Protein AF-0000000086683005 (afdb_homodimer)

Secondary structure (DSSP, 8-state):
---EEEEESTTSHHHHHHHHHHHHTT-EEEEEESSSSSEE--TTSHHHHHHHHHHHHHHHTT--SEEEE------SSHHHHIIIIIIHHHHHHHHHHHHTTSSS-EEEEE--GGGGS---HHHHHHHHTT-HHHHHHHHHHH-STTTTHHHHHHHHHHHHHHHHHHTTSTTTGGGT--EEEEEE-SEESGGGTGGGSSHHHHHHHHHHS--TTTSSEEHHHHHHHHHHHTSTT--S--S-EEEESTTHHHHHHTTTT-/---EEEEESTTSHHHHHHHHHHHHTT-EEEEEESSSSSEE--TTSHHHHHHHHHHHHHHHTS--SEEEE------SSHHHHIIIIIIHHHHHHHHHHHHTTSSS-EEEEE--GGGGS---HHHHHHHHTT-HHHHHHHHHHH-STTTTHHHHHHHHHHHHHHHHHHTTSTTTGGGT--EEEEEE-SEESGGGTGGGSSHHHHHHHHHHS--TTTSSEEHHHHHHHHHHHTSTT--S--S-EEEESTTHHHHHHTTTT-

Foldseek 3Di:
DAAEEEFEPCPWFLNVLLQVVSVVVPHHYFYEYCDDGNHNFQLLDPVRLVVVLVSCCVVPVLAHAEYEAEDAAQALALSRLSRLAVSSVSRCVSSLSNNLPYPFHEYEYEAAPLLVPDADPQLLVCVLVVPSVSNRVVSHVLGDPPSSNRNRNSSRVSRLVVQLVPFVDCSAVVSQYAYEYEHEAAEPIPNCCVQPVDVVSQVVSCVVQPQCAPGHHYSNLSSVVVPVRSDRVNRPHTSYYHYPYNCSCCVSCPPVPD/DAAEEEFEPCPWFLNVLLVVVSVVVPHHYFYEYCDDGNHNFQLLDPVRLVVVLVSCCVVPVLAHAEYEAEDAAQALALSRLSRLAVSSVSRCVSSLSNNLVDPFHEYEYEAAPLLVPDADPQLLVCVLVVPSVSNRVVSHVLGDPPSSNRNRNSSRVSRLVVQLVPFVDCSAVVSQYAYEYEHEAAEPIPNCCVQPVDVVSQVVSCVVQPQCAPGHHYSNLSSVVVPVRSDRVNRPHTSYYHYNYNCSCCVSVPPVPD

Solvent-accessible surface area (backbone atoms only — not comparable to full-atom values): 24214 Å² total; per-residue (Å²): 131,74,51,31,32,37,29,27,26,28,58,46,45,46,20,23,35,29,47,52,51,43,43,73,72,59,33,45,70,47,28,28,16,79,47,83,38,81,43,63,44,48,44,59,37,73,65,27,44,54,49,47,44,53,50,49,32,68,77,48,74,45,46,28,24,22,40,36,38,44,40,66,59,73,51,42,40,31,62,21,40,29,23,38,28,54,25,33,49,48,49,54,62,58,45,41,74,23,25,69,66,30,97,52,22,20,35,38,35,60,46,30,49,48,34,76,48,79,53,42,67,68,39,28,51,27,47,72,71,66,36,58,68,60,20,37,51,47,30,52,74,31,36,43,86,74,56,9,69,23,47,40,18,17,24,24,32,39,41,50,35,47,36,14,60,46,13,47,34,60,88,20,9,55,62,60,25,37,26,34,35,33,16,42,45,64,45,63,26,81,91,37,42,77,59,52,65,42,73,66,42,34,54,56,49,37,71,77,51,40,23,51,18,74,45,72,35,52,27,54,56,55,18,52,52,50,50,49,59,41,31,72,73,51,67,28,47,22,22,43,72,46,53,47,20,10,12,26,64,20,66,75,51,38,53,64,51,110,130,74,52,32,33,37,28,26,26,27,57,44,44,46,20,23,35,30,47,52,52,43,42,72,72,59,32,46,69,48,28,28,15,80,45,84,39,80,42,63,43,48,42,58,37,73,65,29,44,52,48,46,44,54,49,49,32,68,75,50,74,45,48,30,26,20,38,37,37,44,41,65,60,74,52,43,41,32,62,21,42,30,23,38,28,54,24,34,50,47,50,55,62,57,44,42,73,22,25,68,66,31,98,50,24,21,34,38,35,60,45,30,48,49,34,77,48,78,53,41,67,68,42,30,52,27,48,71,71,65,38,59,69,59,20,37,52,48,30,51,73,31,36,42,85,75,56,8,68,26,47,40,17,18,24,24,33,39,42,49,37,47,36,14,60,47,13,48,33,62,88,21,10,56,63,60,25,37,26,33,35,34,14,43,43,63,46,62,26,80,90,38,40,77,56,52,67,41,73,66,41,34,53,56,49,37,70,77,52,40,23,50,18,74,44,73,34,54,26,55,55,55,18,53,54,51,50,50,60,40,30,74,74,50,67,28,47,23,22,44,72,48,52,48,20,9,13,26,66,21,67,76,50,38,53,63,53,108

InterPro domains:
  IPR002347 Short-chain dehydrogenase/reductase SDR [PF13561] (9-247)
  IPR002347 Short-chain dehydrogenase/reductase SDR [PR00081] (4-21)
  IPR002347 Short-chain dehydrogenase/reductase SDR [PR00081] (62-73)
  IPR002347 Short-chain dehydrogenase/reductase SDR [PR00081] (99-115)
  IPR002347 Short-chain dehydrogenase/reductase SDR [PR00081] (152-171)
  IPR002347 Short-chain dehydrogenase/reductase SDR [PR00081] (175-192)
  IPR002347 Short-chain dehydrogenase/reductase SDR [PR00081] (212-232)
  IPR036291 NAD(P)-binding domain superfamily [SSF51735] (3-250)

Nearest PDB structures (foldseek):
  2dkn-assembly1_A  TM=9.113E-01  e=5.278E-24  Pseudomonas sp. B-0831
  2dkn-assembly1_B  TM=9.452E-01  e=1.062E-20  Pseudomonas sp. B-0831
  1fk8-assembly1_A  TM=8.953E-01  e=1.430E-20  Comamonas testosteroni
  1fk8-assembly1_B  TM=8.983E-01  e=6.704E-20  Comamonas testosteroni
  4bms-assembly1_A  TM=7.186E-01  e=1.033E-14  Ralstonia sp. DSMZ 6428

Structure (mmCIF, N/CA/C/O backbone):
data_AF-0000000086683005-model_v1
#
loop_
_entity.id
_entity.type
_entity.pdbx_description
1 polymer 'Short-chain dehydrogenase'
#
loop_
_atom_site.group_PDB
_atom_site.id
_atom_site.type_symbol
_atom_site.label_atom_id
_atom_site.label_alt_id
_atom_site.label_comp_id
_atom_site.label_asym_id
_atom_site.label_entity_id
_atom_site.label_seq_id
_atom_site.pdbx_PDB_ins_code
_atom_site.Cartn_x
_atom_site.Cartn_y
_atom_site.Cartn_z
_atom_site.occupancy
_atom_site.B_iso_or_equiv
_atom_site.auth_seq_id
_atom_site.auth_comp_id
_atom_site.auth_asym_id
_atom_site.auth_atom_id
_atom_site.pdbx_PDB_model_num
ATOM 1 N N . MET A 1 1 ? -6.047 -19.844 17.562 1 70.75 1 MET A N 1
ATOM 2 C CA . MET A 1 1 ? -5.703 -20.906 16.609 1 70.75 1 MET A CA 1
ATOM 3 C C . MET A 1 1 ? -4.605 -20.438 15.656 1 70.75 1 MET A C 1
ATOM 5 O O . MET A 1 1 ? -4.488 -19.25 15.367 1 70.75 1 MET A O 1
ATOM 9 N N . THR A 1 2 ? -3.658 -21.281 15.344 1 92.12 2 THR A N 1
ATOM 10 C CA . THR A 1 2 ? -2.529 -20.984 14.469 1 92.12 2 THR A CA 1
ATOM 11 C C . THR A 1 2 ? -3.01 -20.703 13.047 1 92.12 2 THR A C 1
ATOM 13 O O . THR A 1 2 ? -3.812 -21.453 12.492 1 92.12 2 THR A O 1
ATOM 16 N N . ARG A 1 3 ? -2.652 -19.531 12.484 1 97.62 3 ARG A N 1
ATOM 17 C CA . ARG A 1 3 ? -3.045 -19.156 11.133 1 97.62 3 ARG A CA 1
ATOM 18 C C . ARG A 1 3 ? -2.383 -20.078 10.102 1 97.62 3 ARG A C 1
ATOM 20 O O . ARG A 1 3 ? -1.207 -20.422 10.242 1 97.62 3 ARG A O 1
ATOM 27 N N . THR A 1 4 ? -3.121 -20.5 9.109 1 98.81 4 THR A N 1
ATOM 28 C CA . THR A 1 4 ? -2.635 -21.344 8.023 1 98.81 4 THR A CA 1
ATOM 29 C C . THR A 1 4 ? -2.533 -20.531 6.727 1 98.81 4 THR A C 1
ATOM 31 O O . THR A 1 4 ? -3.523 -19.969 6.262 1 98.81 4 THR A O 1
ATOM 34 N N . SER A 1 5 ? -1.339 -20.531 6.156 1 98.88 5 SER A N 1
ATOM 35 C CA . SER A 1 5 ? -1.078 -19.797 4.922 1 98.88 5 SER A CA 1
ATOM 36 C C . SER A 1 5 ? -0.587 -20.734 3.818 1 98.88 5 SER A C 1
ATOM 38 O O . SER A 1 5 ? 0.069 -21.734 4.094 1 98.88 5 SER A O 1
ATOM 40 N N . VAL A 1 6 ? -0.949 -20.438 2.6 1 99 6 VAL A N 1
ATOM 41 C CA . VAL A 1 6 ? -0.405 -21.094 1.422 1 99 6 VAL A CA 1
ATOM 42 C C . VAL A 1 6 ? 0.514 -20.141 0.666 1 99 6 VAL A C 1
ATOM 44 O O . VAL A 1 6 ? 0.135 -19 0.38 1 99 6 VAL A O 1
ATOM 47 N N . VAL A 1 7 ? 1.715 -20.562 0.405 1 99 7 VAL A N 1
ATOM 48 C CA . VAL A 1 7 ? 2.684 -19.766 -0.337 1 99 7 VAL A CA 1
ATOM 49 C C . VAL A 1 7 ? 3.152 -20.531 -1.57 1 99 7 VAL A C 1
ATOM 51 O O . VAL A 1 7 ? 3.752 -21.609 -1.45 1 99 7 VAL A O 1
ATOM 54 N N . THR A 1 8 ? 2.846 -20.031 -2.764 1 99 8 THR A N 1
ATOM 55 C CA . THR A 1 8 ? 3.428 -20.625 -3.963 1 99 8 THR A CA 1
ATOM 56 C C . THR A 1 8 ? 4.797 -20.016 -4.258 1 99 8 THR A C 1
ATOM 58 O O . THR A 1 8 ? 5.09 -18.891 -3.828 1 99 8 THR A O 1
ATOM 61 N N . GLY A 1 9 ? 5.594 -20.75 -5.047 1 98.81 9 GLY A N 1
ATOM 62 C CA . GLY A 1 9 ? 6.973 -20.312 -5.207 1 98.81 9 GLY A CA 1
ATOM 63 C C . GLY A 1 9 ? 7.762 -20.359 -3.91 1 98.81 9 GLY A C 1
ATOM 64 O O . GLY A 1 9 ? 8.625 -19.5 -3.676 1 98.81 9 GLY A O 1
ATOM 65 N N . SER A 1 10 ? 7.535 -21.328 -3.08 1 98.88 10 SER A N 1
ATOM 66 C CA . SER A 1 10 ? 7.961 -21.312 -1.684 1 98.88 10 SER A CA 1
ATOM 67 C C . SER A 1 10 ? 9.383 -21.828 -1.53 1 98.88 10 SER A C 1
ATOM 69 O O . SER A 1 10 ? 9.953 -21.781 -0.435 1 98.88 10 SER A O 1
ATOM 71 N N . ALA A 1 11 ? 10.031 -22.234 -2.631 1 98.69 11 ALA A N 1
ATOM 72 C CA . ALA A 1 11 ? 11.312 -22.906 -2.49 1 98.69 11 ALA A CA 1
ATOM 73 C C . ALA A 1 11 ? 12.469 -21.953 -2.744 1 98.69 11 ALA A C 1
ATOM 75 O O . ALA A 1 11 ? 13.633 -22.281 -2.475 1 98.69 11 ALA A O 1
ATOM 76 N N . SER A 1 12 ? 12.172 -20.766 -3.254 1 98.19 12 SER A N 1
ATOM 77 C CA . SER A 1 12 ? 13.258 -19.828 -3.562 1 98.19 12 SER A CA 1
ATOM 78 C C . SER A 1 12 ? 12.789 -18.391 -3.49 1 98.19 12 SER A C 1
ATOM 80 O O . SER A 1 12 ? 11.586 -18.125 -3.408 1 98.19 12 SER A O 1
ATOM 82 N N . GLY A 1 13 ? 13.742 -17.469 -3.371 1 98.56 13 GLY A N 1
ATOM 83 C CA . GLY A 1 13 ? 13.5 -16.047 -3.541 1 98.56 13 GLY A CA 1
ATOM 84 C C . GLY A 1 13 ? 12.469 -15.492 -2.576 1 98.56 13 GLY A C 1
ATOM 85 O O . GLY A 1 13 ? 12.547 -15.742 -1.37 1 98.56 13 GLY A O 1
ATOM 86 N N . ILE A 1 14 ? 11.539 -14.719 -3.119 1 98.88 14 ILE A N 1
ATOM 87 C CA . ILE A 1 14 ? 10.539 -13.992 -2.342 1 98.88 14 ILE A CA 1
ATOM 88 C C . ILE A 1 14 ? 9.609 -14.984 -1.644 1 98.88 14 ILE A C 1
ATOM 90 O O . ILE A 1 14 ? 9.266 -14.805 -0.473 1 98.88 14 ILE A O 1
ATOM 94 N N . GLY A 1 15 ? 9.203 -16.047 -2.391 1 98.94 15 GLY A N 1
ATOM 95 C CA . GLY A 1 15 ? 8.32 -17.031 -1.791 1 98.94 15 GLY A CA 1
ATOM 96 C C . GLY A 1 15 ? 8.945 -17.75 -0.61 1 98.94 15 GLY A C 1
ATOM 97 O O . GLY A 1 15 ? 8.297 -17.953 0.418 1 98.94 15 GLY A O 1
ATOM 98 N N . LYS A 1 16 ? 10.195 -18.109 -0.771 1 98.94 16 LYS A N 1
ATOM 99 C CA . LYS A 1 16 ? 10.906 -18.75 0.33 1 98.94 16 LYS A CA 1
ATOM 100 C C . LYS A 1 16 ? 11.023 -17.828 1.531 1 98.94 16 LYS A C 1
ATOM 102 O O . LYS A 1 16 ? 10.766 -18.234 2.666 1 98.94 16 LYS A O 1
ATOM 107 N N . ALA A 1 17 ? 11.414 -16.594 1.286 1 98.94 17 ALA A N 1
ATOM 108 C CA . ALA A 1 17 ? 11.523 -15.609 2.357 1 98.94 17 ALA A CA 1
ATOM 109 C C . ALA A 1 17 ? 10.18 -15.422 3.066 1 98.94 17 ALA A C 1
ATOM 111 O O . ALA A 1 17 ? 10.133 -15.273 4.289 1 98.94 17 ALA A O 1
ATOM 112 N N . THR A 1 18 ? 9.117 -15.406 2.307 1 98.94 18 THR A N 1
ATOM 113 C CA . THR A 1 18 ? 7.785 -15.242 2.877 1 98.94 18 THR A CA 1
ATOM 114 C C . THR A 1 18 ? 7.422 -16.438 3.756 1 98.94 18 THR A C 1
ATOM 116 O O . THR A 1 18 ? 6.961 -16.266 4.887 1 98.94 18 THR A O 1
ATOM 119 N N . ARG A 1 19 ? 7.656 -17.625 3.215 1 98.94 19 ARG A N 1
ATOM 120 C CA . ARG A 1 19 ? 7.395 -18.844 3.986 1 98.94 19 ARG A CA 1
ATOM 121 C C . ARG A 1 19 ? 8.164 -18.812 5.305 1 98.94 19 ARG A C 1
ATOM 123 O O . ARG A 1 19 ? 7.578 -19.031 6.371 1 98.94 19 ARG A O 1
ATOM 130 N N . GLU A 1 20 ? 9.406 -18.547 5.246 1 98.94 20 GLU A N 1
ATOM 131 C CA . GLU A 1 20 ? 10.258 -18.547 6.43 1 98.94 20 GLU A CA 1
ATOM 132 C C . GLU A 1 20 ? 9.812 -17.5 7.441 1 98.94 20 GLU A C 1
ATOM 134 O O . GLU A 1 20 ? 9.797 -17.766 8.648 1 98.94 20 GLU A O 1
ATOM 139 N N . LEU A 1 21 ? 9.477 -16.328 6.965 1 98.88 21 LEU A N 1
ATOM 140 C CA . LEU A 1 21 ? 9.016 -15.258 7.848 1 98.88 21 LEU A CA 1
ATOM 141 C C . LEU A 1 21 ? 7.734 -15.672 8.57 1 98.88 21 LEU A C 1
ATOM 143 O O . LEU A 1 21 ? 7.629 -15.508 9.789 1 98.88 21 LEU A O 1
ATOM 147 N N . LEU A 1 22 ? 6.75 -16.188 7.84 1 98.81 22 LEU A N 1
ATOM 148 C CA . LEU A 1 22 ? 5.469 -16.578 8.422 1 98.81 22 LEU A CA 1
ATOM 149 C C . LEU A 1 22 ? 5.648 -17.719 9.422 1 98.81 22 LEU A C 1
ATOM 151 O O . LEU A 1 22 ? 5.066 -17.688 10.508 1 98.81 22 LEU A O 1
ATOM 155 N N . GLU A 1 23 ? 6.453 -18.688 9.047 1 98.81 23 GLU A N 1
ATOM 156 C CA . GLU A 1 23 ? 6.742 -19.781 9.961 1 98.81 23 GLU A CA 1
ATOM 157 C C . GLU A 1 23 ? 7.438 -19.281 11.227 1 98.81 23 GLU A C 1
ATOM 159 O O . GLU A 1 23 ? 7.137 -19.734 12.328 1 98.81 23 GLU A O 1
ATOM 164 N N . GLY A 1 24 ? 8.336 -18.344 11.062 1 98.56 24 GLY A N 1
ATOM 165 C CA . GLY A 1 24 ? 9 -17.719 12.195 1 98.56 24 GLY A CA 1
ATOM 166 C C . GLY A 1 24 ? 8.055 -17 13.125 1 98.56 24 GLY A C 1
ATOM 167 O O . GLY A 1 24 ? 8.328 -16.859 14.32 1 98.56 24 GLY A O 1
ATOM 168 N N . ARG A 1 25 ? 6.973 -16.578 12.609 1 97.44 25 ARG A N 1
ATOM 169 C CA . ARG A 1 25 ? 5.965 -15.883 13.398 1 97.44 25 ARG A CA 1
ATOM 170 C C . ARG A 1 25 ? 4.941 -16.859 13.969 1 97.44 25 ARG A C 1
ATOM 172 O O . ARG A 1 25 ? 3.938 -16.453 14.547 1 97.44 25 ARG A O 1
ATOM 179 N N . GLY A 1 26 ? 5.07 -18.156 13.648 1 98.12 26 GLY A N 1
ATOM 180 C CA . GLY A 1 26 ? 4.258 -19.188 14.273 1 98.12 26 GLY A CA 1
ATOM 181 C C . GLY A 1 26 ? 3.119 -19.656 13.391 1 98.12 26 GLY A C 1
ATOM 182 O O . GLY A 1 26 ? 2.27 -20.438 13.836 1 98.12 26 GLY A O 1
ATOM 183 N N . GLU A 1 27 ? 3.105 -19.266 12.164 1 98.38 27 GLU A N 1
ATOM 184 C CA . GLU A 1 27 ? 2.039 -19.719 11.273 1 98.38 27 GLU A CA 1
ATOM 185 C C . GLU A 1 27 ? 2.35 -21.109 10.695 1 98.38 27 GLU A C 1
ATOM 187 O O . GLU A 1 27 ? 3.512 -21.5 10.633 1 98.38 27 GLU A O 1
ATOM 192 N N . ARG A 1 28 ? 1.307 -21.828 10.375 1 98.69 28 ARG A N 1
ATOM 193 C CA . ARG A 1 28 ? 1.434 -23.016 9.531 1 98.69 28 ARG A CA 1
ATOM 194 C C . ARG A 1 28 ? 1.456 -22.641 8.055 1 98.69 28 ARG A C 1
ATOM 196 O O . ARG A 1 28 ? 0.534 -21.984 7.559 1 98.69 28 ARG A O 1
ATOM 203 N N . VAL A 1 29 ? 2.504 -23.078 7.371 1 98.94 29 VAL A N 1
ATOM 204 C CA . VAL A 1 29 ? 2.615 -22.688 5.965 1 98.94 29 VAL A CA 1
ATOM 205 C C . VAL A 1 29 ? 2.605 -23.953 5.094 1 98.94 29 VAL A C 1
ATOM 207 O O . VAL A 1 29 ? 3.328 -24.906 5.367 1 98.94 29 VAL A O 1
ATOM 210 N N . VAL A 1 30 ? 1.763 -24 4.102 1 98.94 30 VAL A N 1
ATOM 211 C CA . VAL A 1 30 ? 1.818 -24.984 3.018 1 98.94 30 VAL A CA 1
ATOM 212 C C . VAL A 1 30 ? 2.523 -24.359 1.811 1 98.94 30 VAL A C 1
ATOM 214 O O . VAL A 1 30 ? 1.986 -23.469 1.157 1 98.94 30 VAL A O 1
ATOM 217 N N . GLY A 1 31 ? 3.707 -24.906 1.553 1 98.94 31 GLY A N 1
ATOM 218 C CA . GLY A 1 31 ? 4.473 -24.438 0.405 1 98.94 31 GLY A CA 1
ATOM 219 C C . GLY A 1 31 ? 4.164 -25.203 -0.866 1 98.94 31 GLY A C 1
ATOM 220 O O . GLY A 1 31 ? 3.967 -26.422 -0.829 1 98.94 31 GLY A O 1
ATOM 221 N N . VAL A 1 32 ? 4.074 -24.516 -1.985 1 98.94 32 VAL A N 1
ATOM 222 C CA . VAL A 1 32 ? 3.877 -25.078 -3.314 1 98.94 32 VAL A CA 1
ATOM 223 C C . VAL A 1 32 ? 5.008 -24.641 -4.238 1 98.94 32 VAL A C 1
ATOM 225 O O . VAL A 1 32 ? 5.309 -23.453 -4.34 1 98.94 32 VAL A O 1
ATOM 228 N N . ASP A 1 33 ? 5.629 -25.562 -4.863 1 98.88 33 ASP A N 1
ATOM 229 C CA . ASP A 1 33 ? 6.715 -25.219 -5.777 1 98.88 33 ASP A CA 1
ATOM 230 C C . ASP A 1 33 ? 7.039 -26.391 -6.699 1 98.88 33 ASP A C 1
ATOM 232 O O . 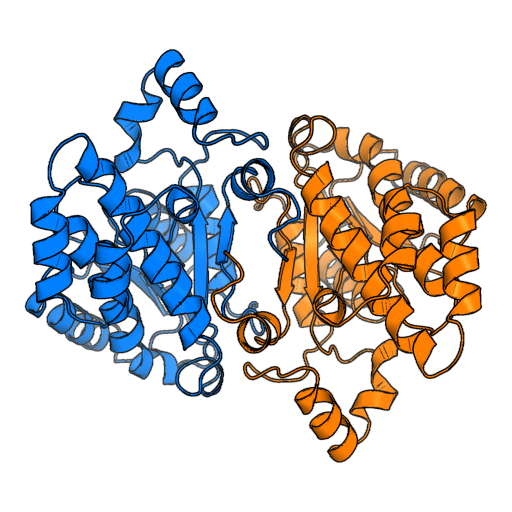ASP A 1 33 ? 6.426 -27.453 -6.602 1 98.88 33 ASP A O 1
ATOM 236 N N . LEU A 1 34 ? 7.988 -26.172 -7.633 1 98.5 34 LEU A N 1
ATOM 237 C CA . LEU A 1 34 ? 8.461 -27.219 -8.531 1 98.5 34 LEU A CA 1
ATOM 238 C C . LEU A 1 34 ? 9.367 -28.188 -7.793 1 98.5 34 LEU A C 1
ATOM 240 O O . LEU A 1 34 ? 9.617 -29.297 -8.273 1 98.5 34 LEU A O 1
ATOM 244 N N . HIS A 1 35 ? 9.922 -27.781 -6.672 1 98.12 35 HIS A N 1
ATOM 245 C CA . HIS A 1 35 ? 10.836 -28.578 -5.867 1 98.12 35 HIS A CA 1
ATOM 246 C C . HIS A 1 35 ? 10.852 -28.109 -4.418 1 98.12 35 HIS A C 1
ATOM 248 O O . HIS A 1 35 ? 10.422 -26.984 -4.117 1 98.12 35 HIS A O 1
ATOM 254 N N . ASP A 1 36 ? 11.203 -28.953 -3.521 1 98.56 36 ASP A N 1
ATOM 255 C CA . ASP A 1 36 ? 11.484 -28.625 -2.127 1 98.56 36 ASP A CA 1
ATOM 256 C C . ASP A 1 36 ? 10.289 -27.938 -1.474 1 98.56 36 ASP A C 1
ATOM 258 O O . ASP A 1 36 ? 10.438 -26.891 -0.856 1 98.56 36 ASP A O 1
ATOM 262 N N . ALA A 1 37 ? 9.109 -28.438 -1.652 1 98.81 37 ALA A N 1
ATOM 263 C CA . ALA A 1 37 ? 7.883 -27.891 -1.089 1 98.81 37 ALA A CA 1
ATOM 264 C C . ALA A 1 37 ? 6.961 -28.984 -0.578 1 98.81 37 ALA A C 1
ATOM 266 O O . ALA A 1 37 ? 7.227 -30.172 -0.794 1 98.81 37 ALA A O 1
ATOM 267 N N . ASP A 1 38 ? 5.977 -28.609 0.186 1 98.88 38 ASP A N 1
ATOM 268 C CA . ASP A 1 38 ? 4.984 -29.562 0.655 1 98.88 38 ASP A CA 1
ATOM 269 C C . ASP A 1 38 ? 4.223 -30.188 -0.516 1 98.88 38 ASP A C 1
ATOM 271 O O . ASP A 1 38 ? 3.893 -31.375 -0.491 1 98.88 38 ASP A O 1
ATOM 275 N N . LEU A 1 39 ? 3.875 -29.359 -1.479 1 98.94 39 LEU A N 1
ATOM 276 C CA . LEU A 1 39 ? 3.297 -29.797 -2.748 1 98.94 39 LEU A CA 1
ATOM 277 C C . LEU A 1 39 ? 4.234 -29.469 -3.908 1 98.94 39 LEU A C 1
ATOM 279 O O . LEU A 1 39 ? 4.453 -28.297 -4.234 1 98.94 39 LEU A O 1
ATOM 283 N N . THR A 1 40 ? 4.883 -30.5 -4.461 1 98.88 40 THR A N 1
ATOM 284 C CA . THR A 1 40 ? 5.773 -30.344 -5.605 1 98.88 40 THR A CA 1
ATOM 285 C C . THR A 1 40 ? 5.023 -30.578 -6.91 1 98.88 40 THR A C 1
ATOM 287 O O . THR A 1 40 ? 4.738 -31.719 -7.277 1 98.88 40 THR A O 1
ATOM 290 N N . LEU A 1 41 ? 4.641 -29.516 -7.598 1 98.5 41 LEU A N 1
ATOM 291 C CA . LEU A 1 41 ? 3.832 -29.594 -8.812 1 98.5 41 LEU A CA 1
ATOM 292 C C . LEU A 1 41 ? 4.082 -28.375 -9.695 1 98.5 41 LEU A C 1
ATOM 294 O O . LEU A 1 41 ? 4.719 -27.406 -9.273 1 98.5 41 LEU A O 1
ATOM 298 N N . ASP A 1 42 ? 3.633 -28.438 -10.969 1 98.75 42 ASP A N 1
ATOM 299 C CA . ASP A 1 42 ? 3.885 -27.422 -11.977 1 98.75 42 ASP A CA 1
ATOM 300 C C . ASP A 1 42 ? 2.641 -26.578 -12.227 1 98.75 42 ASP A C 1
ATOM 302 O O . ASP A 1 42 ? 1.694 -27.016 -12.875 1 98.75 42 ASP A O 1
ATOM 306 N N . LEU A 1 43 ? 2.703 -25.297 -11.836 1 98.81 43 LEU A N 1
ATOM 307 C CA . LEU A 1 43 ? 1.55 -24.406 -11.945 1 98.81 43 LEU A CA 1
ATOM 308 C C . LEU A 1 43 ? 1.391 -23.891 -13.375 1 98.81 43 LEU A C 1
ATOM 310 O O . LEU A 1 43 ? 0.428 -23.188 -13.68 1 98.81 43 LEU A O 1
ATOM 314 N N . ALA A 1 44 ? 2.299 -24.25 -14.258 1 98.56 44 ALA A N 1
ATOM 315 C CA . ALA A 1 44 ? 2.152 -23.891 -15.664 1 98.56 44 ALA A CA 1
ATOM 316 C C . ALA A 1 44 ? 1.113 -24.781 -16.344 1 98.56 44 ALA A C 1
ATOM 318 O O . ALA A 1 44 ? 0.681 -24.484 -17.469 1 98.56 44 ALA A O 1
ATOM 319 N N . THR A 1 45 ? 0.745 -25.922 -15.703 1 98.38 45 THR A N 1
ATOM 320 C CA . THR A 1 45 ? -0.138 -26.891 -16.344 1 98.38 45 THR A CA 1
ATOM 321 C C . THR A 1 45 ? -1.49 -26.938 -15.641 1 98.38 45 THR A C 1
ATOM 323 O O . THR A 1 45 ? -1.576 -26.703 -14.43 1 98.38 45 THR A O 1
ATOM 326 N N . ALA A 1 46 ? -2.512 -27.25 -16.391 1 98.12 46 ALA A N 1
ATOM 327 C CA . ALA A 1 46 ? -3.844 -27.406 -15.828 1 98.12 46 ALA A CA 1
ATOM 328 C C . ALA A 1 46 ? -3.852 -28.5 -14.758 1 98.12 46 ALA A C 1
ATOM 330 O O . ALA A 1 46 ? -4.5 -28.359 -13.719 1 98.12 46 ALA A O 1
ATOM 331 N N . GLU A 1 47 ? -3.162 -29.531 -15.023 1 98.5 47 GLU A N 1
ATOM 332 C CA . GLU A 1 47 ? -3.086 -30.641 -14.078 1 98.5 47 GLU A CA 1
ATOM 333 C C . GLU A 1 47 ? -2.422 -30.203 -12.773 1 98.5 47 GLU A C 1
ATOM 335 O O . GLU A 1 47 ? -2.891 -30.562 -11.688 1 98.5 47 GLU A O 1
ATOM 340 N N . GLY A 1 48 ? -1.292 -29.531 -12.852 1 98.81 48 GLY A N 1
ATOM 341 C CA . GLY A 1 48 ? -0.613 -29.047 -11.656 1 98.81 48 GLY A CA 1
ATOM 342 C C . GLY A 1 48 ? -1.47 -28.109 -10.828 1 98.81 48 GLY A C 1
ATOM 343 O O . GLY A 1 48 ? -1.457 -28.172 -9.594 1 98.81 48 GLY A O 1
ATOM 344 N N . ARG A 1 49 ? -2.244 -27.266 -11.461 1 98.88 49 ARG A N 1
ATOM 345 C CA . ARG A 1 49 ? -3.121 -26.328 -10.789 1 98.88 49 ARG A CA 1
ATOM 346 C C . ARG A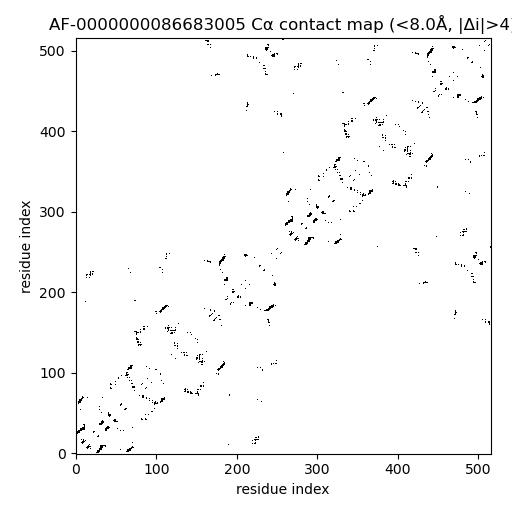 1 49 ? -4.25 -27.047 -10.055 1 98.88 49 ARG A C 1
ATOM 348 O O . ARG A 1 49 ? -4.559 -26.719 -8.906 1 98.88 49 ARG A O 1
ATOM 355 N N . ALA A 1 50 ? -4.824 -28.016 -10.719 1 98.81 50 ALA A N 1
ATOM 356 C CA . ALA A 1 50 ? -5.859 -28.828 -10.078 1 98.81 50 ALA A CA 1
ATOM 357 C C . ALA A 1 50 ? -5.293 -29.609 -8.898 1 98.81 50 ALA A C 1
ATOM 359 O O . ALA A 1 50 ? -5.926 -29.703 -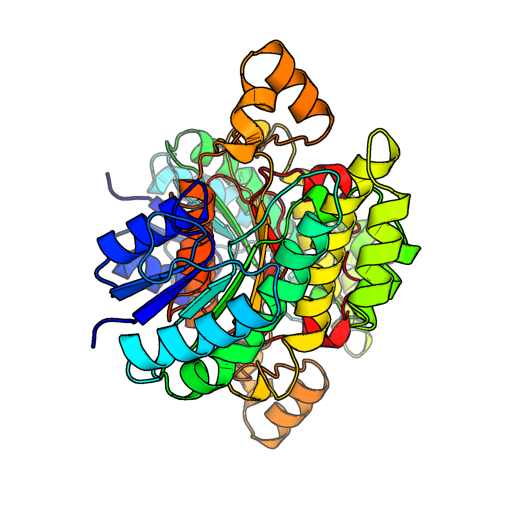7.84 1 98.81 50 ALA A O 1
ATOM 360 N N . ALA A 1 51 ? -4.16 -30.141 -9.07 1 98.88 51 ALA A N 1
ATOM 361 C CA . ALA A 1 51 ? -3.496 -30.906 -8.016 1 98.88 51 ALA A CA 1
ATOM 362 C C . ALA A 1 51 ? -3.178 -30.016 -6.812 1 98.88 51 ALA A C 1
ATOM 364 O O . ALA A 1 51 ? -3.232 -30.469 -5.668 1 98.88 51 ALA A O 1
ATOM 365 N N . MET A 1 52 ? -2.797 -28.797 -7.012 1 98.88 52 MET A N 1
ATOM 366 C CA . MET A 1 52 ? -2.523 -27.844 -5.934 1 98.88 52 MET A CA 1
ATOM 367 C C . MET A 1 52 ? -3.756 -27.656 -5.055 1 98.88 52 MET A C 1
ATOM 369 O O . MET A 1 52 ? -3.672 -27.75 -3.83 1 98.88 52 MET A O 1
ATOM 373 N N . VAL A 1 53 ? -4.895 -27.422 -5.68 1 98.88 53 VAL A N 1
ATOM 374 C CA . VAL A 1 53 ? -6.129 -27.172 -4.941 1 98.88 53 VAL A CA 1
ATOM 375 C C . VAL A 1 53 ? -6.473 -28.375 -4.082 1 98.88 53 VAL A C 1
ATOM 377 O O . VAL A 1 53 ? -6.75 -28.25 -2.889 1 98.88 53 VAL A O 1
ATOM 380 N N . GLU A 1 54 ? -6.367 -29.531 -4.719 1 98.75 54 GLU A N 1
ATOM 381 C CA . GLU A 1 54 ? -6.668 -30.766 -3.998 1 98.75 54 GLU A CA 1
ATOM 382 C C . GLU A 1 54 ? -5.66 -31.016 -2.879 1 98.75 54 GLU A C 1
ATOM 384 O O . GLU A 1 54 ? -6.031 -31.438 -1.785 1 98.75 54 GLU A O 1
ATOM 389 N N . GLY A 1 55 ? -4.402 -30.812 -3.162 1 98.88 55 GLY A N 1
ATOM 390 C CA . GLY A 1 55 ? -3.361 -30.984 -2.162 1 98.88 55 GLY A CA 1
ATOM 391 C C . GLY A 1 55 ? -3.521 -30.062 -0.966 1 98.88 55 GLY A C 1
ATOM 392 O O . GLY A 1 55 ? -3.357 -30.484 0.178 1 98.88 55 GLY A O 1
ATOM 393 N N . VAL A 1 56 ? -3.83 -28.781 -1.173 1 98.88 56 VAL A N 1
ATOM 394 C CA . VAL A 1 56 ? -4.043 -27.828 -0.093 1 98.88 56 VAL A CA 1
ATOM 395 C C . VAL A 1 56 ? -5.23 -28.266 0.761 1 98.88 56 VAL A C 1
ATOM 397 O O . VAL A 1 56 ? -5.168 -28.219 1.992 1 98.88 56 VAL A O 1
ATOM 400 N N . ARG A 1 57 ? -6.301 -28.688 0.096 1 98.62 57 ARG A N 1
ATOM 401 C CA . ARG A 1 57 ? -7.449 -29.203 0.833 1 98.62 57 ARG A CA 1
ATOM 402 C C . ARG A 1 57 ? -7.039 -30.328 1.775 1 98.62 57 ARG A C 1
ATOM 404 O O . ARG A 1 57 ? -7.402 -30.328 2.953 1 98.62 57 ARG A O 1
ATOM 411 N N . ARG A 1 58 ? -6.301 -31.234 1.236 1 98.62 58 ARG A N 1
ATOM 412 C CA . ARG A 1 58 ? -5.887 -32.406 2.012 1 98.62 58 ARG A CA 1
ATOM 413 C C . ARG A 1 58 ? -5 -31.984 3.184 1 98.62 58 ARG A C 1
ATOM 415 O O . ARG A 1 58 ? -5.191 -32.469 4.309 1 98.62 58 ARG A O 1
ATOM 422 N N . LEU A 1 59 ? -4.105 -31.094 2.998 1 98.75 59 LEU A N 1
ATOM 423 C CA . LEU A 1 59 ? -3.1 -30.734 3.998 1 98.75 59 LEU A CA 1
ATOM 424 C C . LEU A 1 59 ? -3.684 -29.812 5.062 1 98.75 59 LEU A C 1
ATOM 426 O O . LEU A 1 59 ? -3.193 -29.781 6.191 1 98.75 59 LEU A O 1
ATOM 430 N N . THR A 1 60 ? -4.742 -29.062 4.754 1 98.44 60 THR A N 1
ATOM 431 C CA . THR A 1 60 ? -5.223 -28.031 5.668 1 98.44 60 THR A CA 1
ATOM 432 C C . THR A 1 60 ? -6.602 -28.391 6.211 1 98.44 60 THR A C 1
ATOM 434 O O . THR A 1 60 ? -7.137 -27.688 7.074 1 98.44 60 THR A O 1
ATOM 437 N N . GLY A 1 61 ? -7.207 -29.422 5.699 1 97.75 61 GLY A N 1
ATOM 438 C CA . GLY A 1 61 ? -8.594 -29.719 6.039 1 97.75 61 GLY A CA 1
ATOM 439 C C . GLY A 1 61 ? -9.578 -28.75 5.406 1 97.75 61 GLY A C 1
ATOM 440 O O . GLY A 1 61 ? -10.727 -28.656 5.848 1 97.75 61 GLY A O 1
ATOM 441 N N . GLY A 1 62 ? -9.086 -28.016 4.508 1 97.5 62 GLY A N 1
ATOM 442 C CA . GLY A 1 62 ? -9.961 -27.141 3.742 1 97.5 62 GLY A CA 1
ATOM 443 C C . GLY A 1 62 ? -10.164 -25.781 4.387 1 97.5 62 GLY A C 1
ATOM 444 O O . GLY A 1 62 ? -11.188 -25.141 4.176 1 97.5 62 GLY A O 1
ATOM 445 N N . THR A 1 63 ? -9.344 -25.391 5.32 1 97.94 63 THR A N 1
ATOM 446 C CA . THR A 1 63 ? -9.367 -24.047 5.887 1 97.94 63 THR A CA 1
ATOM 447 C C . THR A 1 63 ? -8.023 -23.344 5.695 1 97.94 63 THR A C 1
ATOM 449 O O . THR A 1 63 ? -6.984 -23.859 6.113 1 97.94 63 THR A O 1
ATOM 452 N N . VAL A 1 64 ? -8.031 -22.234 5.043 1 98.81 64 VAL A N 1
ATOM 453 C CA . VAL A 1 64 ? -6.852 -21.422 4.758 1 98.81 64 VAL A CA 1
ATOM 454 C C . VAL A 1 64 ? -7.113 -19.969 5.164 1 98.81 64 VAL A C 1
ATOM 456 O O . VAL A 1 64 ? -8.172 -19.406 4.867 1 98.81 64 VAL A O 1
ATOM 459 N N . ASP A 1 65 ? -6.164 -19.344 5.891 1 98.94 65 ASP A N 1
ATOM 460 C CA . ASP A 1 65 ? -6.344 -17.969 6.344 1 98.94 65 ASP A CA 1
ATOM 461 C C . ASP A 1 65 ? -5.777 -16.969 5.328 1 98.94 65 ASP A C 1
ATOM 463 O O . ASP A 1 65 ? -6.289 -15.859 5.188 1 98.94 65 ASP A O 1
ATOM 467 N N . ALA A 1 66 ? -4.734 -17.375 4.633 1 98.94 66 ALA A N 1
ATOM 468 C CA . ALA A 1 66 ? -4.121 -16.453 3.672 1 98.94 66 ALA A CA 1
ATOM 469 C C . ALA A 1 66 ? -3.492 -17.219 2.512 1 98.94 66 ALA A C 1
ATOM 471 O O . ALA A 1 66 ? -2.934 -18.312 2.703 1 98.94 66 ALA A O 1
ATOM 472 N N . VAL A 1 67 ? -3.6 -16.688 1.337 1 99 67 VAL A N 1
ATOM 473 C CA . VAL A 1 67 ? -2.971 -17.203 0.129 1 99 67 VAL A CA 1
ATOM 474 C C . VAL A 1 67 ? -2 -16.172 -0.439 1 99 67 VAL A C 1
ATOM 476 O O . VAL A 1 67 ? -2.377 -15.023 -0.672 1 99 67 VAL A O 1
ATOM 479 N N . PHE A 1 68 ? -0.786 -16.594 -0.542 1 99 68 PHE A N 1
ATOM 480 C CA . PHE A 1 68 ? 0.253 -15.789 -1.186 1 99 68 PHE A CA 1
ATOM 481 C C . PHE A 1 68 ? 0.658 -16.406 -2.52 1 99 68 PHE A C 1
ATOM 483 O O . PHE A 1 68 ? 1.396 -17.391 -2.555 1 99 68 PHE A O 1
ATOM 490 N N . ALA A 1 69 ? 0.137 -15.852 -3.609 1 99 69 ALA A N 1
ATOM 491 C CA . ALA A 1 69 ? 0.525 -16.281 -4.953 1 99 69 ALA A CA 1
ATOM 492 C C . ALA A 1 69 ? 1.819 -15.594 -5.391 1 99 69 ALA A C 1
ATOM 494 O O . ALA A 1 69 ? 1.789 -14.531 -6.012 1 99 69 ALA A O 1
ATOM 495 N N . VAL A 1 70 ? 2.963 -16.266 -5.121 1 98.94 70 VAL A N 1
ATOM 496 C CA . VAL A 1 70 ? 4.273 -15.656 -5.301 1 98.94 70 VAL A CA 1
ATOM 497 C C . VAL A 1 70 ? 5.008 -16.328 -6.461 1 98.94 70 VAL A C 1
ATOM 499 O O . VAL A 1 70 ? 5.918 -15.734 -7.047 1 98.94 70 VAL A O 1
ATOM 502 N N . ALA A 1 71 ? 4.59 -17.578 -6.855 1 98.88 71 ALA A N 1
ATOM 503 C CA . ALA A 1 71 ? 5.246 -18.281 -7.949 1 98.88 71 ALA A CA 1
ATOM 504 C C . ALA A 1 71 ? 5.293 -17.422 -9.211 1 98.88 71 ALA A C 1
ATOM 506 O O . ALA A 1 71 ? 4.281 -16.828 -9.602 1 98.88 71 ALA A O 1
ATOM 507 N N . GLY A 1 72 ? 6.418 -17.25 -9.766 1 98.12 72 GLY A N 1
ATOM 508 C CA . GLY A 1 72 ? 6.621 -16.5 -10.992 1 98.12 72 GLY A CA 1
ATOM 509 C C . GLY A 1 72 ? 7.969 -16.766 -11.641 1 98.12 72 GLY A C 1
ATOM 510 O O . GLY A 1 72 ? 8.914 -17.188 -10.969 1 98.12 72 GLY A O 1
ATOM 511 N N . ILE A 1 73 ? 8.039 -16.641 -12.945 1 97.25 73 ILE A N 1
ATOM 512 C CA . ILE A 1 73 ? 9.289 -16.766 -13.68 1 97.25 73 ILE A CA 1
ATOM 513 C C . ILE A 1 73 ? 9.406 -15.656 -14.711 1 97.25 73 ILE A C 1
ATOM 515 O O . ILE A 1 73 ? 8.438 -14.945 -14.984 1 97.25 73 ILE A O 1
ATOM 519 N N . SER A 1 74 ? 10.625 -15.414 -15.227 1 96.38 74 SER A N 1
ATOM 520 C CA . SER A 1 74 ? 10.859 -14.281 -16.125 1 96.38 74 SER A CA 1
ATOM 521 C C . SER A 1 74 ? 11.508 -14.742 -17.422 1 96.38 74 SER A C 1
ATOM 523 O O . SER A 1 74 ? 12.203 -13.961 -18.078 1 96.38 74 SER A O 1
ATOM 525 N N . LEU A 1 75 ? 11.32 -16.016 -17.812 1 95.25 75 LEU A N 1
ATOM 526 C CA . LEU A 1 75 ? 11.867 -16.516 -19.062 1 95.25 75 LEU A CA 1
ATOM 527 C C . LEU A 1 75 ? 11.172 -15.867 -20.25 1 95.25 75 LEU A C 1
ATOM 529 O O . LEU A 1 75 ? 9.961 -15.641 -20.219 1 95.25 75 LEU A O 1
ATOM 533 N N . PRO A 1 76 ? 11.961 -15.586 -21.359 1 96.62 76 PRO A N 1
ATOM 534 C CA . PRO A 1 76 ? 11.328 -15.109 -22.594 1 96.62 76 PRO A CA 1
ATOM 535 C C . PRO A 1 76 ? 10.617 -16.219 -23.359 1 96.62 76 PRO A C 1
ATOM 537 O O . PRO A 1 76 ? 10.969 -16.5 -24.5 1 96.62 76 PRO A O 1
ATOM 540 N N . ALA A 1 77 ? 9.633 -16.828 -22.703 1 97.62 77 ALA A N 1
ATOM 541 C CA . ALA A 1 77 ? 8.953 -18 -23.234 1 97.62 77 ALA A CA 1
ATOM 542 C C . ALA A 1 77 ? 7.516 -18.078 -22.734 1 97.62 77 ALA A C 1
ATOM 544 O O . ALA A 1 77 ? 7.164 -17.422 -21.75 1 97.62 77 ALA A O 1
ATOM 545 N N . PRO A 1 78 ? 6.645 -18.844 -23.359 1 98.12 78 PRO A N 1
ATOM 546 C CA . PRO A 1 78 ? 5.23 -18.953 -23 1 98.12 78 PRO A CA 1
ATOM 547 C C . PRO A 1 78 ? 5.02 -19.391 -21.547 1 98.12 78 PRO A C 1
ATOM 549 O O . PRO A 1 78 ? 4.027 -19.016 -20.922 1 98.12 78 PRO A O 1
ATOM 552 N N . ALA A 1 79 ? 5.945 -20.188 -21.047 1 98.12 79 ALA A N 1
ATOM 553 C CA . ALA A 1 79 ? 5.82 -20.688 -19.672 1 98.12 79 ALA A CA 1
ATOM 554 C C . ALA A 1 79 ? 5.633 -19.531 -18.688 1 98.12 79 ALA A C 1
ATOM 556 O O . ALA A 1 79 ? 4.949 -19.672 -17.672 1 98.12 79 ALA A O 1
ATOM 557 N N . THR A 1 80 ? 6.211 -18.344 -19 1 98.5 80 THR A N 1
ATOM 558 C CA . THR A 1 80 ? 6.094 -17.172 -18.156 1 98.5 80 THR A CA 1
ATOM 559 C C . THR A 1 80 ? 4.637 -16.734 -18.031 1 98.5 80 THR A C 1
ATOM 561 O O . THR A 1 80 ? 4.156 -16.453 -16.938 1 98.5 80 THR A O 1
ATOM 564 N N . VAL A 1 81 ? 3.93 -16.781 -19.094 1 98.81 81 VAL A N 1
ATOM 565 C CA . VAL A 1 81 ? 2.518 -16.406 -19.094 1 98.81 81 VAL A CA 1
ATOM 566 C C . VAL A 1 81 ? 1.714 -17.453 -18.312 1 98.81 81 VAL A C 1
ATOM 568 O O . VAL A 1 81 ? 0.844 -17.109 -17.516 1 98.81 81 VAL A O 1
ATOM 571 N N . ALA A 1 82 ? 2.033 -18.703 -18.547 1 98.88 82 ALA A N 1
ATOM 572 C CA . ALA A 1 82 ? 1.317 -19.812 -17.922 1 98.88 82 ALA A CA 1
ATOM 573 C C . ALA A 1 82 ? 1.421 -19.75 -16.406 1 98.88 82 ALA A C 1
ATOM 575 O O . ALA A 1 82 ? 0.423 -19.922 -15.695 1 98.88 82 ALA A O 1
ATOM 576 N N . VAL A 1 83 ? 2.561 -19.438 -15.867 1 98.88 83 VAL A N 1
ATOM 577 C CA . VAL A 1 83 ? 2.785 -19.438 -14.43 1 98.88 83 VAL A CA 1
ATOM 578 C C . VAL A 1 83 ? 2.33 -18.094 -13.836 1 98.88 83 VAL A C 1
ATOM 580 O O . VAL A 1 83 ? 1.529 -18.078 -12.898 1 98.88 83 VAL A O 1
ATOM 583 N N . ASN A 1 84 ? 2.793 -16.969 -14.414 1 98.88 84 ASN A N 1
ATOM 584 C CA . ASN A 1 84 ? 2.67 -15.648 -13.805 1 98.88 84 ASN A CA 1
ATOM 585 C C . ASN A 1 84 ? 1.22 -15.172 -13.781 1 98.88 84 ASN A C 1
ATOM 587 O O . ASN A 1 84 ? 0.828 -14.398 -12.906 1 98.88 84 ASN A O 1
ATOM 591 N N . TYR A 1 85 ? 0.474 -15.633 -14.789 1 98.88 85 TYR A N 1
ATOM 592 C CA . TYR A 1 85 ? -0.912 -15.18 -14.812 1 98.88 85 TYR A CA 1
ATOM 593 C C . TYR A 1 85 ? -1.869 -16.344 -14.555 1 98.88 85 TYR A C 1
ATOM 595 O O . TYR A 1 85 ? -2.598 -16.344 -13.562 1 98.88 85 TYR A O 1
ATOM 603 N N . PHE A 1 86 ? -1.854 -17.328 -15.398 1 98.94 86 PHE A N 1
ATOM 604 C CA . PHE A 1 86 ? -2.865 -18.375 -15.312 1 98.94 86 PHE A CA 1
ATOM 605 C C . PHE A 1 86 ? -2.666 -19.203 -14.062 1 98.94 86 PHE A C 1
ATOM 607 O O . PHE A 1 86 ? -3.637 -19.594 -13.406 1 98.94 86 PHE A O 1
ATOM 614 N N . GLY A 1 87 ? -1.393 -19.531 -13.727 1 98.94 87 GLY A N 1
ATOM 615 C CA . GLY A 1 87 ? -1.106 -20.219 -12.477 1 98.94 87 GLY A CA 1
ATOM 616 C C . GLY A 1 87 ? -1.503 -19.406 -11.25 1 98.94 87 GLY A C 1
ATOM 617 O O . GLY A 1 87 ? -2.064 -19.953 -10.297 1 98.94 87 GLY A O 1
ATOM 618 N N . ALA A 1 88 ? -1.208 -18.125 -11.273 1 98.94 88 ALA A N 1
ATOM 619 C CA . ALA A 1 88 ? -1.541 -17.25 -10.148 1 98.94 88 ALA A CA 1
ATOM 620 C C . ALA A 1 88 ? -3.053 -17.141 -9.969 1 98.94 88 ALA A C 1
ATOM 622 O O . ALA A 1 88 ? -3.562 -17.281 -8.859 1 98.94 88 ALA A O 1
ATOM 623 N N . VAL A 1 89 ? -3.781 -16.906 -11.047 1 98.94 89 VAL A N 1
ATOM 624 C CA . VAL A 1 89 ? -5.234 -16.781 -10.992 1 98.94 89 VAL A CA 1
ATOM 625 C C . VAL A 1 89 ? -5.859 -18.078 -10.516 1 98.94 89 VAL A C 1
ATOM 627 O O . VAL A 1 89 ? -6.75 -18.078 -9.664 1 98.94 89 VAL A O 1
ATOM 630 N N . ALA A 1 90 ? -5.359 -19.203 -11.062 1 98.88 90 ALA A N 1
ATOM 631 C CA . ALA A 1 90 ? -5.867 -20.516 -10.641 1 98.88 90 ALA A CA 1
ATOM 632 C C . ALA A 1 90 ? -5.629 -20.734 -9.156 1 98.88 90 ALA A C 1
ATOM 634 O O . ALA A 1 90 ? -6.461 -21.344 -8.469 1 98.88 90 ALA A O 1
ATOM 635 N N . THR A 1 91 ? -4.5 -20.297 -8.648 1 98.94 91 THR A N 1
ATOM 636 C CA . THR A 1 91 ? -4.199 -20.391 -7.227 1 98.94 91 THR A CA 1
ATOM 637 C C . THR A 1 91 ? -5.211 -19.609 -6.402 1 98.94 91 THR A C 1
ATOM 639 O O . THR A 1 91 ? -5.824 -20.141 -5.48 1 98.94 91 THR A O 1
ATOM 642 N N . LEU A 1 92 ? -5.418 -18.375 -6.754 1 98.94 92 LEU A N 1
ATOM 643 C CA . LEU A 1 92 ? -6.285 -17.484 -5.996 1 98.94 92 LEU A CA 1
ATOM 644 C C . LEU A 1 92 ? -7.738 -17.922 -6.078 1 98.94 92 LEU A C 1
ATOM 646 O O . LEU A 1 92 ? -8.406 -18.078 -5.051 1 98.94 92 LEU A O 1
ATOM 650 N N . GLU A 1 93 ? -8.203 -18.188 -7.262 1 98.88 93 GLU A N 1
ATOM 651 C CA . GLU A 1 93 ? -9.586 -18.594 -7.441 1 98.88 93 GLU A CA 1
ATOM 652 C C . GLU A 1 93 ? -9.828 -20 -6.891 1 98.88 93 GLU A C 1
ATOM 654 O O . GLU A 1 93 ? -10.867 -20.266 -6.285 1 98.88 93 GLU A O 1
ATOM 659 N N . GLY A 1 94 ? -8.906 -20.875 -7.141 1 98.88 94 GLY A N 1
ATOM 660 C CA . GLY A 1 94 ? -9.055 -22.266 -6.703 1 98.88 94 GLY A CA 1
ATOM 661 C C . GLY A 1 94 ? -9.086 -22.406 -5.195 1 98.88 94 GLY A C 1
ATOM 662 O O . GLY A 1 94 ? -9.727 -23.328 -4.668 1 98.88 94 GLY A O 1
ATOM 663 N N . LEU A 1 95 ? -8.359 -21.531 -4.492 1 98.94 95 LEU A N 1
ATOM 664 C CA . LEU A 1 95 ? -8.258 -21.672 -3.043 1 98.94 95 LEU A CA 1
ATOM 665 C C . LEU A 1 95 ? -9.258 -20.75 -2.342 1 98.94 95 LEU A C 1
ATOM 667 O O . LEU A 1 95 ? -9.391 -20.797 -1.115 1 98.94 95 LEU A O 1
ATOM 671 N N . ARG A 1 96 ? -9.992 -19.906 -3.078 1 98.88 96 ARG A N 1
ATOM 672 C CA . ARG A 1 96 ? -10.938 -18.953 -2.516 1 98.88 96 ARG A CA 1
ATOM 673 C C . ARG A 1 96 ? -11.984 -19.656 -1.652 1 98.88 96 ARG A C 1
ATOM 675 O O . ARG A 1 96 ? -12.305 -19.203 -0.559 1 98.88 96 ARG A O 1
ATOM 682 N N . PRO A 1 97 ? -12.508 -20.859 -2.072 1 98.75 97 PRO A N 1
ATOM 683 C CA . PRO A 1 97 ? -13.5 -21.547 -1.228 1 98.75 97 PRO A CA 1
ATOM 684 C C . PRO A 1 97 ? -12.953 -21.875 0.16 1 98.75 97 PRO A C 1
ATOM 686 O O . PRO A 1 97 ? -13.711 -21.875 1.137 1 98.75 97 PRO A O 1
ATOM 689 N N . TYR A 1 98 ? -11.68 -22.094 0.283 1 98.81 98 TYR A N 1
ATOM 690 C CA . TYR A 1 98 ? -11.078 -22.438 1.568 1 98.81 98 TYR A CA 1
ATOM 691 C C . TYR A 1 98 ? -10.836 -21.172 2.398 1 98.81 98 TYR A C 1
ATOM 693 O O . TYR A 1 98 ? -10.836 -21.234 3.631 1 98.81 98 TYR A O 1
ATOM 701 N N . LEU A 1 99 ? -10.617 -20.062 1.748 1 98.88 99 LEU A N 1
ATOM 702 C CA . LEU A 1 99 ? -10.5 -18.781 2.426 1 98.88 99 LEU A CA 1
ATOM 703 C C . LEU A 1 99 ? -11.812 -18.391 3.092 1 98.88 99 LEU A C 1
ATOM 705 O O . LEU A 1 99 ? -11.812 -17.781 4.164 1 98.88 99 LEU A O 1
ATOM 709 N N . LEU A 1 100 ? -12.906 -18.797 2.447 1 98.5 100 LEU A N 1
ATOM 710 C CA . LEU A 1 100 ? -14.234 -18.438 2.936 1 98.5 100 LEU A CA 1
ATOM 711 C C . LEU A 1 100 ? -14.492 -19.031 4.309 1 98.5 100 LEU A C 1
ATOM 713 O O . LEU A 1 100 ? -15.398 -18.594 5.023 1 98.5 100 LEU A O 1
ATOM 717 N N . ARG A 1 101 ? -13.711 -20 4.695 1 97.81 101 ARG A N 1
ATOM 718 C CA . ARG A 1 101 ? -13.898 -20.672 5.969 1 97.81 101 ARG A CA 1
ATOM 719 C C . ARG A 1 101 ? -13.07 -20.031 7.07 1 97.81 101 ARG A C 1
ATOM 721 O O . ARG A 1 101 ? -13.172 -20.406 8.242 1 97.81 101 ARG A O 1
ATOM 728 N N . SER A 1 102 ? -12.266 -19.094 6.75 1 98.25 102 SER A N 1
ATOM 729 C CA . SER A 1 102 ? -11.406 -18.375 7.695 1 98.25 102 SER A CA 1
ATOM 730 C C . SER A 1 102 ? -12.141 -17.203 8.336 1 98.25 102 SER A C 1
ATOM 732 O O . SER A 1 102 ? -12.953 -16.547 7.684 1 98.25 102 SER A O 1
ATOM 734 N N . ALA A 1 103 ? -11.828 -16.875 9.57 1 97.56 103 ALA A N 1
ATOM 735 C CA . ALA A 1 103 ? -12.375 -15.703 10.242 1 97.56 103 ALA A CA 1
ATOM 736 C C . ALA A 1 103 ? -11.703 -14.422 9.742 1 97.56 103 ALA A C 1
ATOM 738 O O . ALA A 1 103 ? -12.234 -13.328 9.938 1 97.56 103 ALA A O 1
ATOM 739 N N . ALA A 1 104 ? -10.57 -14.539 9.125 1 98.38 104 ALA A N 1
ATOM 740 C CA . ALA A 1 104 ? -9.812 -13.398 8.602 1 98.38 104 ALA A CA 1
ATOM 741 C C . ALA A 1 104 ? -9.062 -13.773 7.324 1 98.38 104 ALA A C 1
ATOM 743 O O . ALA A 1 104 ? -7.832 -13.758 7.293 1 98.38 104 ALA A O 1
ATOM 744 N N . PRO A 1 105 ? -9.773 -14.062 6.266 1 98.88 105 PRO A N 1
ATOM 745 C CA . PRO A 1 105 ? -9.156 -14.492 5.012 1 98.88 105 PRO A CA 1
ATOM 746 C C . PRO A 1 105 ? -8.398 -13.367 4.312 1 98.88 105 PRO A C 1
ATOM 748 O O . PRO A 1 105 ? -8.773 -12.203 4.422 1 98.88 105 PRO A O 1
ATOM 751 N N . ARG A 1 106 ? -7.309 -13.711 3.658 1 98.94 106 ARG A N 1
ATOM 752 C CA . ARG A 1 106 ? -6.508 -12.766 2.891 1 98.94 106 ARG A CA 1
ATOM 753 C C . ARG A 1 106 ? -5.969 -13.406 1.617 1 98.94 106 ARG A C 1
ATOM 755 O O . ARG A 1 106 ? -5.645 -14.594 1.605 1 98.94 106 ARG A O 1
ATOM 762 N N . ALA A 1 107 ? -5.84 -12.664 0.566 1 98.94 107 ALA A N 1
ATOM 763 C CA . ALA A 1 107 ? -5.203 -13.102 -0.674 1 98.94 107 ALA A CA 1
ATOM 764 C C . ALA A 1 107 ? -4.301 -12.008 -1.242 1 98.94 107 ALA A C 1
ATOM 766 O O . ALA A 1 107 ? -4.695 -10.844 -1.32 1 98.94 107 ALA A O 1
ATOM 767 N N . VAL A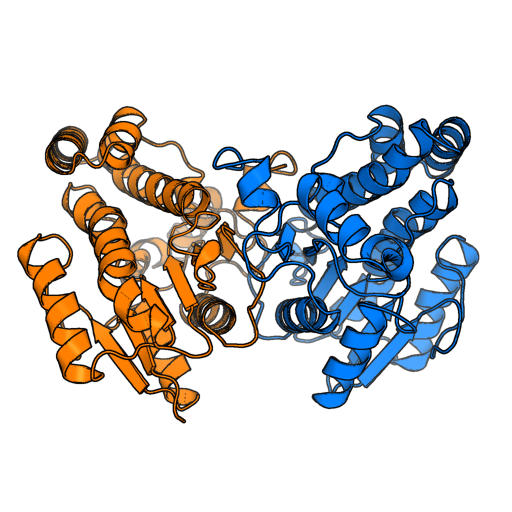 1 108 ? -3.098 -12.344 -1.553 1 98.94 108 VAL A N 1
ATOM 768 C CA . VAL A 1 108 ? -2.119 -11.414 -2.113 1 98.94 108 VAL A CA 1
ATOM 769 C C . VAL A 1 108 ? -1.385 -12.086 -3.275 1 98.94 108 VAL A C 1
ATOM 771 O O . VAL A 1 108 ? -1.058 -13.273 -3.213 1 98.94 108 VAL A O 1
ATOM 774 N N . VAL A 1 109 ? -1.13 -11.359 -4.359 1 98.94 109 VAL A N 1
ATOM 775 C CA . VAL A 1 109 ? -0.373 -11.867 -5.496 1 98.94 109 VAL A CA 1
ATOM 776 C C . VAL A 1 109 ? 0.797 -10.938 -5.801 1 98.94 109 VAL A C 1
ATOM 778 O O . VAL A 1 109 ? 0.716 -9.734 -5.566 1 98.94 109 VAL A O 1
ATOM 781 N N . VAL A 1 110 ? 1.885 -11.516 -6.312 1 98.94 110 VAL A N 1
ATOM 782 C CA . VAL A 1 110 ? 3.07 -10.727 -6.633 1 98.94 110 VAL A CA 1
ATOM 783 C C . VAL A 1 110 ? 3.076 -10.383 -8.117 1 98.94 110 VAL A C 1
ATOM 785 O O . VAL A 1 110 ? 3.15 -11.266 -8.969 1 98.94 110 VAL A O 1
ATOM 788 N N . SER A 1 111 ? 2.934 -9.164 -8.438 1 98.44 111 SER A N 1
ATOM 789 C CA . SER A 1 111 ? 3.162 -8.586 -9.758 1 98.44 111 SER A CA 1
ATOM 790 C C . SER A 1 111 ? 4.617 -8.172 -9.938 1 98.44 111 SER A C 1
ATOM 792 O O . SER A 1 111 ? 5.527 -8.984 -9.742 1 98.44 111 SER A O 1
ATOM 794 N N . SER A 1 112 ? 4.812 -6.957 -10.438 1 97.94 112 SER A N 1
ATOM 795 C CA . SER A 1 112 ? 6.164 -6.441 -10.648 1 97.94 112 SER A CA 1
ATOM 796 C C . SER A 1 112 ? 6.133 -4.988 -11.117 1 97.94 112 SER A C 1
ATOM 798 O O . SER A 1 112 ? 5.18 -4.562 -11.773 1 97.94 112 SER A O 1
ATOM 800 N N . MET A 1 113 ? 7.172 -4.266 -10.75 1 96.69 113 MET A N 1
ATOM 801 C CA . MET A 1 113 ? 7.371 -2.957 -11.359 1 96.69 113 MET A CA 1
ATOM 802 C C . MET A 1 113 ? 7.465 -3.074 -12.883 1 96.69 113 MET A C 1
ATOM 804 O O . MET A 1 113 ? 7.195 -2.111 -13.602 1 96.69 113 MET A O 1
ATOM 808 N N . ALA A 1 114 ? 7.816 -4.242 -13.438 1 96.5 114 ALA A N 1
ATOM 809 C CA . ALA A 1 114 ? 7.926 -4.473 -14.875 1 96.5 114 ALA A CA 1
ATOM 810 C C . ALA A 1 114 ? 6.586 -4.258 -15.57 1 96.5 114 ALA A C 1
ATOM 812 O O . ALA A 1 114 ? 6.531 -4.082 -16.797 1 96.5 114 ALA A O 1
ATOM 813 N N . ALA A 1 115 ? 5.516 -4.352 -14.766 1 95.56 115 ALA A N 1
ATOM 814 C CA . ALA A 1 115 ? 4.184 -4.082 -15.305 1 95.56 115 ALA A CA 1
ATOM 815 C C . ALA A 1 115 ? 4.078 -2.65 -15.82 1 95.56 115 ALA A C 1
ATOM 817 O O . ALA A 1 115 ? 3.145 -2.316 -16.547 1 95.56 115 ALA A O 1
ATOM 818 N N . LEU A 1 116 ? 4.996 -1.732 -15.438 1 93.62 116 LEU A N 1
ATOM 819 C CA . LEU A 1 116 ? 4.984 -0.32 -15.797 1 93.62 116 LEU A CA 1
ATOM 820 C C . LEU A 1 116 ? 5.766 -0.082 -17.094 1 93.62 116 LEU A C 1
ATOM 822 O O . LEU A 1 116 ? 5.715 1.01 -17.656 1 93.62 116 LEU A O 1
ATOM 826 N N . HIS A 1 117 ? 6.512 -1.097 -17.578 1 94.31 117 HIS A N 1
ATOM 827 C CA . HIS A 1 117 ? 7.301 -0.999 -18.797 1 94.31 117 HIS A CA 1
ATOM 828 C C . HIS A 1 117 ? 6.461 -1.339 -20.016 1 94.31 117 HIS A C 1
ATOM 830 O O . HIS A 1 117 ? 5.324 -1.799 -19.891 1 94.31 117 HIS A O 1
ATOM 836 N N . PRO A 1 118 ? 6.961 -1.073 -21.219 1 94.12 118 PRO A N 1
ATOM 837 C CA . PRO A 1 118 ? 6.227 -1.45 -22.422 1 94.12 118 PRO A CA 1
ATOM 838 C C . PRO A 1 118 ? 5.875 -2.936 -22.453 1 94.12 118 PRO A C 1
ATOM 840 O O . PRO A 1 118 ? 6.676 -3.773 -22.031 1 94.12 118 PRO A O 1
ATOM 843 N N . VAL A 1 119 ? 4.746 -3.242 -22.938 1 96.94 119 VAL A N 1
ATOM 844 C CA . VAL A 1 119 ? 4.227 -4.605 -23 1 96.94 119 VAL A CA 1
ATOM 845 C C . VAL A 1 119 ? 3.764 -4.914 -24.422 1 96.94 119 VAL A C 1
ATOM 847 O O . VAL A 1 119 ? 3.783 -4.043 -25.297 1 96.94 119 VAL A O 1
ATOM 850 N N . ASP A 1 120 ? 3.492 -6.137 -24.688 1 98.25 120 ASP A N 1
ATOM 851 C CA . ASP A 1 120 ? 2.799 -6.527 -25.906 1 98.25 120 ASP A CA 1
ATOM 852 C C . ASP A 1 120 ? 1.285 -6.52 -25.703 1 98.25 120 ASP A C 1
ATOM 854 O O . ASP A 1 120 ? 0.735 -7.414 -25.062 1 98.25 120 ASP A O 1
ATOM 858 N N . ASP A 1 121 ? 0.626 -5.566 -26.406 1 97.56 121 ASP A N 1
ATOM 859 C CA . ASP A 1 121 ? -0.797 -5.34 -26.172 1 97.56 121 ASP A CA 1
ATOM 860 C C . ASP A 1 121 ? -1.622 -6.555 -26.594 1 97.56 121 ASP A C 1
ATOM 862 O O . ASP A 1 121 ? -2.639 -6.867 -25.969 1 97.56 121 ASP A O 1
ATOM 866 N N . ASP A 1 122 ? -1.2 -7.164 -27.594 1 97.94 122 ASP A N 1
ATOM 867 C CA . ASP A 1 122 ? -1.927 -8.344 -28.062 1 97.94 122 ASP A CA 1
ATOM 868 C C . ASP A 1 122 ? -1.833 -9.477 -27.047 1 97.94 122 ASP A C 1
ATOM 870 O O . ASP A 1 122 ? -2.812 -10.188 -26.812 1 97.94 122 ASP A O 1
ATOM 874 N N . LEU A 1 123 ? -0.697 -9.695 -26.484 1 98.62 123 LEU A N 1
ATOM 875 C CA . LEU A 1 123 ? -0.53 -10.719 -25.453 1 98.62 123 LEU A CA 1
ATOM 876 C C . LEU A 1 123 ? -1.363 -10.391 -24.219 1 98.62 123 LEU A C 1
ATOM 878 O O . LEU A 1 123 ? -2.078 -11.25 -23.703 1 98.62 123 LEU A O 1
ATOM 882 N N . VAL A 1 124 ? -1.327 -9.148 -23.766 1 98.19 124 VAL A N 1
ATOM 883 C CA . VAL A 1 124 ? -2.107 -8.734 -22.594 1 98.19 124 VAL A CA 1
ATOM 884 C C . VAL A 1 124 ? -3.592 -8.984 -22.859 1 98.19 124 VAL A C 1
ATOM 886 O O . VAL A 1 124 ? -4.293 -9.531 -22 1 98.19 124 VAL A O 1
ATOM 889 N N . ALA A 1 125 ? -4.031 -8.609 -24.078 1 98.19 125 ALA A N 1
ATOM 890 C CA . ALA A 1 125 ? -5.441 -8.781 -24.422 1 98.19 125 ALA A CA 1
ATOM 891 C C . ALA A 1 125 ? -5.836 -10.258 -24.391 1 98.19 125 ALA A C 1
ATOM 893 O O . ALA A 1 125 ? -6.91 -10.609 -23.906 1 98.19 125 ALA A O 1
ATOM 894 N N . ALA A 1 126 ? -4.973 -11.094 -24.938 1 98.56 126 ALA A N 1
ATOM 895 C CA . ALA A 1 126 ? -5.25 -12.531 -24.953 1 98.56 126 ALA A CA 1
ATOM 896 C C . ALA A 1 126 ? -5.324 -13.094 -23.547 1 98.56 126 ALA A C 1
ATOM 898 O O . ALA A 1 126 ? -6.188 -13.914 -23.234 1 98.56 126 ALA A O 1
ATOM 899 N N . ILE A 1 127 ? -4.445 -12.672 -22.703 1 98.69 127 ILE A N 1
ATOM 900 C CA . ILE A 1 127 ? -4.426 -13.109 -21.312 1 98.69 127 ILE A CA 1
ATOM 901 C C . ILE A 1 127 ? -5.723 -12.688 -20.609 1 98.69 127 ILE A C 1
ATOM 903 O O . ILE A 1 127 ? -6.375 -13.5 -19.953 1 98.69 127 ILE A O 1
ATOM 907 N N . GLU A 1 128 ? -6.105 -11.43 -20.781 1 96.94 128 GLU A N 1
ATOM 908 C CA . GLU A 1 128 ? -7.234 -10.852 -20.062 1 96.94 128 GLU A CA 1
ATOM 909 C C . GLU A 1 128 ? -8.555 -11.477 -20.5 1 96.94 128 GLU A C 1
ATOM 911 O O . GLU A 1 128 ? -9.523 -11.508 -19.75 1 96.94 128 GLU A O 1
ATOM 916 N N . ARG A 1 129 ? -8.57 -12.008 -21.75 1 97.38 129 ARG A N 1
ATOM 917 C CA . ARG A 1 129 ? -9.758 -12.703 -22.25 1 97.38 129 ARG A CA 1
ATOM 918 C C . ARG A 1 129 ? -9.867 -14.102 -21.641 1 97.38 129 ARG A C 1
ATOM 920 O O . ARG A 1 129 ? -10.891 -14.766 -21.797 1 97.38 129 ARG A O 1
ATOM 927 N N . GLY A 1 130 ? -8.836 -14.484 -20.969 1 97.5 130 GLY A N 1
ATOM 928 C CA . GLY A 1 130 ? -8.828 -15.805 -20.344 1 97.5 130 GLY A CA 1
ATOM 929 C C . GLY A 1 130 ? -8.547 -16.922 -21.328 1 97.5 130 GLY A C 1
ATOM 930 O O . GLY A 1 130 ? -8.766 -18.094 -21.031 1 97.5 130 GLY A O 1
ATOM 931 N N . ASP A 1 131 ? -8.102 -16.531 -22.516 1 97.56 131 ASP A N 1
ATOM 932 C CA . ASP A 1 131 ? -7.766 -17.5 -23.547 1 97.56 131 ASP A CA 1
ATOM 933 C C . ASP A 1 131 ? -6.309 -17.938 -23.438 1 97.56 131 ASP A C 1
ATOM 935 O O . ASP A 1 131 ? -5.441 -17.422 -24.141 1 97.56 131 ASP A O 1
ATOM 939 N N . GLU A 1 132 ? -6.09 -18.938 -22.625 1 98.62 132 GLU A N 1
ATOM 940 C CA . GLU A 1 132 ? -4.723 -19.359 -22.344 1 98.62 132 GLU A CA 1
ATOM 941 C C . GLU A 1 132 ? -4.027 -19.844 -23.609 1 98.62 132 GLU A C 1
ATOM 943 O O . GLU A 1 132 ? -2.865 -19.516 -23.844 1 98.62 132 GLU A O 1
ATOM 948 N N . ALA A 1 133 ? -4.73 -20.609 -24.406 1 98.31 133 ALA A N 1
ATOM 949 C CA . ALA A 1 133 ? -4.137 -21.125 -25.641 1 98.31 133 ALA A CA 1
ATOM 950 C C . ALA A 1 133 ? -3.672 -19.969 -26.531 1 98.31 133 ALA A C 1
ATOM 952 O O . ALA A 1 133 ? -2.545 -19.984 -27.031 1 98.31 133 ALA A O 1
ATOM 953 N N . ALA A 1 134 ? -4.5 -18.984 -26.734 1 98.5 134 ALA A N 1
ATOM 954 C CA . ALA A 1 134 ? -4.152 -17.828 -27.578 1 98.5 134 ALA A CA 1
ATOM 955 C C . ALA A 1 134 ? -2.982 -17.047 -26.969 1 98.5 134 ALA A C 1
ATOM 957 O O . ALA A 1 134 ? -2.105 -16.578 -27.703 1 98.5 134 ALA A O 1
ATOM 958 N N . ALA A 1 135 ? -3.051 -16.875 -25.656 1 98.81 135 ALA A N 1
ATOM 959 C CA . ALA A 1 135 ? -1.981 -16.156 -24.984 1 98.81 135 ALA A CA 1
ATOM 960 C C . ALA A 1 135 ? -0.641 -16.859 -25.156 1 98.81 135 ALA A C 1
ATOM 962 O O . ALA A 1 135 ? 0.371 -16.219 -25.453 1 98.81 135 ALA A O 1
ATOM 963 N N . LEU A 1 136 ? -0.662 -18.188 -24.969 1 98.62 136 LEU A N 1
ATOM 964 C CA . LEU A 1 136 ? 0.576 -18.953 -25.094 1 98.62 136 LEU A CA 1
ATOM 965 C C . LEU A 1 136 ? 1.086 -18.922 -26.531 1 98.62 136 LEU A C 1
ATOM 967 O O . LEU A 1 136 ? 2.295 -18.875 -26.766 1 98.62 136 LEU A O 1
ATOM 971 N N . ASN A 1 137 ? 0.2 -18.969 -27.484 1 98.38 137 ASN A N 1
ATOM 972 C CA . ASN A 1 137 ? 0.589 -18.859 -28.891 1 98.38 137 ASN A CA 1
ATOM 973 C C . ASN A 1 137 ? 1.241 -17.516 -29.172 1 98.38 137 ASN A C 1
ATOM 975 O O . ASN A 1 137 ? 2.262 -17.453 -29.859 1 98.38 137 ASN A O 1
ATOM 979 N N . ARG A 1 138 ? 0.607 -16.438 -28.688 1 98.44 138 ARG A N 1
ATOM 980 C CA . ARG A 1 138 ? 1.182 -15.102 -28.875 1 98.44 138 ARG A CA 1
ATOM 981 C C . ARG A 1 138 ? 2.561 -15.008 -28.234 1 98.44 138 ARG A C 1
ATOM 983 O O . ARG A 1 138 ? 3.486 -14.438 -28.812 1 98.44 138 ARG A O 1
ATOM 990 N N . ALA A 1 139 ? 2.701 -15.555 -27.016 1 98.5 139 ALA A N 1
ATOM 991 C CA . ALA A 1 139 ? 3.99 -15.562 -26.328 1 98.5 139 ALA A CA 1
ATOM 992 C C . ALA A 1 139 ? 5.035 -16.328 -27.125 1 98.5 139 ALA A C 1
ATOM 994 O O . ALA A 1 139 ? 6.215 -15.969 -27.141 1 98.5 139 ALA A O 1
ATOM 995 N N . GLU A 1 140 ? 4.613 -17.422 -27.75 1 98.25 140 GLU A N 1
ATOM 996 C CA . GLU A 1 140 ? 5.527 -18.203 -28.578 1 98.25 140 GLU A CA 1
ATOM 997 C C . GLU A 1 140 ? 6.078 -17.375 -29.734 1 98.25 140 GLU A C 1
ATOM 999 O O . GLU A 1 140 ? 7.258 -17.484 -30.078 1 98.25 140 GLU A O 1
ATOM 1004 N N . LEU A 1 141 ? 5.219 -16.578 -30.328 1 97.94 141 LEU A N 1
ATOM 1005 C CA . LEU A 1 141 ? 5.633 -15.727 -31.422 1 97.94 141 LEU A CA 1
ATOM 1006 C C . LEU A 1 141 ? 6.652 -14.688 -30.953 1 97.94 141 LEU A C 1
ATOM 1008 O O . LEU A 1 141 ? 7.535 -14.297 -31.719 1 97.94 141 LEU A O 1
ATOM 1012 N N . LEU A 1 142 ? 6.539 -14.266 -29.688 1 97.69 142 LEU A N 1
ATOM 1013 C CA . LEU A 1 142 ? 7.426 -13.25 -29.125 1 97.69 142 LEU A CA 1
ATOM 1014 C C . LEU A 1 142 ? 8.703 -13.891 -28.594 1 97.69 142 LEU A C 1
ATOM 1016 O O . LEU A 1 142 ? 9.695 -13.195 -28.359 1 97.69 142 LEU A O 1
ATOM 1020 N N . ALA A 1 143 ? 8.688 -15.172 -28.547 1 95.38 143 ALA A N 1
ATOM 1021 C CA . ALA A 1 143 ? 9.727 -15.867 -27.797 1 95.38 143 ALA A CA 1
ATOM 1022 C C . ALA A 1 143 ? 11.117 -15.547 -28.328 1 95.38 143 ALA A C 1
ATOM 1024 O O . ALA A 1 143 ? 11.297 -15.414 -29.547 1 95.38 143 ALA A O 1
ATOM 1025 N N . GLY A 1 144 ? 12.062 -15.547 -27.531 1 87.44 144 GLY A N 1
ATOM 1026 C CA . GLY A 1 144 ? 13.43 -15.195 -27.891 1 87.44 144 GLY A CA 1
ATOM 1027 C C . GLY A 1 144 ? 13.664 -13.695 -27.953 1 87.44 144 GLY A C 1
ATOM 1028 O O . GLY A 1 144 ? 12.711 -12.914 -27.906 1 87.44 144 GLY A O 1
ATOM 1029 N N . GLU A 1 145 ? 14.875 -13.273 -27.797 1 82.56 145 GLU A N 1
ATOM 1030 C CA . GLU A 1 145 ? 15.242 -11.859 -27.844 1 82.56 145 GLU A CA 1
ATOM 1031 C C . GLU A 1 145 ? 15.133 -11.305 -29.266 1 82.56 145 GLU A C 1
ATOM 1033 O O . GLU A 1 145 ? 15.398 -12.016 -30.234 1 82.56 145 GLU A O 1
ATOM 1038 N N . PRO A 1 146 ? 14.695 -10.094 -29.406 1 87.38 146 PRO A N 1
ATOM 1039 C CA . PRO A 1 146 ? 14.531 -9.125 -28.328 1 87.38 146 PRO A CA 1
ATOM 1040 C C . PRO A 1 146 ? 13.094 -9.031 -27.828 1 87.38 146 PRO A C 1
ATOM 1042 O O . PRO A 1 146 ? 12.852 -8.562 -26.703 1 87.38 146 PRO A O 1
ATOM 1045 N N . ALA A 1 147 ? 12.141 -9.539 -28.578 1 89.75 147 ALA A N 1
ATOM 1046 C CA . ALA A 1 147 ? 10.719 -9.336 -28.297 1 89.75 147 ALA A CA 1
ATOM 1047 C C . ALA A 1 147 ? 10.297 -10.102 -27.047 1 89.75 147 ALA A C 1
ATOM 1049 O O . ALA A 1 147 ? 9.328 -9.727 -26.375 1 89.75 147 ALA A O 1
ATOM 1050 N N . GLY A 1 148 ? 11.055 -11.133 -26.75 1 90.94 148 GLY A N 1
ATOM 1051 C CA . GLY A 1 148 ? 10.742 -11.977 -25.609 1 90.94 148 GLY A CA 1
ATOM 1052 C C . GLY A 1 148 ? 10.766 -11.234 -24.281 1 90.94 148 GLY A C 1
ATOM 1053 O O . GLY A 1 148 ? 10.148 -11.672 -23.312 1 90.94 148 GLY A O 1
ATOM 1054 N N . GLN A 1 149 ? 11.406 -10.07 -24.234 1 91.31 149 GLN A N 1
ATOM 1055 C CA . GLN A 1 149 ? 11.5 -9.273 -23.016 1 91.31 149 GLN A CA 1
ATOM 1056 C C . GLN A 1 149 ? 10.148 -8.68 -22.641 1 91.31 149 GLN A C 1
ATOM 1058 O O . GLN A 1 149 ? 9.953 -8.25 -21.5 1 91.31 149 GLN A O 1
ATOM 1063 N N . LEU A 1 150 ? 9.273 -8.672 -23.609 1 97.31 150 LEU A N 1
ATOM 1064 C CA . LEU A 1 150 ? 7.965 -8.07 -23.391 1 97.31 150 LEU A CA 1
ATOM 1065 C C . LEU A 1 150 ? 7.047 -9.031 -22.641 1 97.31 150 LEU A C 1
ATOM 1067 O O . LEU A 1 150 ? 6.027 -8.617 -22.094 1 97.31 150 LEU A O 1
ATOM 1071 N N . ILE A 1 151 ? 7.336 -10.312 -22.656 1 98.5 151 ILE A N 1
ATOM 1072 C CA . ILE A 1 151 ? 6.445 -11.352 -22.141 1 98.5 151 ILE A CA 1
ATOM 1073 C C . ILE A 1 151 ? 6.27 -11.18 -20.641 1 98.5 151 ILE A C 1
ATOM 1075 O O . ILE A 1 151 ? 5.145 -11.18 -20.125 1 98.5 151 ILE A O 1
ATOM 1079 N N . TYR A 1 152 ? 7.32 -10.977 -19.938 1 97.69 152 TYR A N 1
ATOM 1080 C CA . TYR A 1 152 ? 7.266 -10.852 -18.484 1 97.69 152 TYR A CA 1
ATOM 1081 C C . TYR A 1 152 ? 6.406 -9.664 -18.078 1 97.69 152 TYR A C 1
ATOM 1083 O O . TYR A 1 152 ? 5.422 -9.82 -17.359 1 97.69 152 TYR A O 1
ATOM 1091 N N . GLY A 1 153 ? 6.746 -8.5 -18.625 1 97.5 153 GLY A N 1
ATOM 1092 C CA . GLY A 1 153 ? 5.965 -7.312 -18.328 1 97.5 153 GLY A CA 1
ATOM 1093 C C . GLY A 1 153 ? 4.496 -7.453 -18.672 1 97.5 153 GLY A C 1
ATOM 1094 O O . GLY A 1 153 ? 3.627 -7 -17.922 1 97.5 153 GLY A O 1
ATOM 1095 N N . SER A 1 154 ? 4.211 -8.086 -19.75 1 98.38 154 SER A N 1
ATOM 1096 C CA . SER A 1 154 ? 2.832 -8.297 -20.188 1 98.38 154 SER A CA 1
ATOM 1097 C C . SER A 1 154 ? 2.066 -9.156 -19.188 1 98.38 154 SER A C 1
ATOM 1099 O O . SER A 1 154 ? 0.924 -8.852 -18.844 1 98.38 154 SER A O 1
ATOM 1101 N N . SER A 1 155 ? 2.695 -10.227 -18.719 1 98.5 155 SER A N 1
ATOM 1102 C CA . SER A 1 155 ? 2.051 -11.109 -17.75 1 98.5 155 SER A CA 1
ATOM 1103 C C . SER A 1 155 ? 1.779 -10.383 -16.438 1 98.5 155 SER A C 1
ATOM 1105 O O . SER A 1 155 ? 0.72 -10.562 -15.828 1 98.5 155 SER A O 1
ATOM 1107 N N . LYS A 1 156 ? 2.732 -9.57 -16.047 1 98.12 156 LYS A N 1
ATOM 1108 C CA . LYS A 1 156 ? 2.611 -8.883 -14.758 1 98.12 156 LYS A CA 1
ATOM 1109 C C . LYS A 1 156 ? 1.631 -7.719 -14.852 1 98.12 156 LYS A C 1
ATOM 1111 O O . LYS A 1 156 ? 0.917 -7.426 -13.883 1 98.12 156 LYS A O 1
ATOM 1116 N N . LYS A 1 157 ? 1.563 -7.09 -15.977 1 97.25 157 LYS A N 1
ATOM 1117 C CA . LYS A 1 157 ? 0.518 -6.094 -16.188 1 97.25 157 LYS A CA 1
ATOM 1118 C C . LYS A 1 157 ? -0.867 -6.734 -16.141 1 97.25 157 LYS A C 1
ATOM 1120 O O . LYS A 1 157 ? -1.778 -6.211 -15.5 1 97.25 157 LYS A O 1
ATOM 1125 N N . ALA A 1 158 ? -1.019 -7.855 -16.797 1 98.19 158 ALA A N 1
ATOM 1126 C CA . ALA A 1 158 ? -2.307 -8.539 -16.844 1 98.19 158 ALA A CA 1
ATOM 1127 C C . ALA A 1 158 ? -2.773 -8.938 -15.453 1 98.19 158 ALA A C 1
ATOM 1129 O O . ALA A 1 158 ? -3.947 -8.773 -15.109 1 98.19 158 ALA A O 1
ATOM 1130 N N . ILE A 1 159 ? -1.869 -9.438 -14.617 1 98.44 159 ILE A N 1
ATOM 1131 C CA . ILE A 1 159 ? -2.27 -9.891 -13.289 1 98.44 159 ILE A CA 1
ATOM 1132 C C . ILE A 1 159 ? -2.615 -8.68 -12.422 1 98.44 159 ILE A C 1
ATOM 1134 O O . ILE A 1 159 ? -3.527 -8.742 -11.594 1 98.44 159 ILE A O 1
ATOM 1138 N N . SER A 1 160 ? -1.883 -7.57 -12.531 1 97.94 160 SER A N 1
ATOM 1139 C CA . SER A 1 160 ? -2.219 -6.34 -11.82 1 97.94 160 SER A CA 1
ATOM 1140 C C . SER A 1 160 ? -3.625 -5.863 -12.172 1 97.94 160 SER A C 1
ATOM 1142 O O . SER A 1 160 ? -4.41 -5.523 -11.281 1 97.94 160 SER A O 1
ATOM 1144 N N . ARG A 1 161 ? -3.912 -5.871 -13.461 1 97.62 161 ARG A N 1
ATOM 1145 C CA . ARG A 1 161 ? -5.23 -5.43 -13.906 1 97.62 161 ARG A CA 1
ATOM 1146 C C . ARG A 1 161 ? -6.316 -6.395 -13.438 1 97.62 161 ARG A C 1
ATOM 1148 O O . ARG A 1 161 ? -7.418 -5.969 -13.086 1 97.62 161 ARG A O 1
ATOM 1155 N N . TRP A 1 162 ? -5.992 -7.637 -13.484 1 98.19 162 TRP A N 1
ATOM 1156 C CA . TRP A 1 162 ? -6.93 -8.633 -12.977 1 98.19 162 TRP A CA 1
ATOM 1157 C C . TRP A 1 162 ? -7.312 -8.344 -11.531 1 98.19 162 TRP A C 1
ATOM 1159 O O . TRP A 1 162 ? -8.492 -8.367 -11.18 1 98.19 162 TRP A O 1
ATOM 1169 N N . VAL A 1 163 ? -6.348 -8.062 -10.695 1 98.5 163 VAL A N 1
ATOM 1170 C CA . VAL A 1 163 ? -6.594 -7.762 -9.289 1 98.5 163 VAL A CA 1
ATOM 1171 C C . VAL A 1 163 ? -7.496 -6.535 -9.172 1 98.5 163 VAL A C 1
ATOM 1173 O O . VAL A 1 163 ? -8.477 -6.551 -8.43 1 98.5 163 VAL A O 1
ATOM 1176 N N . ARG A 1 164 ? -7.184 -5.508 -9.906 1 97.62 164 ARG A N 1
ATOM 1177 C CA . ARG A 1 164 ? -7.949 -4.266 -9.859 1 97.62 164 ARG A CA 1
ATOM 1178 C C . ARG A 1 164 ? -9.406 -4.512 -10.242 1 97.62 164 ARG A C 1
ATOM 1180 O O . ARG A 1 164 ? -10.312 -3.926 -9.648 1 97.62 164 ARG A O 1
ATOM 1187 N N . ARG A 1 165 ? -9.609 -5.414 -11.164 1 97.19 165 ARG A N 1
ATOM 1188 C CA . ARG A 1 165 ? -10.953 -5.676 -11.68 1 97.19 165 ARG A CA 1
ATOM 1189 C C . ARG A 1 165 ? -11.719 -6.594 -10.734 1 97.19 165 ARG A C 1
ATOM 1191 O O . ARG A 1 165 ? -12.922 -6.398 -10.508 1 97.19 165 ARG A O 1
ATOM 1198 N N . GLN A 1 166 ? -11.07 -7.559 -10.188 1 98.38 166 GLN A N 1
ATOM 1199 C CA . GLN A 1 166 ? -11.758 -8.625 -9.461 1 98.38 166 GLN A CA 1
ATOM 1200 C C . GLN A 1 166 ? -11.945 -8.258 -7.992 1 98.38 166 GLN A C 1
ATOM 1202 O O . GLN A 1 166 ? -12.961 -8.602 -7.387 1 98.38 166 GLN A O 1
ATOM 1207 N N . ALA A 1 167 ? -11.047 -7.586 -7.391 1 98.81 167 ALA A N 1
ATOM 1208 C CA . ALA A 1 167 ? -10.938 -7.398 -5.945 1 98.81 167 ALA A CA 1
ATOM 1209 C C . ALA A 1 167 ? -12.219 -6.781 -5.379 1 98.81 167 ALA A C 1
ATOM 1211 O O . ALA A 1 167 ? -12.719 -7.227 -4.344 1 98.81 167 ALA A O 1
ATOM 1212 N N . PRO A 1 168 ? -12.805 -5.777 -6.047 1 98.56 168 PRO A N 1
ATOM 1213 C CA . PRO A 1 168 ? -13.953 -5.121 -5.426 1 98.56 168 PRO A CA 1
ATOM 1214 C C . PRO A 1 168 ? -15.258 -5.895 -5.637 1 98.56 168 PRO A C 1
ATOM 1216 O O . PRO A 1 168 ? -16.297 -5.5 -5.117 1 98.56 168 PRO A O 1
ATOM 1219 N N . GLY A 1 169 ? -15.234 -6.977 -6.34 1 98.62 169 GLY A N 1
ATOM 1220 C CA . GLY A 1 169 ? -16.438 -7.715 -6.695 1 98.62 169 GLY A CA 1
ATOM 1221 C C . GLY A 1 169 ? -16.953 -8.586 -5.566 1 98.62 169 GLY A C 1
ATOM 1222 O O . GLY A 1 169 ? -16.328 -8.664 -4.504 1 98.62 169 GLY A O 1
ATOM 1223 N N . ALA A 1 170 ? -18.031 -9.281 -5.789 1 98.62 170 ALA A N 1
ATOM 1224 C CA . ALA A 1 170 ? -18.766 -10.07 -4.805 1 98.62 170 ALA A CA 1
ATOM 1225 C C . ALA A 1 170 ? -17.938 -11.258 -4.332 1 98.62 170 ALA A C 1
ATOM 1227 O O . ALA A 1 170 ? -18 -11.641 -3.16 1 98.62 170 ALA A O 1
ATOM 1228 N N . ALA A 1 171 ? -17.109 -11.805 -5.211 1 98.75 171 ALA A N 1
ATOM 1229 C CA . ALA A 1 171 ? -16.391 -13.039 -4.898 1 98.75 171 ALA A CA 1
ATOM 1230 C C . ALA A 1 171 ? -15.234 -12.766 -3.943 1 98.75 171 ALA A C 1
ATOM 1232 O O . ALA A 1 171 ? -14.719 -13.68 -3.299 1 98.75 171 ALA A O 1
ATOM 1233 N N . TRP A 1 172 ? -14.828 -11.516 -3.875 1 98.88 172 TRP A N 1
ATOM 1234 C CA . TRP A 1 172 ? -13.695 -11.164 -3.023 1 98.88 172 TRP A CA 1
ATOM 1235 C C . TRP A 1 172 ? -14.109 -10.18 -1.941 1 98.88 172 TRP A C 1
ATOM 1237 O O . TRP A 1 172 ? -14.641 -10.57 -0.902 1 98.88 172 TRP A O 1
ATOM 1247 N N . ALA A 1 173 ? -14.102 -8.898 -2.266 1 98.88 173 ALA A N 1
ATOM 1248 C CA . ALA A 1 173 ? -14.492 -7.906 -1.269 1 98.88 173 ALA A CA 1
ATOM 1249 C C . ALA A 1 173 ? -15.891 -8.195 -0.724 1 98.88 173 ALA A C 1
ATOM 1251 O O . ALA A 1 173 ? -16.125 -8.086 0.481 1 98.88 173 ALA A O 1
ATOM 1252 N N . GLY A 1 174 ? -16.828 -8.523 -1.62 1 98.62 174 GLY A N 1
ATOM 1253 C CA . GLY A 1 174 ? -18.188 -8.828 -1.196 1 98.62 174 GLY A CA 1
ATOM 1254 C C . GLY A 1 174 ? -18.266 -10.016 -0.257 1 98.62 174 GLY A C 1
ATOM 1255 O O . GLY A 1 174 ? -19.234 -10.148 0.499 1 98.62 174 GLY A O 1
ATOM 1256 N N . ALA A 1 175 ? -17.266 -10.875 -0.302 1 98.69 175 ALA A N 1
ATOM 1257 C CA . ALA A 1 175 ? -17.203 -12.062 0.548 1 98.69 175 ALA A CA 1
ATOM 1258 C C . ALA A 1 175 ? -16.281 -11.836 1.743 1 98.69 175 ALA A C 1
ATOM 1260 O O . ALA A 1 175 ? -15.961 -12.781 2.471 1 98.69 175 ALA A O 1
ATOM 1261 N N . GLY A 1 176 ? -15.789 -10.617 1.912 1 98.69 176 GLY A N 1
ATOM 1262 C CA . GLY A 1 176 ? -14.953 -10.273 3.051 1 98.69 176 GLY A CA 1
ATOM 1263 C C . GLY A 1 176 ? -13.508 -10.672 2.869 1 98.69 176 GLY A C 1
ATOM 1264 O O . GLY A 1 176 ? -12.773 -10.844 3.846 1 98.69 176 GLY A O 1
ATOM 1265 N N . ILE A 1 177 ? -13.008 -10.906 1.616 1 98.88 177 ILE A N 1
ATOM 1266 C CA . ILE A 1 177 ? -11.641 -11.336 1.351 1 98.88 177 ILE A CA 1
ATOM 1267 C C . ILE A 1 177 ? -10.859 -10.203 0.687 1 98.88 177 ILE A C 1
ATOM 1269 O O . ILE A 1 177 ? -11.07 -9.906 -0.493 1 98.88 177 ILE A O 1
ATOM 1273 N N . PRO A 1 178 ? -9.969 -9.5 1.418 1 98.88 178 PRO A N 1
ATOM 1274 C CA . PRO A 1 178 ? -9.062 -8.578 0.74 1 98.88 178 PRO A CA 1
ATOM 1275 C C . PRO A 1 178 ? -8.195 -9.266 -0.311 1 98.88 178 PRO A C 1
ATOM 1277 O O . PRO A 1 178 ? -7.566 -10.289 -0.025 1 98.88 178 PRO A O 1
ATOM 1280 N N . LEU A 1 179 ? -8.266 -8.766 -1.5 1 98.94 179 LEU A N 1
ATOM 1281 C CA . LEU A 1 179 ? -7.391 -9.188 -2.592 1 98.94 179 LEU A CA 1
ATOM 1282 C C . LEU A 1 179 ? -6.535 -8.023 -3.08 1 98.94 179 LEU A C 1
ATOM 1284 O O . LEU A 1 179 ? -7.062 -6.988 -3.492 1 98.94 179 LEU A O 1
ATOM 1288 N N . ASN A 1 180 ? -5.195 -8.156 -2.959 1 98.88 180 ASN A N 1
ATOM 1289 C CA . ASN A 1 180 ? -4.258 -7.109 -3.354 1 98.88 180 ASN A CA 1
ATOM 1290 C C . ASN A 1 180 ? -3.045 -7.684 -4.078 1 98.88 180 ASN A C 1
ATOM 1292 O O . ASN A 1 180 ? -2.84 -8.898 -4.082 1 98.88 180 ASN A O 1
ATOM 1296 N N . ALA A 1 181 ? -2.301 -6.82 -4.738 1 98.69 181 ALA A N 1
ATOM 1297 C CA . ALA A 1 181 ? -1.046 -7.168 -5.398 1 98.69 181 ALA A CA 1
ATOM 1298 C C . ALA A 1 181 ? 0.096 -6.281 -4.902 1 98.69 181 ALA A C 1
ATOM 1300 O O . ALA A 1 181 ? -0.136 -5.172 -4.414 1 98.69 181 ALA A O 1
ATOM 1301 N N . ILE A 1 182 ? 1.252 -6.77 -4.992 1 98.75 182 ILE A N 1
ATOM 1302 C CA . ILE A 1 182 ? 2.426 -5.922 -4.805 1 98.75 182 ILE A CA 1
ATOM 1303 C C . ILE A 1 182 ? 3.279 -5.934 -6.066 1 98.75 182 ILE A C 1
ATOM 1305 O O . ILE A 1 182 ? 3.223 -6.883 -6.855 1 98.75 182 ILE A O 1
ATOM 1309 N N . GLY A 1 183 ? 3.982 -4.887 -6.363 1 98.44 183 GLY A N 1
ATOM 1310 C CA . GLY A 1 183 ? 4.945 -4.773 -7.445 1 98.44 183 GLY A CA 1
ATOM 1311 C C . GLY A 1 183 ? 6.359 -4.516 -6.961 1 98.44 183 GLY A C 1
ATOM 1312 O O . GLY A 1 183 ? 6.734 -3.369 -6.707 1 98.44 183 GLY A O 1
ATOM 1313 N N . PRO A 1 184 ? 7.141 -5.559 -6.852 1 98.81 184 PRO A N 1
ATOM 1314 C CA . PRO A 1 184 ? 8.531 -5.398 -6.422 1 98.81 184 PRO A CA 1
ATOM 1315 C C . PRO A 1 184 ? 9.414 -4.754 -7.492 1 98.81 184 PRO A C 1
ATOM 1317 O O . PRO A 1 184 ? 9.117 -4.863 -8.688 1 98.81 184 PRO A O 1
ATOM 1320 N N . GLY A 1 185 ? 10.469 -4.012 -7.023 1 98.56 185 GLY A N 1
ATOM 1321 C CA . GLY A 1 185 ? 11.555 -3.607 -7.898 1 98.56 185 GLY A CA 1
ATOM 1322 C C . GLY A 1 185 ? 12.57 -4.711 -8.141 1 98.56 185 GLY A C 1
ATOM 1323 O O . GLY A 1 185 ? 12.195 -5.863 -8.375 1 98.56 185 GLY A O 1
ATOM 1324 N N . VAL A 1 186 ? 13.844 -4.359 -8.18 1 98.69 186 VAL A N 1
ATOM 1325 C CA . VAL A 1 186 ? 14.898 -5.363 -8.305 1 98.69 186 VAL A CA 1
ATOM 1326 C C . VAL A 1 186 ? 15.156 -6.016 -6.949 1 98.69 186 VAL A C 1
ATOM 1328 O O . VAL A 1 186 ? 15.547 -5.34 -5.992 1 98.69 186 VAL A O 1
ATOM 1331 N N . ILE A 1 187 ? 14.891 -7.246 -6.828 1 98.75 187 ILE A N 1
ATOM 1332 C CA . ILE A 1 187 ? 15.078 -8.008 -5.598 1 98.75 187 ILE A CA 1
ATOM 1333 C C . ILE A 1 187 ? 16.219 -9 -5.773 1 98.75 187 ILE A C 1
ATOM 1335 O O . ILE A 1 187 ? 16.297 -9.695 -6.789 1 98.75 187 ILE A O 1
ATOM 1339 N N . ALA A 1 188 ? 17.125 -9.031 -4.789 1 98.56 188 ALA A N 1
ATOM 1340 C CA . ALA A 1 188 ? 18.234 -9.984 -4.824 1 98.56 188 ALA A CA 1
ATOM 1341 C C . ALA A 1 188 ? 17.734 -11.406 -4.559 1 98.56 188 ALA A C 1
ATOM 1343 O O . ALA A 1 188 ? 17.562 -11.797 -3.404 1 98.56 188 ALA A O 1
ATOM 1344 N N . THR A 1 189 ? 17.5 -12.141 -5.59 1 98 189 THR A N 1
ATOM 1345 C CA . THR A 1 189 ? 17.078 -13.531 -5.609 1 98 189 THR A CA 1
ATOM 1346 C C . THR A 1 189 ? 17.844 -14.32 -6.68 1 98 189 THR A C 1
ATOM 1348 O O . THR A 1 189 ? 18.562 -13.734 -7.484 1 98 189 THR A O 1
ATOM 1351 N N . PRO A 1 190 ? 17.75 -15.656 -6.699 1 96.06 190 PRO A N 1
ATOM 1352 C CA . PRO A 1 190 ? 18.344 -16.406 -7.809 1 96.06 190 PRO A CA 1
ATOM 1353 C C . PRO A 1 190 ? 17.859 -15.914 -9.172 1 96.06 190 PRO A C 1
ATOM 1355 O O . PRO A 1 190 ? 18.625 -15.906 -10.141 1 96.06 190 PRO A O 1
ATOM 1358 N N . MET A 1 191 ? 16.656 -15.422 -9.305 1 93.19 191 MET A N 1
ATOM 1359 C CA . MET A 1 191 ? 16.062 -14.945 -10.547 1 93.19 191 MET A CA 1
ATOM 1360 C C . MET A 1 191 ? 16.844 -13.758 -11.102 1 93.19 191 MET A C 1
ATOM 1362 O O . MET A 1 191 ? 16.969 -13.609 -12.32 1 93.19 191 MET A O 1
ATOM 1366 N N . THR A 1 192 ? 17.422 -12.859 -10.211 1 96.12 192 THR A N 1
ATOM 1367 C CA . THR A 1 192 ? 18.062 -11.617 -10.656 1 96.12 192 THR A CA 1
ATOM 1368 C C . THR A 1 192 ? 19.562 -11.68 -10.43 1 96.12 192 THR A C 1
ATOM 1370 O O . THR A 1 192 ? 20.266 -10.695 -10.664 1 96.12 192 THR A O 1
ATOM 1373 N N . ALA A 1 193 ? 20.062 -12.805 -9.977 1 96.62 193 ALA A N 1
ATOM 1374 C CA . ALA A 1 193 ? 21.453 -12.953 -9.508 1 96.62 193 ALA A CA 1
ATOM 1375 C C . ALA A 1 193 ? 22.438 -12.516 -10.586 1 96.62 193 ALA A C 1
ATOM 1377 O O . ALA A 1 193 ? 23.375 -11.758 -10.312 1 96.62 193 ALA A O 1
ATOM 1378 N N . GLU A 1 194 ? 22.203 -12.977 -11.781 1 95.5 194 GLU A N 1
ATOM 1379 C CA . GLU A 1 194 ? 23.141 -12.648 -12.859 1 95.5 194 GLU A CA 1
ATOM 1380 C C . GLU A 1 194 ? 23.094 -11.164 -13.195 1 95.5 194 GLU A C 1
ATOM 1382 O O . GLU A 1 194 ? 24.125 -10.555 -13.484 1 95.5 194 GLU A O 1
ATOM 1387 N N . MET A 1 195 ? 21.938 -10.578 -13.148 1 95.44 195 MET A N 1
ATOM 1388 C CA . MET A 1 195 ? 21.719 -9.188 -13.531 1 95.44 195 MET A CA 1
ATOM 1389 C C . MET A 1 195 ? 22.375 -8.242 -12.531 1 95.44 195 MET A C 1
ATOM 1391 O O . MET A 1 195 ? 22.609 -7.074 -12.836 1 95.44 195 MET A O 1
ATOM 1395 N N . ILE A 1 196 ? 22.625 -8.719 -11.312 1 97.38 196 ILE A N 1
ATOM 1396 C CA . ILE A 1 196 ? 23.188 -7.824 -10.305 1 97.38 196 ILE A CA 1
ATOM 1397 C C . ILE A 1 196 ? 24.531 -8.359 -9.836 1 97.38 196 ILE A C 1
ATOM 1399 O O . ILE A 1 196 ? 24.969 -8.062 -8.727 1 97.38 196 ILE A O 1
ATOM 1403 N N . SER A 1 197 ? 25.172 -9.219 -10.609 1 97.56 197 SER A N 1
ATOM 1404 C CA . SER A 1 197 ? 26.344 -9.977 -10.203 1 97.56 197 SER A CA 1
ATOM 1405 C C . SER A 1 197 ? 27.578 -9.086 -10.102 1 97.56 197 SER A C 1
ATOM 1407 O O . SER A 1 197 ? 28.562 -9.445 -9.461 1 97.56 197 SER A O 1
ATOM 1409 N N . THR A 1 198 ? 27.641 -8.008 -10.867 1 97.62 198 THR A N 1
ATOM 1410 C CA . THR A 1 198 ? 28.734 -7.039 -10.805 1 97.62 198 THR A CA 1
ATOM 1411 C C . THR A 1 198 ? 28.188 -5.641 -10.539 1 97.62 198 THR A C 1
ATOM 1413 O O . THR A 1 198 ? 27 -5.379 -10.734 1 97.62 198 THR A O 1
ATOM 1416 N N . GLU A 1 199 ? 29.062 -4.82 -10.047 1 96.94 199 GLU A N 1
ATOM 1417 C CA . GLU A 1 199 ? 28.672 -3.434 -9.812 1 96.94 199 GLU A CA 1
ATOM 1418 C C . GLU A 1 199 ? 28.203 -2.764 -11.094 1 96.94 199 GLU A C 1
ATOM 1420 O O . GLU A 1 199 ? 27.25 -1.968 -11.078 1 96.94 199 GLU A O 1
ATOM 1425 N N . GLU A 1 200 ? 28.828 -3.102 -12.156 1 97.5 200 GLU A N 1
ATOM 1426 C CA . GLU A 1 200 ? 28.484 -2.537 -13.453 1 97.5 200 GLU A CA 1
ATOM 1427 C C . GLU A 1 200 ? 27.078 -2.986 -13.891 1 97.5 200 GLU A C 1
ATOM 1429 O O . GLU A 1 200 ? 26.281 -2.176 -14.367 1 97.5 200 GLU A O 1
ATOM 1434 N N . LYS A 1 201 ? 26.812 -4.242 -13.742 1 96.94 201 LYS A N 1
ATOM 1435 C CA . LYS A 1 201 ? 25.5 -4.773 -14.102 1 96.94 201 LYS A CA 1
ATOM 1436 C C . LYS A 1 201 ? 24.391 -4.176 -13.219 1 96.94 201 LYS A C 1
ATOM 1438 O O . LYS A 1 201 ? 23.328 -3.795 -13.711 1 96.94 201 LYS A O 1
ATOM 1443 N N . ARG A 1 202 ? 24.719 -4.062 -12 1 96.69 202 ARG A N 1
ATOM 1444 C CA . ARG A 1 202 ? 23.781 -3.477 -11.047 1 96.69 202 ARG A CA 1
ATOM 1445 C C . ARG A 1 202 ? 23.469 -2.031 -11.414 1 96.69 202 ARG A C 1
ATOM 1447 O O . ARG A 1 202 ? 22.297 -1.637 -11.438 1 96.69 202 ARG A O 1
ATOM 1454 N N . ALA A 1 203 ? 24.484 -1.312 -11.664 1 96.69 203 ALA A N 1
ATOM 1455 C CA . ALA A 1 203 ? 24.297 0.091 -12.023 1 96.69 203 ALA A CA 1
ATOM 1456 C C . ALA A 1 203 ? 23.469 0.228 -13.305 1 96.69 203 ALA A C 1
ATOM 1458 O O . ALA A 1 203 ? 22.609 1.104 -13.398 1 96.69 203 ALA A O 1
ATOM 1459 N N . ALA A 1 204 ? 23.734 -0.604 -14.289 1 96.88 204 ALA A N 1
ATOM 1460 C CA . ALA A 1 204 ? 23 -0.58 -15.555 1 96.88 204 ALA A CA 1
ATOM 1461 C C . ALA A 1 204 ? 21.531 -0.924 -15.336 1 96.88 204 ALA A C 1
ATOM 1463 O O . ALA A 1 204 ? 20.641 -0.298 -15.93 1 96.88 204 ALA A O 1
ATOM 1464 N N . LEU A 1 205 ? 21.312 -1.89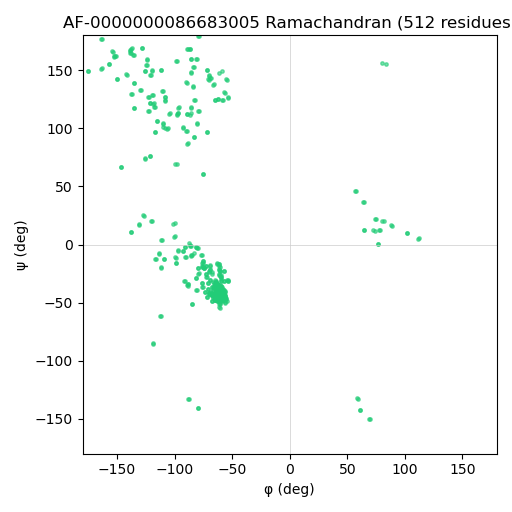4 -14.547 1 96.81 205 LEU A N 1
ATOM 1465 C CA . LEU A 1 205 ? 19.953 -2.309 -14.242 1 96.81 205 LEU A CA 1
ATOM 1466 C C . LEU A 1 205 ? 19.188 -1.191 -13.539 1 96.81 205 LEU A C 1
ATOM 1468 O O . 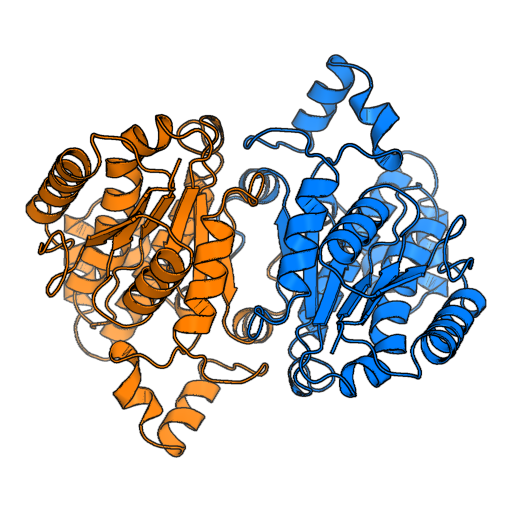LEU A 1 205 ? 18.016 -0.941 -13.852 1 96.81 205 LEU A O 1
ATOM 1472 N N . LEU A 1 206 ? 19.828 -0.469 -12.656 1 97.5 206 LEU A N 1
ATOM 1473 C CA . LEU A 1 206 ? 19.188 0.579 -11.867 1 97.5 206 LEU A CA 1
ATOM 1474 C C . LEU A 1 206 ? 18.953 1.825 -12.711 1 97.5 206 LEU A C 1
ATOM 1476 O O . LEU A 1 206 ? 18.172 2.705 -12.32 1 97.5 206 LEU A O 1
ATOM 1480 N N . GLU A 1 207 ? 19.578 1.908 -13.875 1 96.81 207 GLU A N 1
ATOM 1481 C CA . GLU A 1 207 ? 19.234 2.957 -14.828 1 96.81 207 GLU A CA 1
ATOM 1482 C C . GLU A 1 207 ? 17.859 2.719 -15.445 1 96.81 207 GLU A C 1
ATOM 1484 O O . GLU A 1 207 ? 17.125 3.668 -15.742 1 96.81 207 GLU A O 1
ATOM 1489 N N . VAL A 1 208 ? 17.547 1.43 -15.602 1 95.06 208 VAL A N 1
ATOM 1490 C CA . VAL A 1 208 ? 16.281 1.045 -16.219 1 95.06 208 VAL A CA 1
ATOM 1491 C C . VAL A 1 208 ? 15.195 0.935 -15.156 1 95.06 208 VAL A C 1
ATOM 1493 O O . VAL A 1 208 ? 14.031 1.242 -15.414 1 95.06 208 VAL A O 1
ATOM 1496 N N . VAL A 1 209 ? 15.531 0.525 -13.984 1 97.19 209 VAL A N 1
ATOM 1497 C CA . VAL A 1 209 ? 14.656 0.416 -12.82 1 97.19 209 VAL A CA 1
ATOM 1498 C C . VAL A 1 209 ? 15.203 1.271 -11.68 1 97.19 209 VAL A C 1
ATOM 1500 O O . VAL A 1 209 ? 15.789 0.746 -10.727 1 97.19 209 VAL A O 1
ATOM 1503 N N . PRO A 1 210 ? 15.008 2.594 -11.797 1 98.12 210 PRO A N 1
ATOM 1504 C CA . PRO A 1 210 ? 15.555 3.463 -10.75 1 98.12 210 PRO A CA 1
ATOM 1505 C C . PRO A 1 210 ? 14.945 3.189 -9.383 1 98.12 210 PRO A C 1
ATOM 1507 O O . PRO A 1 210 ? 13.719 3.154 -9.242 1 98.12 210 PRO A O 1
ATOM 1510 N N . MET A 1 211 ? 15.75 2.93 -8.398 1 98.69 211 MET A N 1
ATOM 1511 C CA . MET A 1 211 ? 15.344 2.695 -7.02 1 98.69 211 MET A CA 1
ATOM 1512 C C . MET A 1 211 ? 16.078 3.631 -6.066 1 98.69 211 MET A C 1
ATOM 1514 O O . MET A 1 211 ? 16.922 3.189 -5.293 1 98.69 211 MET A O 1
ATOM 1518 N N . PRO A 1 212 ? 15.695 4.906 -6.059 1 98.75 212 PRO A N 1
ATOM 1519 C CA . PRO A 1 212 ? 16.406 5.902 -5.258 1 98.75 212 PRO A CA 1
ATOM 1520 C C . PRO A 1 212 ? 16.406 5.578 -3.768 1 98.75 212 PRO A C 1
ATOM 1522 O O . PRO A 1 212 ? 17.312 5.992 -3.039 1 98.75 212 PRO A O 1
ATOM 1525 N N . LEU A 1 213 ? 15.391 4.883 -3.314 1 98.88 213 LEU A N 1
ATOM 1526 C CA . LEU A 1 213 ? 15.336 4.508 -1.905 1 98.88 213 LEU A CA 1
ATOM 1527 C C . LEU A 1 213 ? 16.016 3.162 -1.673 1 98.88 213 LEU A C 1
ATOM 1529 O O . LEU A 1 213 ? 15.438 2.113 -1.971 1 98.88 213 LEU A O 1
ATOM 1533 N N . ASN A 1 214 ? 17.219 3.039 -1.267 1 98.62 214 ASN A N 1
ATOM 1534 C CA . ASN A 1 214 ? 17.984 1.927 -0.705 1 98.62 214 ASN A CA 1
ATOM 1535 C C . ASN A 1 214 ? 18.406 0.932 -1.783 1 98.62 214 ASN A C 1
ATOM 1537 O O . ASN A 1 214 ? 18.984 -0.107 -1.48 1 98.62 214 ASN A O 1
ATOM 1541 N N . GLY A 1 215 ? 18.062 1.148 -3.094 1 98.31 215 GLY A N 1
ATOM 1542 C CA . GLY A 1 215 ? 18.562 0.31 -4.172 1 98.31 215 GLY A CA 1
ATOM 1543 C C . GLY A 1 215 ? 18 -1.096 -4.148 1 98.31 215 GLY A C 1
ATOM 1544 O O . GLY A 1 215 ? 16.828 -1.291 -3.805 1 98.31 215 GLY A O 1
ATOM 1545 N N . VAL A 1 216 ? 18.797 -2.064 -4.648 1 98.62 216 VAL A N 1
ATOM 1546 C CA . VAL A 1 216 ? 18.359 -3.457 -4.75 1 98.62 216 VAL A CA 1
ATOM 1547 C C . VAL A 1 216 ? 17.938 -3.969 -3.373 1 98.62 216 VAL A C 1
ATOM 1549 O O . VAL A 1 216 ? 18.641 -3.754 -2.383 1 98.62 216 VAL A O 1
ATOM 1552 N N . ALA A 1 217 ? 16.797 -4.574 -3.289 1 98.75 217 ALA A N 1
ATOM 1553 C CA . ALA A 1 217 ? 16.25 -5.027 -2.014 1 98.75 217 ALA A CA 1
ATOM 1554 C C . ALA A 1 217 ? 16.516 -6.516 -1.802 1 98.75 217 ALA A C 1
ATOM 1556 O O . ALA A 1 217 ? 16.688 -7.266 -2.766 1 98.75 217 ALA A O 1
ATOM 1557 N N . ALA A 1 218 ? 16.484 -6.934 -0.544 1 98.62 218 ALA A N 1
ATOM 1558 C CA . ALA A 1 218 ? 16.484 -8.352 -0.197 1 98.62 218 ALA A CA 1
ATOM 1559 C C . ALA A 1 218 ? 15.086 -8.945 -0.325 1 98.62 218 ALA A C 1
ATOM 1561 O O . ALA A 1 218 ? 14.094 -8.219 -0.276 1 98.62 218 ALA A O 1
ATOM 1562 N N . ALA A 1 219 ? 15.008 -10.258 -0.453 1 98.88 219 ALA A N 1
ATOM 1563 C CA . ALA A 1 219 ? 13.727 -10.945 -0.55 1 98.88 219 ALA A CA 1
ATOM 1564 C C . ALA A 1 219 ? 12.867 -10.688 0.689 1 98.88 219 ALA A C 1
ATOM 1566 O O . ALA A 1 219 ? 11.641 -10.594 0.599 1 98.88 219 ALA A O 1
ATOM 1567 N N . ASP A 1 220 ? 13.508 -10.516 1.812 1 98.75 220 ASP A N 1
ATOM 1568 C CA . ASP A 1 220 ? 12.828 -10.289 3.082 1 98.75 220 ASP A CA 1
ATOM 1569 C C . ASP A 1 220 ? 12.023 -8.992 3.049 1 98.75 220 ASP A C 1
ATOM 1571 O O . ASP A 1 220 ? 10.969 -8.891 3.678 1 98.75 220 ASP A O 1
ATOM 1575 N N . THR A 1 221 ? 12.539 -8.008 2.334 1 98.81 221 THR A N 1
ATOM 1576 C CA . THR A 1 221 ? 11.836 -6.742 2.189 1 98.81 221 THR A CA 1
ATOM 1577 C C . THR A 1 221 ? 10.445 -6.965 1.604 1 98.81 221 THR A C 1
ATOM 1579 O O . THR A 1 221 ? 9.453 -6.43 2.113 1 98.81 221 THR A O 1
ATOM 1582 N N . VAL A 1 222 ? 10.352 -7.781 0.64 1 98.94 222 VAL A N 1
ATOM 1583 C CA . VAL A 1 222 ? 9.086 -8.086 -0.023 1 98.94 222 VAL A CA 1
ATOM 1584 C C . VAL A 1 222 ? 8.227 -8.961 0.881 1 98.94 222 VAL A C 1
ATOM 1586 O O . VAL A 1 222 ? 7.023 -8.734 1.014 1 98.94 222 VAL A O 1
ATOM 1589 N N . ALA A 1 223 ? 8.883 -9.914 1.525 1 98.94 223 ALA A N 1
ATOM 1590 C CA . ALA A 1 223 ? 8.188 -10.844 2.414 1 98.94 223 ALA A CA 1
ATOM 1591 C C . ALA A 1 223 ? 7.461 -10.094 3.527 1 98.94 223 ALA A C 1
ATOM 1593 O O . ALA A 1 223 ? 6.348 -10.461 3.912 1 98.94 223 ALA A O 1
ATOM 1594 N N . ARG A 1 224 ? 8.055 -9.078 4.062 1 98.88 224 ARG A N 1
ATOM 1595 C CA . ARG A 1 224 ? 7.465 -8.32 5.16 1 98.88 224 ARG A CA 1
ATOM 1596 C C . ARG A 1 224 ? 6.184 -7.617 4.719 1 98.88 224 ARG A C 1
ATOM 1598 O O . ARG A 1 224 ? 5.199 -7.59 5.457 1 98.88 224 ARG A O 1
ATOM 1605 N N . LEU A 1 225 ? 6.195 -7.043 3.514 1 98.88 225 LEU A N 1
ATOM 1606 C CA . LEU A 1 225 ? 4.973 -6.426 3.008 1 98.88 225 LEU A CA 1
ATOM 1607 C C . LEU A 1 225 ? 3.9 -7.477 2.744 1 98.88 225 LEU A C 1
ATOM 1609 O O . LEU A 1 225 ? 2.732 -7.273 3.08 1 98.88 225 LEU A O 1
ATOM 1613 N N . LEU A 1 226 ? 4.305 -8.594 2.146 1 98.94 226 LEU A N 1
ATOM 1614 C CA . LEU A 1 226 ? 3.361 -9.688 1.921 1 98.94 226 LEU A CA 1
ATOM 1615 C C . LEU A 1 226 ? 2.727 -10.141 3.232 1 98.94 226 LEU A C 1
ATOM 1617 O O . LEU A 1 226 ? 1.506 -10.297 3.312 1 98.94 226 LEU A O 1
ATOM 1621 N N . ALA A 1 227 ? 3.545 -10.305 4.234 1 98.88 227 ALA A N 1
ATOM 1622 C CA . ALA A 1 227 ? 3.051 -10.758 5.527 1 98.88 227 ALA A CA 1
ATOM 1623 C C . ALA A 1 227 ? 2.055 -9.766 6.117 1 98.88 227 ALA A C 1
ATOM 1625 O O . ALA A 1 227 ? 1.048 -10.164 6.707 1 98.88 227 ALA A O 1
ATOM 1626 N N . TRP A 1 228 ? 2.312 -8.492 5.992 1 98.75 228 TRP A N 1
ATOM 1627 C CA . TRP A 1 228 ? 1.376 -7.496 6.504 1 98.75 228 TRP A CA 1
ATOM 1628 C C . TRP A 1 228 ? 0.053 -7.555 5.746 1 98.75 228 TRP A C 1
ATOM 1630 O O . TRP A 1 228 ? -1.018 -7.57 6.359 1 98.75 228 TRP A O 1
ATOM 1640 N N . LEU A 1 229 ? 0.113 -7.629 4.402 1 98.75 229 LEU A N 1
ATOM 1641 C CA . LEU A 1 229 ? -1.082 -7.676 3.566 1 98.75 229 LEU A CA 1
ATOM 1642 C C . LEU A 1 229 ? -1.89 -8.938 3.844 1 98.75 229 LEU A C 1
ATOM 1644 O O . LEU A 1 229 ? -3.121 -8.922 3.773 1 98.75 229 LEU A O 1
ATOM 1648 N N . GLY A 1 230 ? -1.195 -10 4.148 1 98.62 230 GLY A N 1
ATOM 1649 C CA . GLY A 1 230 ? -1.845 -11.273 4.426 1 98.62 230 GLY A CA 1
ATOM 1650 C C . GLY A 1 230 ? -2.25 -11.438 5.879 1 98.62 230 GLY A C 1
ATOM 1651 O O . GLY A 1 230 ? -2.777 -12.477 6.27 1 98.62 230 GLY A O 1
ATOM 1652 N N . GLY A 1 231 ? -2.006 -10.461 6.703 1 98.19 231 GLY A N 1
ATOM 1653 C CA . GLY A 1 231 ? -2.303 -10.516 8.125 1 98.19 231 GLY A CA 1
ATOM 1654 C C . GLY A 1 231 ? -3.703 -10.039 8.461 1 98.19 231 GLY A C 1
ATOM 1655 O O . GLY A 1 231 ? -4.336 -9.344 7.668 1 98.19 231 GLY A O 1
ATOM 1656 N N . ALA A 1 232 ? -4.109 -10.289 9.664 1 97.31 232 ALA A N 1
ATOM 1657 C CA . ALA A 1 232 ? -5.477 -10.016 10.109 1 97.31 232 ALA A CA 1
ATOM 1658 C C . ALA A 1 232 ? -5.703 -8.516 10.281 1 97.31 232 ALA A C 1
ATOM 1660 O O . ALA A 1 232 ? -6.848 -8.055 10.273 1 97.31 232 ALA A O 1
ATOM 1661 N N . GLU A 1 233 ? -4.617 -7.738 10.391 1 97.06 233 GLU A N 1
ATOM 1662 C CA . GLU A 1 233 ? -4.754 -6.305 10.609 1 97.06 233 GLU A CA 1
ATOM 1663 C C . GLU A 1 233 ? -5.23 -5.594 9.344 1 97.06 233 GLU A C 1
ATOM 1665 O O . GLU A 1 233 ? -5.773 -4.492 9.414 1 97.06 233 GLU A O 1
ATOM 1670 N N . ASN A 1 234 ? -4.965 -6.18 8.172 1 98.25 234 ASN A N 1
ATOM 1671 C CA . ASN A 1 234 ? -5.422 -5.586 6.918 1 98.25 234 ASN A CA 1
ATOM 1672 C C . ASN A 1 234 ? -6.887 -5.914 6.645 1 98.25 234 ASN A C 1
ATOM 1674 O O . ASN A 1 234 ? -7.207 -7 6.164 1 98.25 234 ASN A O 1
ATOM 1678 N N . THR A 1 235 ? -7.773 -4.938 6.859 1 98.62 235 THR A N 1
ATOM 1679 C CA . THR A 1 235 ? -9.195 -5.238 6.746 1 98.62 235 THR A CA 1
ATOM 1680 C C . THR A 1 235 ? -9.828 -4.449 5.602 1 98.62 235 THR A C 1
ATOM 1682 O O . THR A 1 235 ? -10.945 -4.746 5.176 1 98.62 235 THR A O 1
ATOM 1685 N N . HIS A 1 236 ? -9.062 -3.438 5.082 1 98.88 236 HIS A N 1
ATOM 1686 C CA . HIS A 1 236 ? -9.773 -2.527 4.195 1 98.88 236 HIS A CA 1
ATOM 1687 C C . HIS A 1 236 ? -8.938 -2.172 2.973 1 98.88 236 HIS A C 1
ATOM 1689 O O . HIS A 1 236 ? -9.234 -1.2 2.273 1 98.88 236 HIS A O 1
ATOM 1695 N N . LEU A 1 237 ? -7.816 -2.867 2.734 1 98.81 237 LEU A N 1
ATOM 1696 C CA . LEU A 1 237 ? -7.105 -2.717 1.468 1 98.81 237 LEU A CA 1
ATOM 1697 C C . LEU A 1 237 ? -7.691 -3.641 0.404 1 98.81 237 LEU A C 1
ATOM 1699 O O . LEU A 1 237 ? -7.676 -4.863 0.563 1 98.81 237 LEU A O 1
ATOM 1703 N N . CYS A 1 238 ? -8.203 -3.057 -0.639 1 98.56 238 CYS A N 1
ATOM 1704 C CA . CYS A 1 238 ? -8.906 -3.797 -1.683 1 98.56 238 CYS A CA 1
ATOM 1705 C C . CYS A 1 238 ? -8.461 -3.336 -3.066 1 98.56 238 CYS A C 1
ATOM 1707 O O . CYS A 1 238 ? -8.672 -2.18 -3.436 1 98.56 238 CYS A O 1
ATOM 1709 N N . GLY A 1 239 ? -7.867 -4.234 -3.824 1 98.25 239 GLY A N 1
ATOM 1710 C CA . GLY A 1 239 ? -7.508 -3.939 -5.203 1 98.25 239 GLY A CA 1
ATOM 1711 C C . GLY A 1 239 ? -6.309 -3.023 -5.324 1 98.25 239 GLY A C 1
ATOM 1712 O O . GLY A 1 239 ? -6.168 -2.301 -6.312 1 98.25 239 GLY A O 1
ATOM 1713 N N . GLN A 1 240 ? -5.492 -2.959 -4.324 1 97.88 240 GLN A N 1
ATOM 1714 C CA . GLN A 1 240 ? -4.285 -2.141 -4.359 1 97.88 240 GLN A CA 1
ATOM 1715 C C . GLN A 1 240 ? -3.139 -2.881 -5.039 1 97.88 240 GLN A C 1
ATOM 1717 O O . GLN A 1 240 ? -2.982 -4.09 -4.867 1 97.88 240 GLN A O 1
ATOM 1722 N N . VAL A 1 241 ? -2.428 -2.229 -5.879 1 97.25 241 VAL A N 1
ATOM 1723 C CA . VAL A 1 241 ? -1.111 -2.652 -6.344 1 97.25 241 VAL A CA 1
ATOM 1724 C C . VAL A 1 241 ? -0.033 -1.784 -5.695 1 97.25 241 VAL A C 1
ATOM 1726 O O . VAL A 1 241 ? 0.184 -0.643 -6.109 1 97.25 241 VAL A O 1
ATOM 1729 N N . ILE A 1 242 ? 0.587 -2.273 -4.691 1 98.06 242 ILE A N 1
ATOM 1730 C CA . ILE A 1 242 ? 1.541 -1.509 -3.895 1 98.06 242 ILE A CA 1
ATOM 1731 C C . ILE A 1 242 ? 2.961 -1.795 -4.375 1 98.06 242 ILE A C 1
ATOM 1733 O O . ILE A 1 242 ? 3.434 -2.932 -4.293 1 98.06 242 ILE A O 1
ATOM 1737 N N . TYR A 1 243 ? 3.617 -0.792 -4.844 1 97.81 243 TYR A N 1
ATOM 1738 C CA . TYR A 1 243 ? 4.973 -0.973 -5.355 1 97.81 243 TYR A CA 1
ATOM 1739 C C . TYR A 1 243 ? 5.996 -0.878 -4.23 1 97.81 243 TYR A C 1
ATOM 1741 O O . TYR A 1 243 ? 6.09 0.148 -3.555 1 97.81 243 TYR A O 1
ATOM 1749 N N . VAL A 1 244 ? 6.633 -1.961 -3.953 1 98.81 244 VAL A N 1
ATOM 1750 C CA . VAL A 1 244 ? 7.797 -2.027 -3.072 1 98.81 244 VAL A CA 1
ATOM 1751 C C . VAL A 1 244 ? 9.07 -2.076 -3.906 1 98.81 244 VAL A C 1
ATOM 1753 O O . VAL A 1 244 ? 9.773 -3.092 -3.924 1 98.81 244 VAL A O 1
ATOM 1756 N N . ASP A 1 245 ? 9.375 -0.945 -4.566 1 98.69 245 ASP A N 1
ATOM 1757 C CA . ASP A 1 245 ? 10.336 -0.907 -5.66 1 98.69 245 ASP A CA 1
ATOM 1758 C C . ASP A 1 245 ? 11.344 0.221 -5.465 1 98.69 245 ASP A C 1
ATOM 1760 O O . ASP A 1 245 ? 11.938 0.711 -6.43 1 98.69 245 ASP A O 1
ATOM 1764 N N . GLY A 1 246 ? 11.422 0.733 -4.215 1 98.75 246 GLY A N 1
ATOM 1765 C CA . GLY A 1 246 ? 12.375 1.786 -3.908 1 98.75 246 GLY A CA 1
ATOM 1766 C C . GLY A 1 246 ? 12.094 3.078 -4.652 1 98.75 246 GLY A C 1
ATOM 1767 O O . GLY A 1 246 ? 12.969 3.947 -4.742 1 98.75 246 GLY A O 1
ATOM 1768 N N . GLY A 1 247 ? 10.969 3.205 -5.242 1 98.38 247 GLY A N 1
ATOM 1769 C CA . GLY A 1 247 ? 10.586 4.473 -5.84 1 98.38 247 GLY A CA 1
ATOM 1770 C C . GLY A 1 247 ? 10.531 4.422 -7.355 1 98.38 247 GLY A C 1
ATOM 1771 O O . GLY A 1 247 ? 10.266 5.434 -8.008 1 98.38 247 GLY A O 1
ATOM 1772 N N . SER A 1 248 ? 10.719 3.256 -8.008 1 97.62 248 SER A N 1
ATOM 1773 C CA . SER A 1 248 ? 10.695 3.145 -9.461 1 97.62 248 SER A CA 1
ATOM 1774 C C . SER A 1 248 ? 9.383 3.662 -10.031 1 97.62 248 SER A C 1
ATOM 1776 O O . SER A 1 248 ? 9.375 4.434 -10.992 1 97.62 248 SER A O 1
ATOM 1778 N N . ASP A 1 249 ? 8.289 3.25 -9.445 1 95.94 249 ASP A N 1
ATOM 1779 C CA . ASP A 1 249 ? 6.969 3.699 -9.867 1 95.94 249 ASP A CA 1
ATOM 1780 C C . ASP A 1 249 ? 6.859 5.223 -9.805 1 95.94 249 ASP A C 1
ATOM 1782 O O . ASP A 1 249 ? 6.395 5.855 -10.758 1 95.94 249 ASP A O 1
ATOM 1786 N N . ALA A 1 250 ? 7.301 5.773 -8.695 1 96.56 250 ALA A N 1
ATOM 1787 C CA . ALA A 1 250 ? 7.211 7.219 -8.492 1 96.56 250 ALA A CA 1
ATOM 1788 C C . ALA A 1 250 ? 8.094 7.965 -9.492 1 96.56 250 ALA A C 1
ATOM 1790 O O . ALA A 1 250 ? 7.707 9.023 -9.992 1 96.56 250 ALA A O 1
ATOM 1791 N N . VAL A 1 251 ? 9.273 7.43 -9.82 1 96.75 251 VAL A N 1
ATOM 1792 C CA . VAL A 1 251 ? 10.188 8.062 -10.766 1 96.75 251 VAL A CA 1
ATOM 1793 C C . VAL A 1 251 ? 9.625 7.949 -12.18 1 96.75 251 VAL A C 1
ATOM 1795 O O . VAL A 1 251 ? 9.617 8.93 -12.93 1 96.75 251 VAL A O 1
ATOM 1798 N N . LEU A 1 252 ? 9.148 6.801 -12.547 1 93.38 252 LEU A N 1
ATOM 1799 C CA . LEU A 1 252 ? 8.766 6.523 -13.922 1 93.38 252 LEU A CA 1
ATOM 1800 C C . LEU A 1 252 ? 7.438 7.191 -14.266 1 93.38 252 LEU A C 1
ATOM 1802 O O . LEU A 1 252 ? 7.242 7.66 -15.391 1 93.38 252 LEU A O 1
ATOM 1806 N N . ARG A 1 253 ? 6.508 7.215 -13.258 1 94 253 ARG A N 1
ATOM 1807 C CA . ARG A 1 253 ? 5.156 7.645 -13.594 1 94 253 ARG A CA 1
ATOM 1808 C C . ARG A 1 253 ? 4.855 9.016 -12.992 1 94 253 ARG A C 1
ATOM 1810 O O . ARG A 1 253 ? 3.867 9.656 -13.367 1 94 253 ARG A O 1
ATOM 1817 N N . GLY A 1 254 ? 5.727 9.461 -12.07 1 92.75 254 GLY A N 1
ATOM 1818 C CA . GLY A 1 254 ? 5.469 10.75 -11.461 1 92.75 254 GLY A CA 1
ATOM 1819 C C . GLY A 1 254 ? 4.152 10.805 -10.711 1 92.75 254 GLY A C 1
ATOM 1820 O O . GLY A 1 254 ? 3.797 9.867 -9.992 1 92.75 254 GLY A O 1
ATOM 1821 N N . ASP A 1 255 ? 3.506 11.938 -10.805 1 86.94 255 ASP A N 1
ATOM 1822 C CA . ASP A 1 255 ? 2.279 12.141 -10.039 1 86.94 255 ASP A CA 1
ATOM 1823 C C . ASP A 1 255 ? 1.045 11.914 -10.906 1 86.94 255 ASP A C 1
ATOM 1825 O O . ASP A 1 255 ? -0.045 12.391 -10.578 1 86.94 255 ASP A O 1
ATOM 1829 N N . SER A 1 256 ? 1.273 11.227 -12.023 1 72 256 SER A N 1
ATOM 1830 C CA . SER A 1 256 ? 0.209 10.992 -12.992 1 72 256 SER A CA 1
ATOM 1831 C C . SER A 1 256 ? -0.645 9.789 -12.594 1 72 256 SER A C 1
ATOM 1833 O O . SER A 1 256 ? -1.604 9.445 -13.281 1 72 256 SER A O 1
ATOM 1835 N N . VAL A 1 257 ? -0.24 9.133 -11.641 1 63.16 257 VAL A N 1
ATOM 1836 C CA . VAL A 1 257 ? -0.826 7.82 -11.406 1 63.16 257 VAL A CA 1
ATOM 1837 C C . VAL A 1 257 ? -2.32 7.961 -11.125 1 63.16 257 VAL A C 1
ATOM 1839 O O . VAL A 1 257 ? -3.096 7.035 -11.375 1 63.16 257 VAL A O 1
ATOM 1842 N N . TRP A 1 258 ? -2.596 9.102 -10.328 1 54.53 258 TRP A N 1
ATOM 1843 C CA . TRP A 1 258 ? -3.988 9.352 -9.969 1 54.53 258 TRP A CA 1
ATOM 1844 C C . TRP A 1 258 ? -4.5 10.633 -10.617 1 54.53 258 TRP A C 1
ATOM 1846 O O . TRP A 1 258 ? -3.717 11.531 -10.93 1 54.53 258 TRP A O 1
ATOM 1856 N N . MET B 1 1 ? 16.75 0.714 21.625 1 70.31 1 MET B N 1
ATOM 1857 C CA . MET B 1 1 ? 16.25 2.027 22.031 1 70.31 1 MET B CA 1
ATOM 1858 C C . MET B 1 1 ? 14.805 2.225 21.609 1 70.31 1 MET B C 1
ATOM 1860 O O . MET B 1 1 ? 14.359 1.649 20.609 1 70.31 1 MET B O 1
ATOM 1864 N N . THR B 1 2 ? 13.992 2.809 22.438 1 92.12 2 THR B N 1
ATOM 1865 C CA . THR B 1 2 ? 12.57 3.053 22.188 1 92.12 2 THR B CA 1
ATOM 1866 C C . THR B 1 2 ? 12.383 4.016 21.031 1 92.12 2 THR B C 1
ATOM 1868 O O . THR B 1 2 ? 13.023 5.066 20.969 1 92.12 2 THR B O 1
ATOM 1871 N N . ARG B 1 3 ? 11.617 3.613 20 1 97.62 3 ARG B N 1
ATOM 1872 C CA . ARG B 1 3 ? 11.359 4.469 18.844 1 97.62 3 ARG B CA 1
ATOM 1873 C C . ARG B 1 3 ? 10.531 5.688 19.234 1 97.62 3 ARG B C 1
ATOM 1875 O O . ARG B 1 3 ? 9.594 5.574 20.016 1 97.62 3 ARG B O 1
ATOM 1882 N N . THR B 1 4 ? 10.867 6.84 18.719 1 98.81 4 THR B N 1
ATOM 1883 C CA . THR B 1 4 ? 10.156 8.094 18.953 1 98.81 4 THR B CA 1
ATOM 1884 C C . THR B 1 4 ? 9.398 8.523 17.703 1 98.81 4 THR B C 1
ATOM 1886 O O . THR B 1 4 ? 10 8.703 16.641 1 98.81 4 THR B O 1
ATOM 1889 N N . SER B 1 5 ? 8.102 8.711 17.859 1 98.88 5 SER B N 1
ATOM 1890 C CA . SER B 1 5 ? 7.242 9.117 16.75 1 98.88 5 SER B CA 1
ATOM 1891 C C . SER B 1 5 ? 6.543 10.438 17.031 1 98.88 5 SER B C 1
ATOM 1893 O O . SER B 1 5 ? 6.25 10.75 18.188 1 98.88 5 SER B O 1
ATOM 1895 N N . VAL B 1 6 ? 6.328 11.227 16.016 1 99 6 VAL B N 1
ATOM 1896 C CA . VAL B 1 6 ? 5.496 12.422 16.094 1 99 6 VAL B CA 1
ATOM 1897 C C . VAL B 1 6 ? 4.191 12.195 15.336 1 99 6 VAL B C 1
ATOM 1899 O O . VAL B 1 6 ? 4.199 11.75 14.188 1 99 6 VAL B O 1
ATOM 1902 N N . VAL B 1 7 ? 3.086 12.43 15.984 1 99 7 VAL B N 1
ATOM 1903 C CA . VAL B 1 7 ? 1.769 12.281 15.375 1 99 7 VAL B CA 1
ATOM 1904 C C . VAL B 1 7 ? 1.005 13.602 15.469 1 99 7 VAL B C 1
ATOM 1906 O O . VAL B 1 7 ? 0.718 14.086 16.562 1 99 7 VAL B O 1
ATOM 1909 N N . THR B 1 8 ? 0.719 14.227 14.328 1 99 8 THR B N 1
ATOM 1910 C CA . THR B 1 8 ? -0.166 15.383 14.359 1 99 8 THR B CA 1
ATOM 1911 C C . THR B 1 8 ? -1.627 14.953 14.289 1 99 8 THR B C 1
ATOM 1913 O O . THR B 1 8 ? -1.935 13.859 13.805 1 99 8 THR B O 1
ATOM 1916 N N . GLY B 1 9 ? -2.516 15.867 14.727 1 98.81 9 GLY B N 1
ATOM 1917 C CA . GLY B 1 9 ? -3.898 15.438 14.867 1 98.81 9 GLY B CA 1
ATOM 1918 C C . GLY B 1 9 ? -4.09 14.352 15.906 1 98.81 9 GLY B C 1
ATOM 1919 O O . GLY B 1 9 ? -4.938 13.469 15.742 1 98.81 9 GLY B O 1
ATOM 1920 N N . SER B 1 10 ? -3.361 14.398 16.984 1 98.88 10 SER B N 1
ATOM 1921 C CA . SER B 1 10 ? -3.197 13.258 17.891 1 98.88 10 SER B CA 1
ATOM 1922 C C . SER B 1 10 ? -4.32 13.203 18.922 1 98.88 10 SER B C 1
ATOM 1924 O O . SER B 1 10 ? -4.402 12.258 19.703 1 98.88 10 SER B O 1
ATOM 1926 N N . ALA B 1 11 ? -5.25 14.164 18.891 1 98.69 11 ALA B N 1
ATOM 1927 C CA . ALA B 1 11 ? -6.223 14.25 19.969 1 98.69 11 ALA B CA 1
ATOM 1928 C C . ALA B 1 11 ? -7.543 13.594 19.578 1 98.69 11 ALA B C 1
ATOM 1930 O O . ALA B 1 11 ? -8.414 13.383 20.422 1 98.69 11 ALA B O 1
ATOM 1931 N N . SER B 1 12 ? -7.707 13.273 18.312 1 98.19 12 SER B N 1
ATOM 1932 C CA . SER B 1 12 ? -8.977 12.695 17.891 1 98.19 12 SER B CA 1
ATOM 1933 C C . SER B 1 12 ? -8.805 11.805 16.672 1 98.19 12 SER B C 1
ATOM 1935 O O . SER B 1 12 ? -7.746 11.805 16.031 1 98.19 12 SER B O 1
ATOM 1937 N N . GLY B 1 13 ? -9.797 10.945 16.422 1 98.56 13 GLY B N 1
ATOM 1938 C CA . GLY B 1 13 ? -9.922 10.203 15.188 1 98.56 13 GLY B CA 1
ATOM 1939 C C . GLY B 1 13 ? -8.719 9.328 14.891 1 98.56 13 GLY B C 1
ATOM 1940 O O . GLY B 1 13 ? -8.266 8.57 15.75 1 98.56 13 GLY B O 1
ATOM 1941 N N . ILE B 1 14 ? -8.242 9.422 13.648 1 98.88 14 ILE B N 1
ATOM 1942 C CA . ILE B 1 14 ? -7.172 8.578 13.133 1 98.88 14 ILE B CA 1
ATOM 1943 C C . ILE B 1 14 ? -5.875 8.867 13.883 1 98.88 14 ILE B C 1
ATOM 1945 O O . ILE B 1 14 ? -5.141 7.945 14.242 1 98.88 14 ILE B O 1
ATOM 1949 N N . GLY B 1 15 ? -5.602 10.172 14.102 1 98.94 15 GLY B N 1
ATOM 1950 C CA . GLY B 1 15 ? -4.387 10.523 14.812 1 98.94 15 GLY B CA 1
ATOM 1951 C C . GLY B 1 15 ? -4.344 9.984 16.234 1 98.94 15 GLY B C 1
ATOM 1952 O O . GLY B 1 15 ? -3.316 9.469 16.672 1 98.94 15 GLY B O 1
ATOM 1953 N N . LYS B 1 16 ? -5.461 10.094 16.906 1 98.94 16 LYS B N 1
ATOM 1954 C CA . LYS B 1 16 ? -5.543 9.555 18.266 1 98.94 16 LYS B CA 1
ATOM 1955 C C . LYS B 1 16 ? -5.352 8.047 18.266 1 98.94 16 LYS B C 1
ATOM 1957 O O . LYS B 1 16 ? -4.594 7.508 19.078 1 98.94 16 LYS B O 1
ATOM 1962 N N . ALA B 1 17 ? -6.027 7.363 17.375 1 98.94 17 ALA B N 1
ATOM 1963 C CA . ALA B 1 17 ? -5.887 5.914 17.25 1 98.94 17 ALA B CA 1
ATOM 1964 C C . ALA B 1 17 ? -4.441 5.523 16.969 1 98.94 17 ALA B C 1
ATOM 1966 O O . ALA B 1 17 ? -3.941 4.531 17.5 1 98.94 17 ALA B O 1
ATOM 1967 N N . THR B 1 18 ? -3.783 6.277 16.125 1 98.94 18 THR B N 1
ATOM 1968 C CA . THR B 1 18 ? -2.391 6.004 15.781 1 98.94 18 THR B CA 1
ATOM 1969 C C . THR B 1 18 ? -1.493 6.188 17 1 98.94 18 THR B C 1
ATOM 1971 O O . THR B 1 18 ? -0.662 5.328 17.297 1 98.94 18 THR B O 1
ATOM 1974 N N . ARG B 1 19 ? -1.695 7.312 17.688 1 98.94 19 ARG B N 1
ATOM 1975 C CA . ARG B 1 19 ? -0.927 7.562 18.906 1 98.94 19 ARG B CA 1
ATOM 1976 C C . ARG B 1 19 ? -1.096 6.422 19.906 1 98.94 19 ARG B C 1
ATOM 1978 O O . ARG B 1 19 ? -0.11 5.883 20.406 1 98.94 19 ARG B O 1
ATOM 1985 N N . GLU B 1 20 ? -2.285 6.051 20.156 1 98.94 20 GLU B N 1
ATOM 1986 C CA . GLU B 1 20 ? -2.582 5.012 21.125 1 98.94 20 GLU B CA 1
ATOM 1987 C C . GLU B 1 20 ? -1.979 3.674 20.719 1 98.94 20 GLU B C 1
ATOM 1989 O O . GLU B 1 20 ? -1.433 2.949 21.547 1 98.94 20 GLU B O 1
ATOM 1994 N N . LEU B 1 21 ? -2.088 3.338 19.469 1 98.88 21 LEU B N 1
ATOM 1995 C CA . LEU B 1 21 ? -1.523 2.09 18.953 1 98.88 21 LEU B CA 1
ATOM 1996 C C . LEU B 1 21 ? -0.01 2.061 19.156 1 98.88 21 LEU B C 1
ATOM 1998 O O . LEU B 1 21 ? 0.539 1.074 19.641 1 98.88 21 LEU B O 1
ATOM 2002 N N . LEU B 1 22 ? 0.686 3.129 18.75 1 98.81 22 LEU B N 1
ATOM 2003 C CA . LEU B 1 22 ? 2.141 3.191 18.844 1 98.81 22 LEU B CA 1
ATOM 2004 C C . LEU B 1 22 ? 2.592 3.145 20.297 1 98.81 22 LEU B C 1
ATOM 2006 O O . LEU B 1 22 ? 3.541 2.434 20.641 1 98.81 22 LEU B O 1
ATOM 2010 N N . GLU B 1 23 ? 1.9 3.898 21.141 1 98.81 23 GLU B N 1
ATOM 2011 C CA . GLU B 1 23 ? 2.213 3.863 22.562 1 98.81 23 GLU B CA 1
ATOM 2012 C C . GLU B 1 23 ? 1.991 2.469 23.141 1 98.81 23 GLU B C 1
ATOM 2014 O O . GLU B 1 23 ? 2.787 1.994 23.969 1 98.81 23 GLU B O 1
ATOM 2019 N N . GLY B 1 24 ? 0.94 1.82 22.719 1 98.56 24 GLY B N 1
ATOM 2020 C CA . GLY B 1 24 ? 0.671 0.454 23.141 1 98.56 24 GLY B CA 1
ATOM 2021 C C . GLY B 1 24 ? 1.76 -0.521 22.719 1 98.56 24 GLY B C 1
ATOM 2022 O O . GLY B 1 24 ? 1.961 -1.545 23.375 1 98.56 24 GLY B O 1
ATOM 2023 N N . ARG B 1 25 ? 2.443 -0.205 21.703 1 97.5 25 ARG B N 1
ATOM 2024 C CA . ARG B 1 25 ? 3.529 -1.045 21.219 1 97.5 25 ARG B CA 1
ATOM 2025 C C . ARG B 1 25 ? 4.859 -0.646 21.844 1 97.5 25 ARG B C 1
ATOM 2027 O O . ARG B 1 25 ? 5.914 -1.149 21.453 1 97.5 25 ARG B O 1
ATOM 2034 N N . GLY B 1 26 ? 4.859 0.39 22.672 1 98.12 26 GLY B N 1
ATOM 2035 C CA . GLY B 1 26 ? 6.035 0.739 23.469 1 98.12 26 GLY B CA 1
ATOM 2036 C C . GLY B 1 26 ? 6.805 1.916 22.891 1 98.12 26 GLY B C 1
ATOM 2037 O O . GLY B 1 26 ? 7.891 2.246 23.375 1 98.12 26 GLY B O 1
ATOM 2038 N N . GLU B 1 27 ? 6.246 2.588 21.922 1 98.38 27 GLU B N 1
ATOM 2039 C CA . GLU B 1 27 ? 6.941 3.742 21.359 1 98.38 27 GLU B CA 1
ATOM 2040 C C . GLU B 1 27 ? 6.695 4.996 22.188 1 98.38 27 GLU B C 1
ATOM 2042 O O . GLU B 1 27 ? 5.703 5.082 22.922 1 98.38 27 GLU B O 1
ATOM 2047 N N . ARG B 1 28 ? 7.648 5.906 22.141 1 98.69 28 ARG B N 1
ATOM 2048 C CA . ARG B 1 28 ? 7.426 7.27 22.609 1 98.69 28 ARG B CA 1
ATOM 2049 C C . ARG B 1 28 ? 6.742 8.117 21.547 1 98.69 28 ARG B C 1
ATOM 2051 O O . ARG B 1 28 ? 7.242 8.227 20.422 1 98.69 28 ARG B O 1
ATOM 2058 N N . VAL B 1 29 ? 5.621 8.703 21.922 1 98.94 29 VAL B N 1
ATOM 2059 C CA . VAL B 1 29 ? 4.891 9.484 20.922 1 98.94 29 VAL B CA 1
ATOM 2060 C C . VAL B 1 29 ? 4.793 10.938 21.391 1 98.94 29 VAL B C 1
ATOM 2062 O O . VAL B 1 29 ? 4.441 11.211 22.531 1 98.94 29 VAL B O 1
ATOM 2065 N N . VAL B 1 30 ? 5.168 11.875 20.547 1 98.94 30 VAL B N 1
ATOM 2066 C CA . VAL B 1 30 ? 4.871 13.289 20.719 1 98.94 30 VAL B CA 1
ATOM 2067 C C . VAL B 1 30 ? 3.641 13.664 19.891 1 98.94 30 VAL B C 1
ATOM 2069 O O . VAL B 1 30 ? 3.693 13.672 18.656 1 98.94 30 VAL B O 1
ATOM 2072 N N . GLY B 1 31 ? 2.582 13.969 20.625 1 98.94 31 GLY B N 1
ATOM 2073 C CA . GLY B 1 31 ? 1.354 14.383 19.969 1 98.94 31 GLY B CA 1
ATOM 2074 C C . GLY B 1 31 ? 1.273 15.883 19.734 1 98.94 31 GLY B C 1
ATOM 2075 O O . GLY B 1 31 ? 1.701 16.672 20.578 1 98.94 31 GLY B O 1
ATOM 2076 N N . VAL B 1 32 ? 0.783 16.281 18.578 1 98.94 32 VAL B N 1
ATOM 2077 C CA . VAL B 1 32 ? 0.542 17.672 18.203 1 98.94 32 VAL B CA 1
ATOM 2078 C C . VAL B 1 32 ? -0.926 17.859 17.828 1 98.94 32 VAL B C 1
ATOM 2080 O O . VAL B 1 32 ? -1.46 17.125 17 1 98.94 32 VAL B O 1
ATOM 2083 N N . ASP B 1 33 ? -1.558 18.797 18.422 1 98.88 33 ASP B N 1
ATOM 2084 C CA . ASP B 1 33 ? -2.959 19.047 18.109 1 98.88 33 ASP B CA 1
ATOM 2085 C C . ASP B 1 33 ? -3.395 20.422 18.594 1 98.88 33 ASP B C 1
ATOM 2087 O O . ASP B 1 33 ? -2.6 21.156 19.203 1 98.88 33 ASP B O 1
ATOM 2091 N N . LEU B 1 34 ? -4.66 20.781 18.297 1 98.5 34 LEU B N 1
ATOM 2092 C CA . LEU B 1 34 ? -5.246 22.031 18.781 1 98.5 34 LEU B CA 1
ATOM 2093 C C . LEU B 1 34 ? -5.586 21.938 20.266 1 98.5 34 LEU B C 1
ATOM 2095 O O . LEU B 1 34 ? -5.793 22.953 20.922 1 98.5 34 LEU B O 1
ATOM 2099 N N . HIS B 1 35 ? -5.707 20.75 20.781 1 98.06 35 HIS B N 1
ATOM 2100 C CA . HIS B 1 35 ? -6.066 20.484 22.172 1 98.06 35 HIS B CA 1
ATOM 2101 C C . HIS B 1 35 ? -5.594 19.094 22.609 1 98.06 35 HIS B C 1
ATOM 2103 O O . HIS B 1 35 ? -5.297 18.25 21.781 1 98.06 35 HIS B O 1
ATOM 2109 N N . ASP B 1 36 ? -5.395 18.922 23.859 1 98.56 36 ASP B N 1
ATOM 2110 C CA . ASP B 1 36 ? -5.16 17.609 24.484 1 98.56 36 ASP B CA 1
ATOM 2111 C C . ASP B 1 36 ? -3.957 16.922 23.859 1 98.56 36 ASP B C 1
ATOM 2113 O O . ASP B 1 36 ? -4.047 15.75 23.469 1 98.56 36 ASP B O 1
ATOM 2117 N N . ALA B 1 37 ? -2.875 17.594 23.672 1 98.81 37 ALA B N 1
ATOM 2118 C CA . ALA B 1 37 ? -1.656 17.047 23.078 1 98.81 37 ALA B CA 1
ATOM 2119 C C . ALA B 1 37 ? -0.416 17.547 23.812 1 98.81 37 ALA B C 1
ATOM 2121 O O . ALA B 1 37 ? -0.512 18.406 24.672 1 98.81 37 ALA B O 1
ATOM 2122 N N . ASP B 1 38 ? 0.702 16.922 23.531 1 98.88 38 ASP B N 1
ATOM 2123 C CA . ASP B 1 38 ? 1.964 17.375 24.109 1 98.88 38 ASP B CA 1
ATOM 2124 C C . ASP B 1 38 ? 2.301 18.797 23.641 1 98.88 38 ASP B C 1
ATOM 2126 O O . ASP B 1 38 ? 2.836 19.594 24.406 1 98.88 38 ASP B O 1
ATOM 2130 N N . LEU B 1 39 ? 2.072 19.047 22.375 1 98.94 39 LEU B N 1
ATOM 2131 C CA . LEU B 1 39 ? 2.172 20.375 21.781 1 98.94 39 LEU B CA 1
ATOM 2132 C C . LEU B 1 39 ? 0.809 20.859 21.281 1 98.94 39 LEU B C 1
ATOM 2134 O O . LEU B 1 39 ? 0.26 20.312 20.328 1 98.94 39 LEU B O 1
ATOM 2138 N N . THR B 1 40 ? 0.209 21.812 22.016 1 98.88 40 THR B N 1
ATOM 2139 C CA . THR B 1 40 ? -1.074 22.391 21.625 1 98.88 40 THR B CA 1
ATOM 2140 C C . THR B 1 40 ? -0.872 23.656 20.797 1 98.88 40 THR B C 1
ATOM 2142 O O . THR B 1 40 ? -0.54 24.719 21.344 1 98.88 40 THR B O 1
ATOM 2145 N N . LEU B 1 41 ? -1 23.562 19.484 1 98.5 41 LEU B N 1
ATOM 2146 C CA . LEU B 1 41 ? -0.74 24.656 18.562 1 98.5 41 LEU B CA 1
ATOM 2147 C C . LEU B 1 41 ? -1.549 24.484 17.281 1 98.5 41 LEU B C 1
ATOM 2149 O O . LEU B 1 41 ? -2.129 23.422 17.031 1 98.5 41 LEU B O 1
ATOM 2153 N N . ASP B 1 42 ? -1.638 25.562 16.469 1 98.75 42 ASP B N 1
ATOM 2154 C CA . ASP B 1 42 ? -2.459 25.609 15.266 1 98.75 42 ASP B CA 1
ATOM 2155 C C . ASP B 1 42 ? -1.599 25.484 14.008 1 98.75 42 ASP B C 1
ATOM 2157 O O . ASP B 1 42 ? -0.911 26.438 13.625 1 98.75 42 ASP B O 1
ATOM 2161 N N . LEU B 1 43 ? -1.756 24.375 13.289 1 98.75 43 LEU B N 1
ATOM 2162 C CA . LEU B 1 43 ? -0.931 24.109 12.117 1 98.75 43 LEU B CA 1
ATOM 2163 C C . LEU B 1 43 ? -1.452 24.875 10.906 1 98.75 43 LEU B C 1
ATOM 2165 O O . LEU B 1 43 ? -0.845 24.828 9.828 1 98.75 43 LEU B O 1
ATOM 2169 N N . ALA B 1 44 ? -2.547 25.578 11.055 1 98.56 44 ALA B N 1
ATOM 2170 C CA . ALA B 1 44 ? -3.041 26.422 9.969 1 98.56 44 ALA B CA 1
ATOM 2171 C C . ALA B 1 44 ? -2.209 27.703 9.844 1 98.56 44 ALA B C 1
ATOM 2173 O O . ALA B 1 44 ? -2.318 28.422 8.852 1 98.56 44 ALA B O 1
ATOM 2174 N N . THR B 1 45 ? -1.406 28.031 10.891 1 98.38 45 THR B N 1
ATOM 2175 C CA . THR B 1 45 ? -0.679 29.297 10.914 1 98.38 45 THR B CA 1
ATOM 2176 C C . THR B 1 45 ? 0.823 29.047 10.797 1 98.38 45 THR B C 1
ATOM 2178 O O . THR B 1 45 ? 1.331 28.016 11.234 1 98.38 45 THR B O 1
ATOM 2181 N N . ALA B 1 46 ? 1.507 30 10.219 1 98.12 46 ALA B N 1
ATOM 2182 C CA . ALA B 1 46 ? 2.963 29.938 10.117 1 98.12 46 ALA B CA 1
ATOM 2183 C C . ALA B 1 46 ? 3.6 29.844 11.508 1 98.12 46 ALA B C 1
ATOM 2185 O O . ALA B 1 46 ? 4.566 29.109 11.703 1 98.12 46 ALA B O 1
ATOM 2186 N N . GLU B 1 47 ? 3.072 30.562 12.391 1 98.5 47 GLU B N 1
ATOM 2187 C CA . GLU B 1 47 ? 3.59 30.562 13.758 1 98.5 47 GLU B CA 1
ATOM 2188 C C . GLU B 1 47 ? 3.424 29.203 14.406 1 98.5 47 GLU B C 1
ATOM 2190 O O . GLU B 1 47 ? 4.34 28.703 15.07 1 98.5 47 GLU B O 1
ATOM 2195 N N . GLY B 1 48 ? 2.248 28.609 14.312 1 98.81 48 GLY B N 1
ATOM 2196 C CA . GLY B 1 48 ? 2.012 27.281 14.852 1 98.81 48 GLY B CA 1
ATOM 2197 C C . GLY B 1 48 ? 2.932 26.219 14.273 1 98.81 48 GLY B C 1
ATOM 2198 O O . GLY B 1 48 ? 3.42 25.359 14.992 1 98.81 48 GLY B O 1
ATOM 2199 N N . ARG B 1 49 ? 3.219 26.312 13 1 98.88 49 ARG B N 1
ATOM 2200 C CA . ARG B 1 49 ? 4.094 25.359 12.312 1 98.88 49 ARG B CA 1
ATOM 2201 C C . ARG B 1 49 ? 5.531 25.5 12.797 1 98.88 49 ARG B C 1
ATOM 2203 O O . ARG B 1 49 ? 6.203 24.5 13.055 1 98.88 49 ARG B O 1
ATOM 2210 N N . ALA B 1 50 ? 5.977 26.719 12.938 1 98.81 50 ALA B N 1
ATOM 2211 C CA . ALA B 1 50 ? 7.312 26.969 13.469 1 98.81 50 ALA B CA 1
ATOM 2212 C C . ALA B 1 50 ? 7.422 26.484 14.914 1 98.81 50 ALA B C 1
ATOM 2214 O O . ALA B 1 50 ? 8.422 25.875 15.297 1 98.81 50 ALA B O 1
ATOM 2215 N N . ALA B 1 51 ? 6.426 26.734 15.664 1 98.88 51 ALA B N 1
ATOM 2216 C CA . ALA B 1 51 ? 6.395 26.312 17.062 1 98.88 51 ALA B CA 1
ATOM 2217 C C . ALA B 1 51 ? 6.418 24.797 17.172 1 98.88 51 ALA B C 1
ATOM 2219 O O . ALA B 1 51 ? 7.008 24.25 18.109 1 98.88 51 ALA B O 1
ATOM 2220 N N . MET B 1 52 ? 5.766 24.078 16.312 1 98.88 52 MET B N 1
ATOM 2221 C CA . MET B 1 52 ? 5.77 22.625 16.312 1 98.88 52 MET B CA 1
ATOM 2222 C C . MET B 1 52 ? 7.184 22.078 16.141 1 98.88 52 MET B C 1
ATOM 2224 O O . MET B 1 52 ? 7.617 21.219 16.922 1 98.88 52 MET B O 1
ATOM 2228 N N . VAL B 1 53 ? 7.91 22.609 15.18 1 98.88 53 VAL B N 1
ATOM 2229 C CA . VAL B 1 53 ? 9.266 22.141 14.906 1 98.88 53 VAL B CA 1
ATOM 2230 C C . VAL B 1 53 ? 10.141 22.344 16.141 1 98.88 53 VAL B C 1
ATOM 2232 O O . VAL B 1 53 ? 10.844 21.422 16.562 1 98.88 53 VAL B O 1
ATOM 2235 N N . GLU B 1 54 ? 10.023 23.531 16.688 1 98.75 54 GLU B N 1
ATOM 2236 C CA . GLU B 1 54 ? 10.812 23.844 17.875 1 98.75 54 GLU B CA 1
ATOM 2237 C C . GLU B 1 54 ? 10.398 22.984 19.062 1 98.75 54 GLU B C 1
ATOM 2239 O O . GLU B 1 54 ? 11.25 22.531 19.828 1 98.75 54 GLU B O 1
ATOM 2244 N N . GLY B 1 55 ? 9.125 22.812 19.25 1 98.88 55 GLY B N 1
ATOM 2245 C CA . GLY B 1 55 ? 8.625 21.984 20.328 1 98.88 55 GLY B CA 1
ATOM 2246 C C . GLY B 1 55 ? 9.062 20.547 20.234 1 98.88 55 GLY B C 1
ATOM 2247 O O . GLY B 1 55 ? 9.453 19.938 21.234 1 98.88 55 GLY B O 1
ATOM 2248 N N . VAL B 1 56 ? 9.008 19.922 19.047 1 98.88 56 VAL B N 1
ATOM 2249 C CA . VAL B 1 56 ? 9.445 18.547 18.844 1 98.88 56 VAL B CA 1
ATOM 2250 C C . VAL B 1 56 ? 10.938 18.422 19.156 1 98.88 56 VAL B C 1
ATOM 2252 O O . VAL B 1 56 ? 11.359 17.469 19.812 1 98.88 56 VAL B O 1
ATOM 2255 N N . ARG B 1 57 ? 11.711 19.406 18.688 1 98.62 57 ARG B N 1
ATOM 2256 C CA . ARG B 1 57 ? 13.141 19.406 19 1 98.62 57 ARG B CA 1
ATOM 2257 C C . ARG B 1 57 ? 13.359 19.359 20.516 1 98.62 57 ARG B C 1
ATOM 2259 O O . ARG B 1 57 ? 14.148 18.547 21 1 98.62 57 ARG B O 1
ATOM 2266 N N . ARG B 1 58 ? 12.648 20.203 21.203 1 98.62 58 ARG B N 1
ATOM 2267 C CA . ARG B 1 58 ? 12.805 20.281 22.641 1 98.62 58 ARG B CA 1
ATOM 2268 C C . ARG B 1 58 ? 12.398 18.984 23.328 1 98.62 58 ARG B C 1
ATOM 2270 O O . ARG B 1 58 ? 13.102 18.5 24.219 1 98.62 58 ARG B O 1
ATOM 2277 N N . LEU B 1 59 ? 11.352 18.359 22.906 1 98.75 59 LEU B N 1
ATOM 2278 C CA . LEU B 1 59 ? 10.781 17.203 23.578 1 98.75 59 LEU B CA 1
ATOM 2279 C C . LEU B 1 59 ? 11.555 15.938 23.25 1 98.75 59 LEU B C 1
ATOM 2281 O O . LEU B 1 59 ? 11.562 14.984 24.016 1 98.75 59 LEU B O 1
ATOM 2285 N N . THR B 1 60 ? 12.234 15.883 22.094 1 98.44 60 THR B N 1
ATOM 2286 C CA . THR B 1 60 ? 12.828 14.633 21.641 1 98.44 60 THR B CA 1
ATOM 2287 C C . THR B 1 60 ? 14.352 14.727 21.641 1 98.44 60 THR B C 1
ATOM 2289 O O . THR B 1 60 ? 15.039 13.734 21.375 1 98.44 60 THR B O 1
ATOM 2292 N N . GLY B 1 61 ? 14.891 15.883 21.875 1 97.75 61 GLY B N 1
ATOM 2293 C CA . GLY B 1 61 ? 16.328 16.078 21.734 1 97.75 61 GLY B CA 1
ATOM 2294 C C . GLY B 1 61 ? 16.781 16.125 20.281 1 97.75 61 GLY B C 1
ATOM 2295 O O . GLY B 1 61 ? 17.953 15.953 20 1 97.75 61 GLY B O 1
ATOM 2296 N N . GLY B 1 62 ? 15.828 16.219 19.438 1 97.5 62 GLY B N 1
ATOM 2297 C CA . GLY B 1 62 ? 16.141 16.391 18.031 1 97.5 62 GLY B CA 1
ATOM 2298 C C . GLY B 1 62 ? 16.312 15.086 17.297 1 97.5 62 GLY B C 1
ATOM 2299 O O . GLY B 1 62 ? 17.031 15.023 16.297 1 97.5 62 GLY B O 1
ATOM 2300 N N . THR B 1 63 ? 15.875 13.977 17.828 1 98 63 THR B N 1
ATOM 2301 C CA . THR B 1 63 ? 15.867 12.695 17.125 1 98 63 THR B CA 1
ATOM 2302 C C . THR B 1 63 ? 14.453 12.141 17.047 1 98 63 THR B C 1
ATOM 2304 O O . THR B 1 63 ? 13.789 11.961 18.062 1 98 63 THR B O 1
ATOM 2307 N N . VAL B 1 64 ? 13.992 11.914 15.859 1 98.81 64 VAL B N 1
ATOM 2308 C CA . VAL B 1 64 ? 12.664 11.383 15.57 1 98.81 64 VAL B CA 1
ATOM 2309 C C . VAL B 1 64 ? 12.781 10.203 14.609 1 98.81 64 VAL B C 1
ATOM 2311 O O . VAL B 1 64 ? 13.5 10.273 13.617 1 98.81 64 VAL B O 1
ATOM 2314 N N . ASP B 1 65 ? 12.094 9.078 14.906 1 98.94 65 ASP B N 1
ATOM 2315 C CA . ASP B 1 65 ? 12.172 7.895 14.055 1 98.94 65 ASP B CA 1
ATOM 2316 C C . ASP B 1 65 ? 11.07 7.906 13 1 98.94 65 ASP B C 1
ATOM 2318 O O . ASP B 1 65 ? 11.266 7.395 11.898 1 98.94 65 ASP B O 1
ATOM 2322 N N . ALA B 1 66 ? 9.938 8.477 13.344 1 98.94 66 ALA B N 1
ATOM 2323 C CA . ALA B 1 66 ? 8.836 8.484 12.383 1 98.94 66 ALA B CA 1
ATOM 2324 C C . ALA B 1 66 ? 7.957 9.719 12.578 1 98.94 66 ALA B C 1
ATOM 2326 O O . ALA B 1 66 ? 7.738 10.164 13.703 1 98.94 66 ALA B O 1
ATOM 2327 N N . VAL B 1 67 ? 7.484 10.266 11.5 1 99 67 VAL B N 1
ATOM 2328 C CA . VAL B 1 67 ? 6.539 11.383 11.484 1 99 67 VAL B CA 1
ATOM 2329 C C . VAL B 1 67 ? 5.246 10.953 10.797 1 99 67 VAL B C 1
ATOM 2331 O O . VAL B 1 67 ? 5.273 10.469 9.664 1 99 67 VAL B O 1
ATOM 2334 N N . PHE B 1 68 ? 4.195 11.055 11.531 1 99 68 PHE B N 1
ATOM 2335 C CA . PHE B 1 68 ? 2.855 10.828 11.008 1 99 68 PHE B CA 1
ATOM 2336 C C . PHE B 1 68 ? 2.08 12.141 10.906 1 99 68 PHE B C 1
ATOM 2338 O O . PHE B 1 68 ? 1.593 12.656 11.914 1 99 68 PHE B O 1
ATOM 2345 N N . ALA B 1 69 ? 2.008 12.695 9.695 1 99 69 ALA B N 1
ATOM 2346 C CA . ALA B 1 69 ? 1.209 13.891 9.445 1 99 69 ALA B CA 1
ATOM 2347 C C . ALA B 1 69 ? -0.257 13.531 9.219 1 99 69 ALA B C 1
ATOM 2349 O O . ALA B 1 69 ? -0.682 13.32 8.078 1 99 69 ALA B O 1
ATOM 2350 N N . VAL B 1 70 ? -1.046 13.555 10.32 1 98.94 70 VAL B N 1
ATOM 2351 C CA . VAL B 1 70 ? -2.41 13.039 10.281 1 98.94 70 VAL B CA 1
ATOM 2352 C C . VAL B 1 70 ? -3.402 14.188 10.445 1 98.94 70 VAL B C 1
ATOM 2354 O O . VAL B 1 70 ? -4.566 14.07 10.055 1 98.94 70 VAL B O 1
ATOM 2357 N N . ALA B 1 71 ? -2.939 15.367 11 1 98.88 71 ALA B N 1
ATOM 2358 C CA . ALA B 1 71 ? -3.83 16.516 11.195 1 98.88 71 ALA B CA 1
ATOM 2359 C C . ALA B 1 71 ? -4.535 16.891 9.898 1 98.88 71 ALA B C 1
ATOM 2361 O O . ALA B 1 71 ? -3.898 17 8.852 1 98.88 71 ALA B O 1
ATOM 2362 N N . GLY B 1 72 ? -5.793 16.969 9.922 1 98.12 72 GLY B N 1
ATOM 2363 C CA . GLY B 1 72 ? -6.609 17.359 8.789 1 98.12 72 GLY B CA 1
ATOM 2364 C C . GLY B 1 72 ? -8.023 17.766 9.172 1 98.12 72 GLY B C 1
ATOM 2365 O O . GLY B 1 72 ? -8.523 17.359 10.227 1 98.12 72 GLY B O 1
ATOM 2366 N N . ILE B 1 73 ? -8.625 18.625 8.406 1 97.12 73 ILE B N 1
ATOM 2367 C CA . ILE B 1 73 ? -10.016 19.016 8.602 1 97.12 73 ILE B CA 1
ATOM 2368 C C . ILE B 1 73 ? -10.75 19.047 7.262 1 97.12 73 ILE B C 1
ATOM 2370 O O . ILE B 1 73 ? -10.117 18.969 6.207 1 97.12 73 ILE B O 1
ATOM 2374 N N . SER B 1 74 ? -12.086 19.047 7.285 1 96.19 74 SER B N 1
ATOM 2375 C CA . SER B 1 74 ? -12.867 18.938 6.059 1 96.19 74 SER B CA 1
ATOM 2376 C C . SER B 1 74 ? -13.891 20.062 5.949 1 96.19 74 SER B C 1
ATOM 2378 O O . SER B 1 74 ? -14.922 19.906 5.293 1 96.19 74 SER B O 1
ATOM 2380 N N . LEU B 1 75 ? -13.617 21.203 6.602 1 95.12 75 LEU B N 1
ATOM 2381 C CA . LEU B 1 75 ? -14.516 22.344 6.512 1 95.12 75 LEU B CA 1
ATOM 2382 C C . LEU B 1 75 ? -14.477 22.953 5.113 1 95.12 75 LEU B C 1
ATOM 2384 O O . LEU B 1 75 ? -13.422 23.016 4.484 1 95.12 75 LEU B O 1
ATOM 2388 N N . PRO B 1 76 ? -15.672 23.438 4.617 1 96.5 76 PRO B N 1
ATOM 2389 C CA . PRO B 1 76 ? -15.68 24.172 3.344 1 96.5 76 PRO B CA 1
ATOM 2390 C C . PRO B 1 76 ? -15.141 25.594 3.473 1 96.5 76 PRO B C 1
ATOM 2392 O O . PRO B 1 76 ? -15.852 26.562 3.203 1 96.5 76 PRO B O 1
ATOM 2395 N N . ALA B 1 77 ? -13.883 25.688 3.887 1 97.56 77 ALA B N 1
ATOM 2396 C CA . ALA B 1 77 ? -13.258 26.984 4.199 1 97.56 77 ALA B CA 1
ATOM 2397 C C . ALA B 1 77 ? -11.75 26.922 3.961 1 97.56 77 ALA B C 1
ATOM 2399 O O . ALA B 1 77 ? -11.172 25.844 3.875 1 97.56 77 ALA B O 1
ATOM 2400 N N . PRO B 1 78 ? -11.086 28.047 3.848 1 98.06 78 PRO B N 1
ATOM 2401 C CA . PRO B 1 78 ? -9.648 28.125 3.561 1 98.06 78 PRO B CA 1
ATOM 2402 C C . PRO B 1 78 ? -8.805 27.375 4.59 1 98.06 78 PRO B C 1
ATOM 2404 O O . PRO B 1 78 ? -7.734 26.859 4.254 1 98.06 78 PRO B O 1
ATOM 2407 N N . ALA B 1 79 ? -9.281 27.328 5.816 1 98.06 79 ALA B N 1
ATOM 2408 C CA . ALA B 1 79 ? -8.531 26.656 6.875 1 98.06 79 ALA B CA 1
ATOM 2409 C C . ALA B 1 79 ? -8.195 25.219 6.477 1 98.06 79 ALA B C 1
ATOM 2411 O O . ALA B 1 79 ? -7.156 24.688 6.863 1 98.06 79 ALA B O 1
ATOM 2412 N N . THR B 1 80 ? -9.062 24.594 5.66 1 98.5 80 THR B N 1
ATOM 2413 C CA . THR B 1 80 ? -8.852 23.219 5.199 1 98.5 80 THR B CA 1
ATOM 2414 C C . THR B 1 80 ? -7.578 23.125 4.363 1 98.5 80 THR B C 1
ATOM 2416 O O . THR B 1 80 ? -6.762 22.219 4.562 1 98.5 80 THR B O 1
ATOM 2419 N N . VAL B 1 81 ? -7.355 24.078 3.543 1 98.81 81 VAL B N 1
ATOM 2420 C CA . VAL B 1 81 ? -6.156 24.094 2.711 1 98.81 81 VAL B CA 1
ATOM 2421 C C . VAL B 1 81 ? -4.93 24.344 3.584 1 98.81 81 VAL B C 1
ATOM 2423 O O . VAL B 1 81 ? -3.896 23.703 3.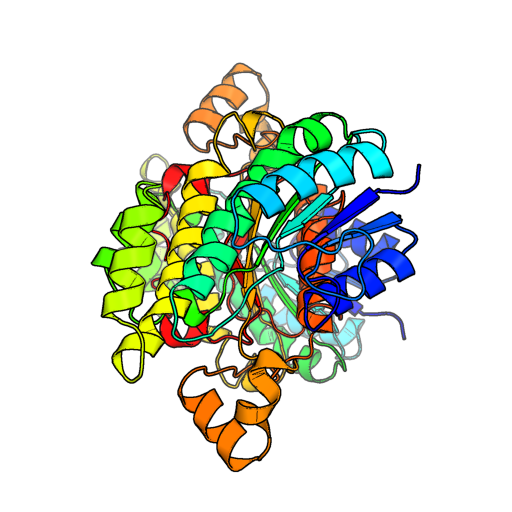414 1 98.81 81 VAL B O 1
ATOM 2426 N N . ALA B 1 82 ? -5.062 25.266 4.516 1 98.88 82 ALA B N 1
ATOM 2427 C CA . ALA B 1 82 ? -3.963 25.656 5.391 1 98.88 82 ALA B CA 1
ATOM 2428 C C . ALA B 1 82 ? -3.467 24.469 6.211 1 98.88 82 ALA B C 1
ATOM 2430 O O . ALA B 1 82 ? -2.258 24.25 6.332 1 98.88 82 ALA B O 1
ATOM 2431 N N . VAL B 1 83 ? -4.344 23.641 6.719 1 98.88 83 VAL B N 1
ATOM 2432 C CA . VAL B 1 83 ? -3.977 22.531 7.582 1 98.88 83 VAL B CA 1
ATOM 2433 C C . VAL B 1 83 ? -3.586 21.328 6.73 1 98.88 83 VAL B C 1
ATOM 2435 O O . VAL B 1 83 ? -2.502 20.766 6.902 1 98.88 83 VAL B O 1
ATOM 2438 N N . ASN B 1 84 ? -4.441 20.938 5.758 1 98.88 84 ASN B N 1
ATOM 2439 C CA . ASN B 1 84 ? -4.34 19.656 5.055 1 98.88 84 ASN B CA 1
ATOM 2440 C C . ASN B 1 84 ? -3.121 19.609 4.141 1 98.88 84 ASN B C 1
ATOM 2442 O O . ASN B 1 84 ? -2.568 18.547 3.887 1 98.88 84 ASN B O 1
ATOM 2446 N N . TYR B 1 85 ? -2.773 20.797 3.641 1 98.88 85 TYR B N 1
ATOM 2447 C CA . TYR B 1 85 ? -1.625 20.797 2.742 1 98.88 85 TYR B CA 1
ATOM 2448 C C . TYR B 1 85 ? -0.441 21.516 3.363 1 98.88 85 TYR B C 1
ATOM 2450 O O . TYR B 1 85 ? 0.607 20.922 3.613 1 98.88 85 TYR B O 1
ATOM 2458 N N . PHE B 1 86 ? -0.599 22.781 3.643 1 98.94 86 PHE B N 1
ATOM 2459 C CA . PHE B 1 86 ? 0.545 23.578 4.062 1 98.94 86 PHE B CA 1
ATOM 2460 C C . PHE B 1 86 ? 1.025 23.156 5.445 1 98.94 86 PHE B C 1
ATOM 2462 O O . PHE B 1 86 ? 2.23 23.094 5.699 1 98.94 86 PHE B O 1
ATOM 2469 N N . GLY B 1 87 ? 0.074 22.875 6.371 1 98.94 87 GLY B N 1
ATOM 2470 C CA . GLY B 1 87 ? 0.446 22.328 7.668 1 98.94 87 GLY B CA 1
ATOM 2471 C C . GLY B 1 87 ? 1.135 20.984 7.574 1 98.94 87 GLY B C 1
ATOM 2472 O O . GLY B 1 87 ? 2.121 20.734 8.273 1 98.94 87 GLY B O 1
ATOM 2473 N N . ALA B 1 88 ? 0.622 20.109 6.727 1 98.94 88 ALA B N 1
ATOM 2474 C CA . ALA B 1 88 ? 1.197 18.781 6.547 1 98.94 88 ALA B CA 1
ATOM 2475 C C . ALA B 1 88 ? 2.604 18.859 5.961 1 98.94 88 ALA B C 1
ATOM 2477 O O . ALA B 1 88 ? 3.531 18.219 6.461 1 98.94 88 ALA B O 1
ATOM 2478 N N . VAL B 1 89 ? 2.787 19.656 4.918 1 98.94 89 VAL B N 1
ATOM 2479 C CA . VAL B 1 89 ? 4.086 19.797 4.27 1 98.94 89 VAL B CA 1
ATOM 2480 C C . VAL B 1 89 ? 5.086 20.406 5.25 1 98.94 89 VAL B C 1
ATOM 2482 O O . VAL B 1 89 ? 6.227 19.953 5.352 1 98.94 89 VAL B O 1
ATOM 2485 N N . ALA B 1 90 ? 4.629 21.438 5.984 1 98.88 90 ALA B N 1
ATOM 2486 C CA . ALA B 1 90 ? 5.504 22.062 6.98 1 98.88 90 ALA B CA 1
ATOM 2487 C C . ALA B 1 90 ? 5.926 21.047 8.047 1 98.88 90 ALA B C 1
ATOM 2489 O O . ALA B 1 90 ? 7.059 21.078 8.531 1 98.88 90 ALA B O 1
ATOM 2490 N N . THR B 1 91 ? 5.023 20.188 8.43 1 98.94 91 THR B N 1
ATOM 2491 C CA . THR B 1 91 ? 5.336 19.125 9.398 1 98.94 91 THR B CA 1
ATOM 2492 C C . THR B 1 91 ? 6.422 18.203 8.852 1 98.94 91 THR B C 1
ATOM 2494 O O . THR B 1 91 ? 7.441 17.984 9.508 1 98.94 91 THR B O 1
ATOM 2497 N N . LEU B 1 92 ? 6.238 17.719 7.672 1 98.94 92 LEU B N 1
ATOM 2498 C CA . LEU B 1 92 ? 7.145 16.75 7.074 1 98.94 92 LEU B CA 1
ATOM 2499 C C . LEU B 1 92 ? 8.5 17.375 6.785 1 98.94 92 LEU B C 1
ATOM 2501 O O . LEU B 1 92 ? 9.539 16.844 7.184 1 98.94 92 LEU B O 1
ATOM 2505 N N . GLU B 1 93 ? 8.508 18.516 6.156 1 98.88 93 GLU B N 1
ATOM 2506 C CA . GLU B 1 93 ? 9.758 19.172 5.816 1 98.88 93 GLU B CA 1
ATOM 2507 C C . GLU B 1 93 ? 10.453 19.703 7.062 1 98.88 93 GLU B C 1
ATOM 2509 O O . GLU B 1 93 ? 11.68 19.625 7.176 1 98.88 93 GLU B O 1
ATOM 2514 N N . GLY B 1 94 ? 9.695 20.281 7.949 1 98.88 94 GLY B N 1
ATOM 2515 C CA . GLY B 1 94 ? 10.266 20.859 9.148 1 98.88 94 GLY B CA 1
ATOM 2516 C C . GLY B 1 94 ? 10.922 19.844 10.062 1 98.88 94 GLY B C 1
ATOM 2517 O O . GLY B 1 94 ? 11.875 20.156 10.773 1 98.88 94 GLY B O 1
ATOM 2518 N N . LEU B 1 95 ? 10.383 18.625 10.078 1 98.94 95 LEU B N 1
ATOM 2519 C CA . LEU B 1 95 ? 10.891 17.609 11 1 98.94 95 LEU B CA 1
ATOM 2520 C C . LEU B 1 95 ? 11.891 16.703 10.305 1 98.94 95 LEU B C 1
ATOM 2522 O O . LEU B 1 95 ? 12.508 15.844 10.945 1 98.94 95 LEU B O 1
ATOM 2526 N N . ARG B 1 96 ? 12.086 16.844 8.992 1 98.88 96 ARG B N 1
ATOM 2527 C CA . ARG B 1 96 ? 12.977 16 8.211 1 98.88 96 ARG B CA 1
ATOM 2528 C C . ARG B 1 96 ? 14.391 16.016 8.781 1 98.88 96 ARG B C 1
ATOM 2530 O O . ARG B 1 96 ? 15.031 14.961 8.898 1 98.88 96 ARG B O 1
ATOM 2537 N N . PRO B 1 97 ? 14.938 17.203 9.234 1 98.75 97 PRO B N 1
ATOM 2538 C CA . PRO B 1 97 ? 16.281 17.188 9.797 1 98.75 97 PRO B CA 1
ATOM 2539 C C . PRO B 1 97 ? 16.422 16.281 11.016 1 98.75 97 PRO B C 1
ATOM 2541 O O . PRO B 1 97 ? 17.484 15.703 11.25 1 98.75 97 PRO B O 1
ATOM 2544 N N . TYR B 1 98 ? 15.359 16.078 11.758 1 98.81 98 TYR B N 1
ATOM 2545 C CA . TYR B 1 98 ? 15.391 15.227 12.938 1 98.81 98 TYR B CA 1
ATOM 2546 C C . TYR B 1 98 ? 15.266 13.758 12.547 1 98.81 98 TYR B C 1
ATOM 2548 O O . TYR B 1 98 ? 15.758 12.875 13.258 1 98.81 98 TYR B O 1
ATOM 2556 N N . LEU B 1 99 ? 14.602 13.477 11.461 1 98.88 99 LEU B N 1
ATOM 2557 C CA . LEU B 1 99 ? 14.516 12.125 10.914 1 98.88 99 LEU B CA 1
ATOM 2558 C C . LEU B 1 99 ? 15.891 11.641 10.461 1 98.88 99 LEU B C 1
ATOM 2560 O O . LEU B 1 99 ? 16.203 10.453 10.586 1 98.88 99 LEU B O 1
ATOM 2564 N N . LEU B 1 100 ? 16.688 12.594 9.977 1 98.5 100 LEU B N 1
ATOM 2565 C CA . LEU B 1 100 ? 18 12.25 9.445 1 98.5 100 LEU B CA 1
ATOM 2566 C C . LEU B 1 100 ? 18.891 11.672 10.531 1 98.5 100 LEU B C 1
ATOM 2568 O O . LEU B 1 100 ? 19.906 11.031 10.227 1 98.5 100 LEU B O 1
ATOM 2572 N N . ARG B 1 101 ? 18.531 11.852 11.758 1 97.81 101 ARG B N 1
ATOM 2573 C CA . ARG B 1 101 ? 19.344 11.383 12.875 1 97.81 101 ARG B CA 1
ATOM 2574 C C . ARG B 1 101 ? 18.906 9.984 13.312 1 97.81 101 ARG B C 1
ATOM 2576 O O . ARG B 1 101 ? 19.547 9.375 14.18 1 97.81 101 ARG B O 1
ATOM 2583 N N . SER B 1 102 ? 17.875 9.461 12.766 1 98.25 102 SER B N 1
ATOM 2584 C CA . SER B 1 102 ? 17.344 8.141 13.086 1 98.25 102 SER B CA 1
ATOM 2585 C C . SER B 1 102 ? 18.047 7.055 12.266 1 98.25 102 SER B C 1
ATOM 2587 O O . SER B 1 102 ? 18.375 7.273 11.102 1 98.25 102 SER B O 1
ATOM 2589 N N . ALA B 1 103 ? 18.188 5.867 12.82 1 97.56 103 ALA B N 1
ATOM 2590 C CA . ALA B 1 103 ? 18.719 4.719 12.094 1 97.56 103 ALA B CA 1
ATOM 2591 C C . ALA B 1 103 ? 17.672 4.141 11.133 1 97.56 103 ALA B C 1
ATOM 2593 O O . ALA B 1 103 ? 18.016 3.4 10.211 1 97.56 103 ALA B O 1
ATOM 2594 N N . ALA B 1 104 ? 16.422 4.445 11.344 1 98.38 104 ALA B N 1
ATOM 2595 C CA . ALA B 1 104 ? 15.328 3.953 10.516 1 98.38 104 ALA B CA 1
ATOM 2596 C C . ALA B 1 104 ? 14.219 4.996 10.406 1 98.38 104 ALA B C 1
ATOM 2598 O O . ALA B 1 104 ? 13.094 4.766 10.859 1 98.38 104 ALA B O 1
ATOM 2599 N N . PRO B 1 105 ? 14.484 6.109 9.766 1 98.81 105 PRO B N 1
ATOM 2600 C CA . PRO B 1 105 ? 13.516 7.199 9.648 1 98.81 105 PRO B CA 1
ATOM 2601 C C . PRO B 1 105 ? 12.336 6.855 8.742 1 98.81 105 PRO B C 1
ATOM 2603 O O . PRO B 1 105 ? 12.5 6.09 7.785 1 98.81 105 PRO B O 1
ATOM 2606 N N . ARG B 1 106 ? 11.172 7.336 9.07 1 98.94 106 ARG B N 1
ATOM 2607 C CA . ARG B 1 106 ? 9.961 7.148 8.273 1 98.94 106 ARG B CA 1
ATOM 2608 C C . ARG B 1 106 ? 9.102 8.406 8.273 1 98.94 106 ARG B C 1
ATOM 2610 O O . ARG B 1 106 ? 9.031 9.117 9.281 1 98.94 106 ARG B O 1
ATOM 2617 N N . ALA B 1 107 ? 8.43 8.688 7.207 1 98.94 107 ALA B N 1
ATOM 2618 C CA . ALA B 1 107 ? 7.449 9.773 7.117 1 98.94 107 ALA B CA 1
ATOM 2619 C C . ALA B 1 107 ? 6.203 9.32 6.359 1 98.94 107 ALA B C 1
ATOM 2621 O O . ALA B 1 107 ? 6.305 8.711 5.293 1 98.94 107 ALA B O 1
ATOM 2622 N N . VAL B 1 108 ? 5.059 9.531 6.914 1 98.94 108 VAL B N 1
ATOM 2623 C CA . VAL B 1 108 ? 3.779 9.172 6.312 1 98.94 108 VAL B CA 1
ATOM 2624 C C . VAL B 1 108 ? 2.787 10.32 6.477 1 98.94 108 VAL B C 1
ATOM 2626 O O . VAL B 1 108 ? 2.75 10.977 7.523 1 98.94 108 VAL B O 1
ATOM 2629 N N . VAL B 1 109 ? 1.988 10.617 5.453 1 98.94 109 VAL B N 1
ATOM 2630 C CA . VAL B 1 109 ? 0.959 11.648 5.527 1 98.94 109 VAL B CA 1
ATOM 2631 C C . VAL B 1 109 ? -0.392 11.062 5.125 1 98.94 109 VAL B C 1
ATOM 2633 O O . VAL B 1 109 ? -0.457 10.133 4.316 1 98.94 109 VAL B O 1
ATOM 2636 N N . VAL B 1 110 ? -1.459 11.602 5.711 1 98.88 110 VAL B N 1
ATOM 2637 C CA . VAL B 1 110 ? -2.803 11.102 5.426 1 98.88 110 VAL B CA 1
ATOM 2638 C C . VAL B 1 110 ? -3.459 11.984 4.363 1 98.88 110 VAL B C 1
ATOM 2640 O O . VAL B 1 110 ? -3.689 13.172 4.59 1 98.88 110 VAL B O 1
ATOM 2643 N N . SER B 1 111 ? -3.691 11.461 3.232 1 98.44 111 SER B N 1
ATOM 2644 C CA . SER B 1 111 ? -4.527 12.023 2.18 1 98.44 111 SER B CA 1
ATOM 2645 C C . SER B 1 111 ? -5.984 11.609 2.348 1 98.44 111 SER B C 1
ATOM 2647 O O . SER B 1 111 ? -6.574 11.805 3.416 1 98.44 111 SER B O 1
ATOM 2649 N N . SER B 1 112 ? -6.59 11.172 1.255 1 97.94 112 SER B N 1
ATOM 2650 C CA . SER B 1 112 ? -7.984 10.742 1.293 1 97.94 112 SER B CA 1
ATOM 2651 C C . SER B 1 112 ? -8.422 10.164 -0.051 1 97.94 112 SER B C 1
ATOM 2653 O O . SER B 1 112 ? -7.906 10.562 -1.099 1 97.94 112 SER B O 1
ATOM 2655 N N . MET B 1 113 ? -9.352 9.227 0.026 1 96.75 113 MET B N 1
ATOM 2656 C CA . MET B 1 113 ? -10.023 8.805 -1.199 1 96.75 113 MET B CA 1
ATOM 2657 C C . MET B 1 113 ? -10.688 9.984 -1.893 1 96.75 113 MET B C 1
ATOM 2659 O O . MET B 1 113 ? -10.914 9.953 -3.104 1 96.75 113 MET B O 1
ATOM 2663 N N . ALA B 1 114 ? -11.008 11.086 -1.194 1 96.56 114 ALA B N 1
ATOM 2664 C CA . ALA B 1 114 ? -11.633 12.281 -1.755 1 96.56 114 ALA B CA 1
ATOM 2665 C C . ALA B 1 114 ? -10.75 12.914 -2.826 1 96.56 114 ALA B C 1
ATOM 2667 O O . ALA B 1 114 ? -11.219 13.719 -3.635 1 96.56 114 ALA B O 1
ATOM 2668 N N . ALA B 1 115 ? -9.445 12.586 -2.74 1 95.5 115 ALA B N 1
ATOM 2669 C CA . ALA B 1 115 ? -8.516 13.07 -3.756 1 95.5 115 ALA B CA 1
ATOM 2670 C C . ALA B 1 115 ? -8.891 12.547 -5.141 1 95.5 115 ALA B C 1
ATOM 2672 O O . ALA B 1 115 ? -8.414 13.062 -6.156 1 95.5 115 ALA B O 1
ATOM 2673 N N . LEU B 1 116 ? -9.742 11.5 -5.246 1 93.56 116 LEU B N 1
ATOM 2674 C CA . LEU B 1 116 ? -10.133 10.859 -6.496 1 93.56 116 LEU B CA 1
ATOM 2675 C C . LEU B 1 116 ? -11.391 11.508 -7.066 1 93.56 116 LEU B C 1
ATOM 2677 O O . LEU B 1 116 ? -11.773 11.234 -8.203 1 93.56 116 LEU B O 1
ATOM 2681 N N . HIS B 1 117 ? -12.078 12.375 -6.281 1 94.38 117 HIS B N 1
ATOM 2682 C CA . HIS B 1 117 ? -13.289 13.07 -6.711 1 94.38 117 HIS B CA 1
ATOM 2683 C C . HIS B 1 117 ? -12.953 14.359 -7.445 1 94.38 117 HIS B C 1
ATOM 2685 O O . HIS B 1 117 ? -11.789 14.773 -7.484 1 94.38 117 HIS B O 1
ATOM 2691 N N . PRO B 1 118 ? -13.922 14.977 -8.094 1 94.19 118 PRO B N 1
ATOM 2692 C CA . PRO B 1 118 ? -13.672 16.266 -8.75 1 94.19 118 PRO B CA 1
ATOM 2693 C C . PRO B 1 118 ? -13.086 17.312 -7.801 1 94.19 118 PRO B C 1
ATOM 2695 O O . PRO B 1 118 ? -13.484 17.375 -6.633 1 94.19 118 PRO B O 1
ATOM 2698 N N . VAL B 1 119 ? -12.203 18.078 -8.281 1 96.94 119 VAL B N 1
ATOM 2699 C CA . VAL B 1 119 ? -11.508 19.109 -7.5 1 96.94 119 VAL B CA 1
ATOM 2700 C C . VAL B 1 119 ? -11.594 20.453 -8.219 1 96.94 119 VAL B C 1
ATOM 2702 O O . VAL B 1 119 ? -12.117 20.531 -9.328 1 96.94 119 VAL B O 1
ATOM 2705 N N . ASP B 1 120 ? -11.219 21.484 -7.559 1 98.25 120 ASP B N 1
ATOM 2706 C CA . ASP B 1 120 ? -11.008 22.766 -8.203 1 98.25 120 ASP B CA 1
ATOM 2707 C C . ASP B 1 120 ? -9.57 22.906 -8.695 1 98.25 120 ASP B C 1
ATOM 2709 O O . ASP B 1 120 ? -8.648 23.109 -7.902 1 98.25 120 ASP B O 1
ATOM 2713 N N . ASP B 1 121 ? -9.43 22.922 -10.039 1 97.5 121 ASP B N 1
ATOM 2714 C CA . ASP B 1 121 ? -8.102 22.875 -10.641 1 97.5 121 ASP B CA 1
ATOM 2715 C C . ASP B 1 121 ? -7.297 24.125 -10.297 1 97.5 121 ASP B C 1
ATOM 2717 O O . ASP B 1 121 ? -6.074 24.047 -10.133 1 97.5 121 ASP B O 1
ATOM 2721 N N . ASP B 1 122 ? -7.957 25.172 -10.227 1 97.88 122 ASP B N 1
ATOM 2722 C CA . ASP B 1 122 ? -7.266 26.422 -9.891 1 97.88 122 ASP B CA 1
ATOM 2723 C C . ASP B 1 122 ? -6.727 26.375 -8.461 1 97.88 122 ASP B C 1
ATOM 2725 O O . ASP B 1 122 ? -5.621 26.844 -8.195 1 97.88 122 ASP B O 1
ATOM 2729 N N . LEU B 1 123 ? -7.484 25.875 -7.547 1 98.56 123 LEU B N 1
ATOM 2730 C CA . LEU B 1 123 ? -7.031 25.75 -6.164 1 98.56 123 LEU B CA 1
ATOM 2731 C C . LEU B 1 123 ? -5.855 24.781 -6.074 1 98.56 123 LEU B C 1
ATOM 2733 O O . LEU B 1 123 ? -4.844 25.078 -5.438 1 98.56 123 LEU B O 1
ATOM 2737 N N . VAL B 1 124 ? -5.938 23.641 -6.73 1 98.19 124 VAL B N 1
ATOM 2738 C CA . VAL B 1 124 ? -4.852 22.672 -6.723 1 98.19 124 VAL B CA 1
ATOM 2739 C C . VAL B 1 124 ? -3.578 23.297 -7.266 1 98.19 124 VAL B C 1
ATOM 2741 O O . VAL B 1 124 ? -2.502 23.156 -6.68 1 98.19 124 VAL B O 1
ATOM 2744 N N . ALA B 1 125 ? -3.74 24.047 -8.367 1 98.12 125 ALA B N 1
ATOM 2745 C CA . ALA B 1 125 ? -2.582 24.688 -8.992 1 98.12 125 ALA B CA 1
ATOM 2746 C C . ALA B 1 125 ? -1.938 25.688 -8.039 1 98.12 125 ALA B C 1
ATOM 2748 O O . ALA B 1 125 ? -0.71 25.75 -7.938 1 98.12 125 ALA B O 1
ATOM 2749 N N . ALA B 1 126 ? -2.77 26.469 -7.375 1 98.56 126 ALA B N 1
ATOM 2750 C CA . ALA B 1 126 ? -2.252 27.453 -6.43 1 98.56 126 ALA B CA 1
ATOM 2751 C C . ALA B 1 126 ? -1.517 26.766 -5.277 1 98.56 126 ALA B C 1
ATOM 2753 O O . ALA B 1 126 ? -0.463 27.25 -4.844 1 98.56 126 ALA B O 1
ATOM 2754 N N . ILE B 1 127 ? -2.041 25.719 -4.781 1 98.69 127 ILE B N 1
ATOM 2755 C CA . ILE B 1 127 ? -1.423 24.953 -3.701 1 98.69 127 ILE B CA 1
ATOM 2756 C C . ILE B 1 127 ? -0.066 24.422 -4.156 1 98.69 127 ILE B C 1
ATOM 2758 O O . ILE B 1 127 ? 0.937 24.578 -3.455 1 98.69 127 ILE B O 1
ATOM 2762 N N . GLU B 1 128 ? -0.027 23.812 -5.324 1 97 128 GLU B N 1
ATOM 2763 C CA . GLU B 1 128 ? 1.163 23.125 -5.812 1 97 128 GLU B CA 1
ATOM 2764 C C . GLU B 1 128 ? 2.287 24.109 -6.117 1 97 128 GLU B C 1
ATOM 2766 O O . GLU B 1 128 ? 3.465 23.75 -6.062 1 97 128 GLU B O 1
ATOM 2771 N N . ARG B 1 129 ? 1.905 25.375 -6.387 1 97.31 129 ARG B N 1
ATOM 2772 C CA . ARG B 1 129 ? 2.902 26.422 -6.609 1 97.31 129 ARG B CA 1
ATOM 2773 C C . ARG B 1 129 ? 3.508 26.891 -5.289 1 97.31 129 ARG B C 1
ATOM 2775 O O . ARG B 1 129 ? 4.5 27.625 -5.281 1 97.31 129 ARG B O 1
ATOM 2782 N N . GLY B 1 130 ? 2.932 26.438 -4.23 1 97.38 130 GLY B N 1
ATOM 2783 C CA . GLY B 1 130 ? 3.422 26.812 -2.918 1 97.38 130 GLY B CA 1
ATOM 2784 C C . GLY B 1 130 ? 2.988 28.219 -2.508 1 97.38 130 GLY B C 1
ATOM 2785 O O . GLY B 1 130 ? 3.525 28.781 -1.553 1 97.38 130 GLY B O 1
ATOM 2786 N N . ASP B 1 131 ? 2.059 28.766 -3.254 1 97.56 131 ASP B N 1
ATOM 2787 C CA . ASP B 1 131 ? 1.532 30.094 -2.957 1 97.56 131 ASP B CA 1
ATOM 2788 C C . ASP B 1 131 ? 0.349 30 -1.995 1 97.56 131 ASP B C 1
ATOM 2790 O O . ASP B 1 131 ? -0.808 30.016 -2.422 1 97.56 131 ASP B O 1
ATOM 2794 N N . GLU B 1 132 ? 0.659 30 -0.731 1 98.62 132 GLU B N 1
ATOM 2795 C CA . GLU B 1 132 ? -0.375 29.797 0.28 1 98.62 132 GLU B CA 1
ATOM 2796 C C . GLU B 1 132 ? -1.411 30.922 0.235 1 98.62 132 GLU B C 1
ATOM 2798 O O . GLU B 1 132 ? -2.613 30.656 0.312 1 98.62 132 GLU B O 1
ATOM 2803 N N . ALA B 1 133 ? -0.946 32.125 0.093 1 98.31 133 ALA B N 1
ATOM 2804 C CA . ALA B 1 133 ? -1.872 33.25 0.04 1 98.31 133 ALA B CA 1
ATOM 2805 C C . ALA B 1 133 ? -2.863 33.094 -1.11 1 98.31 133 ALA B C 1
ATOM 2807 O O . ALA B 1 133 ? -4.07 33.281 -0.925 1 98.31 133 ALA B O 1
ATOM 2808 N N . ALA B 1 134 ? -2.391 32.781 -2.291 1 98.5 134 ALA B N 1
ATOM 2809 C CA . ALA B 1 134 ? -3.25 32.594 -3.457 1 98.5 134 ALA B CA 1
ATOM 2810 C C . ALA B 1 134 ? -4.211 31.422 -3.25 1 98.5 134 ALA B C 1
ATOM 2812 O O . ALA B 1 134 ? -5.379 31.5 -3.643 1 98.5 134 ALA B O 1
ATOM 2813 N N . ALA B 1 135 ? -3.664 30.359 -2.697 1 98.81 135 ALA B N 1
ATOM 2814 C CA . ALA B 1 135 ? -4.492 29.172 -2.443 1 98.81 135 ALA B CA 1
ATOM 2815 C C . ALA B 1 135 ? -5.633 29.5 -1.48 1 98.81 135 ALA B C 1
ATOM 2817 O O . ALA B 1 135 ? -6.781 29.125 -1.716 1 98.81 135 ALA B O 1
ATOM 2818 N N . LEU B 1 136 ? -5.285 30.219 -0.397 1 98.62 136 LEU B N 1
ATOM 2819 C CA . LEU B 1 136 ? -6.301 30.562 0.591 1 98.62 136 LEU B CA 1
ATOM 2820 C C . LEU B 1 136 ? -7.336 31.516 -0.003 1 98.62 136 LEU B C 1
ATOM 2822 O O . LEU B 1 136 ? -8.523 31.422 0.31 1 98.62 136 LEU B O 1
ATOM 2826 N N . ASN B 1 137 ? -6.91 32.406 -0.841 1 98.31 137 ASN B N 1
ATOM 2827 C CA . ASN B 1 137 ? -7.836 33.312 -1.525 1 98.31 137 ASN B CA 1
ATOM 2828 C C . ASN B 1 137 ? -8.797 32.531 -2.43 1 98.31 137 ASN B C 1
ATOM 2830 O O . ASN B 1 137 ? -9.992 32.812 -2.441 1 98.31 137 ASN B O 1
ATOM 2834 N N . ARG B 1 138 ? -8.234 31.609 -3.217 1 98.38 138 ARG B N 1
ATOM 2835 C CA . ARG B 1 138 ? -9.078 30.781 -4.074 1 98.38 138 ARG B CA 1
ATOM 2836 C C . ARG B 1 138 ? -10.078 29.984 -3.252 1 98.38 138 ARG B C 1
ATOM 2838 O O . ARG B 1 138 ? -11.25 29.875 -3.623 1 98.38 138 ARG B O 1
ATOM 2845 N N . ALA B 1 139 ? -9.617 29.406 -2.137 1 98.5 139 ALA B N 1
ATOM 2846 C CA . ALA B 1 139 ? -10.5 28.641 -1.254 1 98.5 139 ALA B CA 1
ATOM 2847 C C . ALA B 1 139 ? -11.609 29.531 -0.694 1 98.5 139 ALA B C 1
ATOM 2849 O O . ALA B 1 139 ? -12.742 29.078 -0.508 1 98.5 139 ALA B O 1
ATOM 2850 N N . GLU B 1 140 ? -11.273 30.766 -0.388 1 98.19 140 GLU B N 1
ATOM 2851 C CA . GLU B 1 140 ? -12.273 31.719 0.11 1 98.19 140 GLU B CA 1
ATOM 2852 C C . GLU B 1 140 ? -13.383 31.938 -0.915 1 98.19 140 GLU B C 1
ATOM 2854 O O . GLU B 1 140 ? -14.555 32.031 -0.554 1 98.19 140 GLU B O 1
ATOM 2859 N N . LEU B 1 141 ? -12.992 32.031 -2.162 1 97.81 141 LEU B N 1
ATOM 2860 C CA . LEU B 1 141 ? -13.961 32.219 -3.23 1 97.81 141 LEU B CA 1
ATOM 2861 C C . LEU B 1 141 ? -14.883 31 -3.35 1 97.81 141 LEU B C 1
ATOM 2863 O O . LEU B 1 141 ? -16.062 31.141 -3.709 1 97.81 141 LEU B O 1
ATOM 2867 N N . LEU B 1 142 ? -14.367 29.828 -3.023 1 97.69 142 LEU B N 1
ATOM 2868 C CA . LEU B 1 142 ? -15.133 28.594 -3.121 1 97.69 142 LEU B CA 1
ATOM 2869 C C . LEU B 1 142 ? -15.945 28.359 -1.854 1 97.69 142 LEU B C 1
ATOM 2871 O O . LEU B 1 142 ? -16.875 27.547 -1.854 1 97.69 142 LEU B O 1
ATOM 2875 N N . ALA B 1 143 ? -15.672 29.172 -0.901 1 95.25 143 ALA B N 1
ATOM 2876 C CA . ALA B 1 143 ? -16.172 28.859 0.436 1 95.25 143 ALA B CA 1
ATOM 2877 C C . ALA B 1 143 ? -17.703 28.812 0.445 1 95.25 143 ALA B C 1
ATOM 2879 O O . ALA B 1 143 ? -18.359 29.594 -0.234 1 95.25 143 ALA B O 1
ATOM 2880 N N . GLY B 1 144 ? -18.266 28 1.238 1 86.94 144 GLY B N 1
ATOM 2881 C CA . GLY B 1 144 ? -19.703 27.781 1.316 1 86.94 144 GLY B CA 1
ATOM 2882 C C . GLY B 1 144 ? -20.219 26.797 0.274 1 86.94 144 GLY B C 1
ATOM 2883 O O . GLY B 1 144 ? -19.5 26.453 -0.668 1 86.94 144 GLY B O 1
ATOM 2884 N N . GLU B 1 145 ? -21.297 26.188 0.539 1 81.5 145 GLU B N 1
ATOM 2885 C CA . GLU B 1 145 ? -21.922 25.234 -0.375 1 81.5 145 GLU B CA 1
ATOM 2886 C C . GLU B 1 145 ? -22.5 25.938 -1.597 1 81.5 145 GLU B C 1
ATOM 2888 O O . GLU B 1 145 ? -23 27.062 -1.496 1 81.5 145 GLU B O 1
ATOM 2893 N N . PRO B 1 146 ? -22.391 25.344 -2.734 1 86.75 146 PRO B N 1
ATOM 2894 C CA . PRO B 1 146 ? -22 23.938 -2.92 1 86.75 146 PRO B CA 1
ATOM 2895 C C . PRO B 1 146 ? -20.531 23.797 -3.287 1 86.75 146 PRO B C 1
ATOM 2897 O O . PRO B 1 146 ? -19.953 22.703 -3.127 1 86.75 146 PRO B O 1
ATOM 2900 N N . ALA B 1 147 ? -19.875 24.875 -3.713 1 89.62 147 ALA B N 1
ATOM 2901 C CA . ALA B 1 147 ? -18.516 24.797 -4.27 1 89.62 147 ALA B CA 1
ATOM 2902 C C . ALA B 1 147 ? -17.5 24.453 -3.186 1 89.62 147 ALA B C 1
ATOM 2904 O O . ALA B 1 147 ? -16.438 23.922 -3.48 1 89.62 147 ALA B O 1
ATOM 2905 N N . GLY B 1 148 ? -17.875 24.75 -1.96 1 90.81 148 GLY B N 1
ATOM 2906 C CA . GLY B 1 148 ? -16.984 24.516 -0.834 1 90.81 148 GLY B CA 1
ATOM 2907 C C . GLY B 1 148 ? -16.609 23.047 -0.664 1 90.81 148 GLY B C 1
ATOM 2908 O O . GLY B 1 148 ? -15.586 22.734 -0.059 1 90.81 148 GLY B O 1
ATOM 2909 N N . GLN B 1 149 ? -17.391 22.141 -1.251 1 90.94 149 GLN B N 1
ATOM 2910 C CA . GLN B 1 149 ? -17.141 20.703 -1.141 1 90.94 149 GLN B CA 1
ATOM 2911 C C . GLN B 1 149 ? -15.883 20.312 -1.913 1 90.94 149 GLN B C 1
ATOM 2913 O O . GLN B 1 149 ? -15.328 19.234 -1.69 1 90.94 149 GLN B O 1
ATOM 2918 N N . LEU B 1 150 ? -15.492 21.188 -2.801 1 97.19 150 LEU B N 1
ATOM 2919 C CA . LEU B 1 150 ? -14.344 20.891 -3.645 1 97.19 150 LEU B CA 1
ATOM 2920 C C . LEU B 1 150 ? -13.039 21.141 -2.893 1 97.19 150 LEU B C 1
ATOM 2922 O O . LEU B 1 150 ? -11.984 20.656 -3.305 1 97.19 150 LEU B O 1
ATOM 2926 N N . ILE B 1 151 ? -13.062 21.922 -1.83 1 98.44 151 ILE B N 1
ATOM 2927 C CA . ILE B 1 151 ? -11.867 22.375 -1.135 1 98.44 151 ILE B CA 1
ATOM 2928 C C . ILE B 1 151 ? -11.148 21.172 -0.517 1 98.44 151 ILE B C 1
ATOM 2930 O O . ILE B 1 151 ? -9.938 21.016 -0.688 1 98.44 151 ILE B O 1
ATOM 2934 N N . TYR B 1 152 ? -11.852 20.344 0.119 1 97.62 152 TYR B N 1
ATOM 2935 C CA . TYR B 1 152 ? -11.25 19.188 0.788 1 97.62 152 TYR B CA 1
ATOM 2936 C C . TYR B 1 152 ? -10.539 18.281 -0.213 1 97.62 152 TYR B C 1
ATOM 2938 O O . TYR B 1 152 ? -9.336 18.047 -0.094 1 97.62 152 TYR B O 1
ATOM 2946 N N . GLY B 1 153 ? -11.281 17.875 -1.23 1 97.5 153 GLY B N 1
ATOM 2947 C CA . GLY B 1 153 ? -10.688 17.031 -2.258 1 97.5 153 GLY B CA 1
ATOM 2948 C C . GLY B 1 153 ? -9.484 17.672 -2.924 1 97.5 153 GLY B C 1
ATOM 2949 O O . GLY B 1 153 ? -8.492 16.984 -3.205 1 97.5 153 GLY B O 1
ATOM 2950 N N . SER B 1 154 ? -9.539 18.938 -3.156 1 98.31 154 SER B N 1
ATOM 2951 C CA . SER B 1 154 ? -8.43 19.656 -3.777 1 98.31 154 SER B CA 1
ATOM 2952 C C . SER B 1 154 ? -7.184 19.609 -2.9 1 98.31 154 SER B C 1
ATOM 2954 O O . SER B 1 154 ? -6.078 19.375 -3.395 1 98.31 154 SER B O 1
ATOM 2956 N N . SER B 1 155 ? -7.352 19.828 -1.607 1 98.5 155 SER B N 1
ATOM 2957 C CA . SER B 1 155 ? -6.219 19.797 -0.685 1 98.5 155 SER B CA 1
ATOM 2958 C C . SER B 1 155 ? -5.594 18.422 -0.621 1 98.5 155 SER B C 1
ATOM 2960 O O . SER B 1 155 ? -4.367 18.281 -0.581 1 98.5 155 SER B O 1
ATOM 2962 N N . LYS B 1 156 ? -6.449 17.422 -0.635 1 98.19 156 LYS B N 1
ATOM 2963 C CA . LYS B 1 156 ? -5.965 16.047 -0.501 1 98.19 156 LYS B CA 1
ATOM 2964 C C . LYS B 1 156 ? -5.344 15.555 -1.806 1 98.19 156 LYS B C 1
ATOM 2966 O O . LYS B 1 156 ? -4.379 14.789 -1.788 1 98.19 156 LYS B O 1
ATOM 2971 N N . LYS B 1 157 ? -5.855 16 -2.906 1 97.31 157 LYS B N 1
ATOM 2972 C CA . LYS B 1 157 ? -5.191 15.719 -4.176 1 97.31 157 LYS B CA 1
ATOM 2973 C C . LYS B 1 157 ? -3.809 16.359 -4.227 1 97.31 157 LYS B C 1
ATOM 2975 O O . LYS B 1 157 ? -2.836 15.719 -4.633 1 97.31 157 LYS B O 1
ATOM 2980 N N . ALA B 1 158 ? -3.717 17.594 -3.812 1 98.25 158 ALA B N 1
ATOM 2981 C CA . ALA B 1 158 ? -2.449 18.312 -3.842 1 98.25 158 ALA B CA 1
ATOM 2982 C C . ALA B 1 158 ? -1.399 17.625 -2.979 1 98.25 158 ALA B C 1
ATOM 2984 O O . ALA B 1 158 ? -0.242 17.484 -3.383 1 98.25 158 ALA B O 1
ATOM 2985 N N . ILE B 1 159 ? -1.787 17.156 -1.794 1 98.44 159 ILE B N 1
ATOM 2986 C CA . ILE B 1 159 ? -0.813 16.531 -0.904 1 98.44 159 ILE B CA 1
ATOM 2987 C C . ILE B 1 159 ? -0.387 15.18 -1.473 1 98.44 159 ILE B C 1
ATOM 2989 O O . ILE B 1 159 ? 0.771 14.781 -1.338 1 98.44 159 ILE B O 1
ATOM 2993 N N . SER B 1 160 ? -1.3 14.406 -2.068 1 97.81 160 SER B N 1
ATOM 2994 C CA . SER B 1 160 ? -0.949 13.156 -2.732 1 97.81 160 SER B CA 1
ATOM 2995 C C . SER B 1 160 ? 0.085 13.383 -3.83 1 97.81 160 SER B C 1
ATOM 2997 O O . SER B 1 160 ? 1.077 12.656 -3.914 1 97.81 160 SER B O 1
ATOM 2999 N N . ARG B 1 161 ? -0.173 14.391 -4.629 1 97.56 161 ARG B N 1
ATOM 3000 C CA . ARG B 1 161 ? 0.75 14.695 -5.719 1 97.56 161 ARG B CA 1
ATOM 3001 C C . ARG B 1 161 ? 2.096 15.172 -5.18 1 97.56 161 ARG B C 1
ATOM 3003 O O . ARG B 1 161 ? 3.145 14.852 -5.742 1 97.56 161 ARG B O 1
ATOM 3010 N N . TRP B 1 162 ? 2.027 15.945 -4.152 1 98.19 162 TRP B N 1
ATOM 3011 C CA . TRP B 1 162 ? 3.26 16.391 -3.514 1 98.19 162 TRP B CA 1
ATOM 3012 C C . TRP B 1 162 ? 4.121 15.203 -3.102 1 98.19 162 TRP B C 1
ATOM 3014 O O . TRP B 1 162 ? 5.328 15.188 -3.365 1 98.19 162 TRP B O 1
ATOM 3024 N N . VAL B 1 163 ? 3.535 14.211 -2.486 1 98.44 163 VAL B N 1
ATOM 3025 C CA . VAL B 1 163 ? 4.258 13.023 -2.045 1 98.44 163 VAL B CA 1
ATOM 3026 C C . VAL B 1 163 ? 4.879 12.32 -3.25 1 98.44 163 VAL B C 1
ATOM 3028 O O . VAL B 1 163 ? 6.062 11.969 -3.229 1 98.44 163 VAL B O 1
ATOM 3031 N N . ARG B 1 164 ? 4.113 12.148 -4.285 1 97.56 164 ARG B N 1
ATOM 3032 C CA . ARG B 1 164 ? 4.59 11.461 -5.484 1 97.56 164 ARG B CA 1
ATOM 3033 C C . ARG B 1 164 ? 5.785 12.188 -6.09 1 97.56 164 ARG B C 1
ATOM 3035 O O . ARG B 1 164 ? 6.727 11.547 -6.566 1 97.56 164 ARG B O 1
ATOM 3042 N N . ARG B 1 165 ? 5.77 13.492 -5.996 1 97.19 165 ARG B N 1
ATOM 3043 C CA . ARG B 1 165 ? 6.824 14.297 -6.605 1 97.19 165 ARG B CA 1
ATOM 3044 C C . ARG B 1 165 ? 8.062 14.336 -5.723 1 97.19 165 ARG B C 1
ATOM 3046 O O . ARG B 1 165 ? 9.188 14.266 -6.223 1 97.19 165 ARG B O 1
ATOM 3053 N N . GLN B 1 166 ? 7.887 14.414 -4.449 1 98.38 166 GLN B N 1
ATOM 3054 C CA . GLN B 1 166 ? 8.992 14.695 -3.541 1 98.38 166 GLN B CA 1
ATOM 3055 C C . GLN B 1 166 ? 9.672 13.398 -3.092 1 98.38 166 GLN B C 1
ATOM 3057 O O . GLN B 1 166 ? 10.891 13.359 -2.914 1 98.38 166 GLN B O 1
ATOM 3062 N N . ALA B 1 167 ? 8.969 12.344 -2.914 1 98.81 167 ALA B N 1
ATOM 3063 C CA . ALA B 1 167 ? 9.414 11.133 -2.23 1 98.81 167 ALA B CA 1
ATOM 3064 C C . ALA B 1 167 ? 10.664 10.555 -2.891 1 98.81 167 ALA B C 1
ATOM 3066 O O . ALA B 1 167 ? 11.617 10.172 -2.205 1 98.81 167 ALA B O 1
ATOM 3067 N N . PRO B 1 168 ? 10.734 10.523 -4.223 1 98.5 168 PRO B N 1
ATOM 3068 C CA . PRO B 1 168 ? 11.891 9.867 -4.836 1 98.5 168 PRO B CA 1
ATOM 3069 C C . PRO B 1 168 ? 13.125 10.766 -4.891 1 98.5 168 PRO B C 1
ATOM 3071 O O . PRO B 1 168 ? 14.195 10.32 -5.309 1 98.5 168 PRO B O 1
ATOM 3074 N N . GLY B 1 169 ? 13.023 11.977 -4.461 1 98.62 169 GLY B N 1
ATOM 3075 C CA . GLY B 1 169 ? 14.102 12.945 -4.578 1 98.62 169 GLY B CA 1
ATOM 3076 C C . GLY B 1 169 ? 15.188 12.766 -3.529 1 98.62 169 GLY B C 1
ATOM 3077 O O . GLY B 1 169 ? 15.062 11.914 -2.646 1 98.62 169 GLY B O 1
ATOM 3078 N N . ALA B 1 170 ? 16.203 13.578 -3.566 1 98.62 170 ALA B N 1
ATOM 3079 C CA . ALA B 1 170 ? 17.406 13.5 -2.736 1 98.62 170 ALA B CA 1
ATOM 3080 C C . ALA B 1 170 ? 17.078 13.75 -1.269 1 98.62 170 ALA B C 1
ATOM 3082 O O . ALA B 1 170 ? 17.672 13.148 -0.377 1 98.62 170 ALA B O 1
ATOM 3083 N N . ALA B 1 171 ? 16.094 14.602 -1.012 1 98.75 171 ALA B N 1
ATOM 3084 C CA . ALA B 1 171 ? 15.797 15.016 0.356 1 98.75 171 ALA B CA 1
ATOM 3085 C C . ALA B 1 171 ? 15.094 13.906 1.128 1 98.75 171 ALA B C 1
ATOM 3087 O O . ALA B 1 171 ? 15.07 13.914 2.361 1 98.75 171 ALA B O 1
ATOM 3088 N N . TRP B 1 172 ? 14.516 12.977 0.402 1 98.88 172 TRP B N 1
ATOM 3089 C CA . TRP B 1 172 ? 13.773 11.906 1.051 1 98.88 172 TRP B CA 1
ATOM 3090 C C . TRP B 1 172 ? 14.383 10.547 0.73 1 98.88 172 TRP B C 1
ATOM 3092 O O . TRP B 1 172 ? 15.352 10.133 1.371 1 98.88 172 TRP B O 1
ATOM 3102 N N . ALA B 1 173 ? 14.008 9.969 -0.386 1 98.88 173 ALA B N 1
ATOM 3103 C CA . ALA B 1 173 ? 14.562 8.664 -0.746 1 98.88 173 ALA B CA 1
ATOM 3104 C C . ALA B 1 173 ? 16.094 8.711 -0.794 1 98.88 173 ALA B C 1
ATOM 3106 O O . ALA B 1 173 ? 16.75 7.793 -0.321 1 98.88 173 ALA B O 1
ATOM 3107 N N . GLY B 1 174 ? 16.641 9.773 -1.412 1 98.62 174 GLY B N 1
ATOM 3108 C CA . GLY B 1 174 ? 18.078 9.914 -1.495 1 98.62 174 GLY B CA 1
ATOM 3109 C C . GLY B 1 174 ? 18.75 9.992 -0.137 1 98.62 174 GLY B C 1
ATOM 3110 O O . GLY B 1 174 ? 19.938 9.703 -0.009 1 98.62 174 GLY B O 1
ATOM 3111 N N . ALA B 1 175 ? 17.984 10.391 0.884 1 98.69 175 ALA B N 1
ATOM 3112 C CA . ALA B 1 175 ? 18.5 10.508 2.248 1 98.69 175 ALA B CA 1
ATOM 3113 C C . ALA B 1 175 ? 18.109 9.297 3.088 1 98.69 175 ALA B C 1
ATOM 3115 O O . ALA B 1 175 ? 18.281 9.289 4.309 1 98.69 175 ALA B O 1
ATOM 3116 N N . GLY B 1 176 ? 17.516 8.289 2.461 1 98.69 176 GLY B N 1
ATOM 3117 C CA . GLY B 1 176 ? 17.141 7.062 3.146 1 98.69 176 GLY B CA 1
ATOM 3118 C C . GLY B 1 176 ? 15.852 7.172 3.924 1 98.69 176 GLY B C 1
ATOM 3119 O O . GLY B 1 176 ? 15.617 6.418 4.871 1 98.69 176 GLY B O 1
ATOM 3120 N N . ILE B 1 177 ? 14.945 8.156 3.627 1 98.88 177 ILE B N 1
ATOM 3121 C CA . ILE B 1 177 ? 13.695 8.359 4.348 1 98.88 177 ILE B CA 1
ATOM 3122 C C . ILE B 1 177 ? 12.516 7.977 3.453 1 98.88 177 ILE B C 1
ATOM 3124 O O . ILE 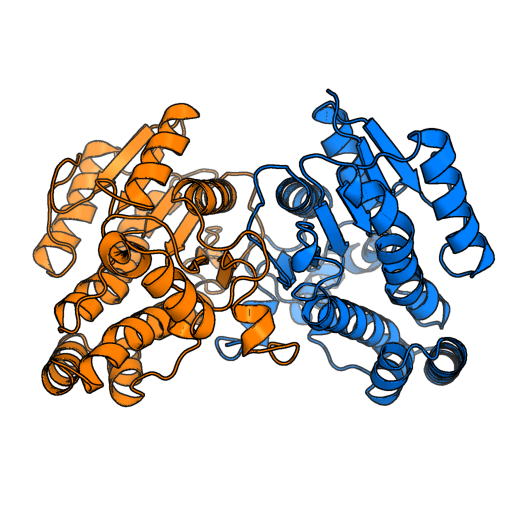B 1 177 ? 12.172 8.711 2.521 1 98.88 177 ILE B O 1
ATOM 3128 N N . PRO B 1 178 ? 11.867 6.812 3.68 1 98.88 178 PRO B N 1
ATOM 3129 C CA . PRO B 1 178 ? 10.609 6.547 2.984 1 98.88 178 PRO B CA 1
ATOM 3130 C C . PRO B 1 178 ? 9.539 7.598 3.277 1 98.88 178 PRO B C 1
ATOM 3132 O O . PRO B 1 178 ? 9.281 7.914 4.441 1 98.88 178 PRO B O 1
ATOM 3135 N N . LEU B 1 179 ? 9.039 8.188 2.236 1 98.94 179 LEU B N 1
ATOM 3136 C CA . LEU B 1 179 ? 7.902 9.094 2.309 1 98.94 179 LEU B CA 1
ATOM 3137 C C . LEU B 1 179 ? 6.719 8.555 1.516 1 98.94 179 LEU B C 1
ATOM 3139 O O . LEU B 1 179 ? 6.832 8.297 0.315 1 98.94 179 LEU B O 1
ATOM 3143 N N . ASN B 1 180 ? 5.582 8.297 2.217 1 98.88 180 ASN B N 1
ATOM 3144 C CA . ASN B 1 180 ? 4.383 7.742 1.594 1 98.88 180 ASN B CA 1
ATOM 3145 C C . ASN B 1 180 ? 3.117 8.422 2.115 1 98.88 180 ASN B C 1
ATOM 3147 O O . ASN B 1 180 ? 3.164 9.164 3.096 1 98.88 180 ASN B O 1
ATOM 3151 N N . ALA B 1 181 ? 2.027 8.219 1.404 1 98.69 181 ALA B N 1
ATOM 3152 C CA . ALA B 1 181 ? 0.704 8.688 1.805 1 98.69 181 ALA B CA 1
ATOM 3153 C C . ALA B 1 181 ? -0.296 7.535 1.864 1 98.69 181 ALA B C 1
ATOM 3155 O O . ALA B 1 181 ? -0.107 6.508 1.211 1 98.69 181 ALA B O 1
ATOM 3156 N N . ILE B 1 182 ? -1.273 7.691 2.635 1 98.75 182 ILE B N 1
ATOM 3157 C CA . ILE B 1 182 ? -2.414 6.785 2.578 1 98.75 182 ILE B CA 1
ATOM 3158 C C . ILE B 1 182 ? -3.682 7.566 2.248 1 98.75 182 ILE B C 1
ATOM 3160 O O . ILE B 1 182 ? -3.76 8.773 2.506 1 98.75 182 ILE B O 1
ATOM 3164 N N . GLY B 1 183 ? -4.625 6.984 1.596 1 98.44 183 GLY B N 1
ATOM 3165 C CA . GLY B 1 183 ? -5.945 7.531 1.312 1 98.44 183 GLY B CA 1
ATOM 3166 C C . GLY B 1 183 ? -7.07 6.73 1.942 1 98.44 183 GLY B C 1
ATOM 3167 O O . GLY B 1 183 ? -7.52 5.73 1.379 1 98.44 183 GLY B O 1
ATOM 3168 N N . PRO B 1 184 ? -7.535 7.176 3.088 1 98.81 184 PRO B N 1
ATOM 3169 C CA . PRO B 1 184 ? -8.641 6.484 3.75 1 98.81 184 PRO B CA 1
ATOM 3170 C C . PRO B 1 184 ? -9.977 6.695 3.039 1 98.81 184 PRO B C 1
ATOM 3172 O O . PRO B 1 184 ? -10.164 7.703 2.354 1 98.81 184 PRO B O 1
ATOM 3175 N N . GLY B 1 185 ? -10.875 5.668 3.164 1 98.56 185 GLY B N 1
ATOM 3176 C CA . GLY B 1 185 ? -12.281 5.848 2.818 1 98.56 185 GLY B CA 1
ATOM 3177 C C . GLY B 1 185 ? -13.078 6.543 3.908 1 98.56 185 GLY B C 1
ATOM 3178 O O . GLY B 1 185 ? -12.617 7.531 4.484 1 98.56 185 GLY B O 1
ATOM 3179 N N . VAL B 1 186 ? -14.305 6.098 4.129 1 98.69 186 VAL B N 1
ATOM 3180 C CA . VAL B 1 186 ? -15.109 6.637 5.227 1 98.69 186 VAL B CA 1
ATOM 3181 C C . VAL B 1 186 ? -14.68 5.992 6.543 1 98.69 186 VAL B C 1
ATOM 3183 O O . VAL B 1 186 ? -14.773 4.773 6.707 1 98.69 186 VAL B O 1
ATOM 3186 N N . ILE B 1 187 ? -14.156 6.738 7.414 1 98.75 187 ILE B N 1
ATOM 3187 C CA . ILE B 1 187 ? -13.688 6.273 8.719 1 98.75 187 ILE B CA 1
ATOM 3188 C C . ILE B 1 187 ? -14.594 6.82 9.812 1 98.75 187 ILE B C 1
ATOM 3190 O O . ILE B 1 187 ? -14.93 8.008 9.812 1 98.75 187 ILE B O 1
ATOM 3194 N N . ALA B 1 188 ? -15.016 5.945 10.727 1 98.56 188 ALA B N 1
ATOM 3195 C CA . ALA B 1 188 ? -15.836 6.371 11.852 1 98.56 188 ALA B CA 1
ATOM 3196 C C . ALA B 1 188 ? -15.016 7.18 12.852 1 98.56 188 ALA B C 1
ATOM 3198 O O . ALA B 1 188 ? -14.32 6.609 13.695 1 98.56 188 ALA B O 1
ATOM 3199 N N . THR B 1 189 ? -15.078 8.461 12.758 1 98 189 THR B N 1
ATOM 3200 C CA . THR B 1 189 ? -14.43 9.453 13.609 1 98 189 THR B CA 1
ATOM 3201 C C . THR B 1 189 ? -15.383 10.602 13.922 1 98 189 THR B C 1
ATOM 3203 O O . THR B 1 189 ? -16.469 10.688 13.344 1 98 189 THR B O 1
ATOM 3206 N N . PRO B 1 190 ? -15.062 11.492 14.875 1 95.94 190 PRO B N 1
ATOM 3207 C CA . PRO B 1 190 ? -15.891 12.68 15.07 1 95.94 190 PRO B CA 1
ATOM 3208 C C . PRO B 1 190 ? -16.094 13.484 13.781 1 95.94 190 PRO B C 1
ATOM 3210 O O . PRO B 1 190 ? -17.172 14.047 13.562 1 95.94 190 PRO B O 1
ATOM 3213 N N . MET B 1 191 ? -15.156 13.492 12.875 1 92.81 191 MET B N 1
ATOM 3214 C CA . MET B 1 191 ? -15.203 14.227 11.609 1 92.81 191 MET B CA 1
ATOM 3215 C C . MET B 1 191 ? -16.359 13.734 10.742 1 92.81 191 MET B C 1
ATOM 3217 O O . MET B 1 191 ? -16.984 14.516 10.023 1 92.81 191 MET B O 1
ATOM 3221 N N . THR B 1 192 ? -16.688 12.375 10.773 1 96 192 THR B N 1
ATOM 3222 C CA . THR B 1 192 ? -17.672 11.789 9.867 1 96 192 THR B CA 1
ATOM 3223 C C . THR B 1 192 ? -18.922 11.375 10.633 1 96 192 THR B C 1
ATOM 3225 O O . THR B 1 192 ? -19.844 10.789 10.055 1 96 192 THR B O 1
ATOM 3228 N N . ALA B 1 193 ? -18.984 11.656 11.914 1 96.5 193 ALA B N 1
ATOM 3229 C CA . ALA B 1 193 ? -20.016 11.133 12.812 1 96.5 193 ALA B CA 1
ATOM 3230 C C . ALA B 1 193 ? -21.406 11.469 12.305 1 96.5 193 ALA B C 1
ATOM 3232 O O . ALA B 1 193 ? -22.281 10.602 12.258 1 96.5 193 ALA B O 1
ATOM 3233 N N . GLU B 1 194 ? -21.594 12.703 11.898 1 95.31 194 GLU B N 1
ATOM 3234 C CA . GLU B 1 194 ? -22.922 13.117 11.445 1 95.31 194 GLU B CA 1
ATOM 3235 C C . GLU B 1 194 ? -23.297 12.422 10.141 1 95.31 194 GLU B C 1
ATOM 3237 O O . GLU B 1 194 ? -24.453 12.055 9.945 1 95.31 194 GLU B O 1
ATOM 3242 N N . MET B 1 195 ? -22.328 12.234 9.273 1 95.31 195 MET B N 1
ATOM 3243 C CA . MET B 1 195 ? -22.562 11.664 7.945 1 95.31 195 MET B CA 1
ATOM 3244 C C . MET B 1 195 ? -22.938 10.188 8.047 1 95.31 195 MET B C 1
ATOM 3246 O O . MET B 1 195 ? -23.5 9.625 7.109 1 95.31 195 MET B O 1
ATOM 3250 N N . ILE B 1 196 ? -22.594 9.547 9.148 1 97.31 196 ILE B N 1
ATOM 3251 C CA . ILE B 1 196 ? -22.859 8.117 9.25 1 97.31 196 ILE B CA 1
ATOM 3252 C C . ILE B 1 196 ? -23.781 7.855 10.438 1 97.31 196 ILE B C 1
ATOM 3254 O O . ILE B 1 196 ? -23.797 6.75 10.992 1 97.31 196 ILE B O 1
ATOM 3258 N N . SER B 1 197 ? -24.5 8.852 10.914 1 97.5 197 SER B N 1
ATOM 3259 C CA . SER B 1 197 ? -25.25 8.812 12.172 1 97.5 197 SER B CA 1
ATOM 3260 C C . SER B 1 197 ? -26.484 7.926 12.047 1 97.5 197 SER B C 1
ATOM 3262 O O . SER B 1 197 ? -27.047 7.484 13.055 1 97.5 197 SER B O 1
ATOM 3264 N N . THR B 1 198 ? -27.047 7.785 10.875 1 97.56 198 THR B N 1
ATOM 3265 C CA . THR B 1 198 ? -28.188 6.906 10.617 1 97.56 198 THR B CA 1
ATOM 3266 C C . THR B 1 198 ? -27.859 5.91 9.508 1 97.56 198 THR B C 1
ATOM 3268 O O . THR B 1 198 ? -26.938 6.121 8.734 1 97.56 198 THR B O 1
ATOM 3271 N N . GLU B 1 199 ? -28.625 4.855 9.508 1 96.88 199 GLU B N 1
ATOM 3272 C CA . GLU B 1 199 ? -28.438 3.863 8.453 1 96.88 199 GLU B CA 1
ATOM 3273 C C . GLU B 1 199 ? -28.656 4.48 7.07 1 96.88 199 GLU B C 1
ATOM 3275 O O . GLU B 1 199 ? -27.953 4.137 6.117 1 96.88 199 GLU B O 1
ATOM 3280 N N . GLU B 1 200 ? -29.578 5.371 7.004 1 97.44 200 GLU B N 1
ATOM 3281 C CA . GLU B 1 200 ? -29.875 6.043 5.742 1 97.44 200 GLU B CA 1
ATOM 3282 C C . GLU B 1 200 ? -28.719 6.922 5.289 1 97.44 200 GLU B C 1
ATOM 3284 O O . GLU B 1 200 ? -28.344 6.906 4.113 1 97.44 200 GLU B O 1
ATOM 3289 N N . LYS B 1 201 ? -28.172 7.672 6.195 1 96.88 201 LYS B N 1
ATOM 3290 C CA . LYS B 1 201 ? -27.031 8.531 5.875 1 96.88 201 LYS B CA 1
ATOM 3291 C C . LYS B 1 201 ? -25.812 7.703 5.469 1 96.88 201 LYS B C 1
ATOM 3293 O O . LYS B 1 201 ? -25.125 8.031 4.496 1 96.88 201 LYS B O 1
ATOM 3298 N N . ARG B 1 202 ? -25.641 6.66 6.168 1 96.69 202 ARG B N 1
ATOM 3299 C CA . ARG B 1 202 ? -24.531 5.758 5.875 1 96.69 202 ARG B CA 1
ATOM 3300 C C . ARG B 1 202 ? -24.672 5.164 4.477 1 96.69 202 ARG B C 1
ATOM 3302 O O . ARG B 1 202 ? -23.703 5.148 3.709 1 96.69 202 ARG B O 1
ATOM 3309 N N . ALA B 1 203 ? -25.828 4.684 4.211 1 96.69 203 ALA B N 1
ATOM 3310 C CA . ALA B 1 203 ? -26.062 4.086 2.902 1 96.69 203 ALA B CA 1
ATOM 3311 C C . ALA B 1 203 ? -25.859 5.102 1.783 1 96.69 203 ALA B C 1
ATOM 3313 O O . ALA B 1 203 ? -25.297 4.777 0.738 1 96.69 203 ALA B O 1
ATOM 3314 N N . ALA B 1 204 ? -26.328 6.32 1.972 1 96.75 204 ALA B N 1
ATOM 3315 C CA . ALA B 1 204 ? -26.188 7.383 0.981 1 96.75 204 ALA B CA 1
ATOM 3316 C C . ALA B 1 204 ? -24.703 7.727 0.768 1 96.75 204 ALA B C 1
ATOM 3318 O O . ALA B 1 204 ? -24.266 7.93 -0.367 1 96.75 204 ALA B O 1
ATOM 3319 N N . LEU B 1 205 ? -24.016 7.805 1.833 1 96.75 205 LEU B N 1
ATOM 3320 C CA . LEU B 1 205 ? -22.594 8.109 1.759 1 96.75 205 LEU B CA 1
ATOM 3321 C C . LEU B 1 205 ? -21.844 7.02 1.006 1 96.75 205 LEU B C 1
ATOM 3323 O O . LEU B 1 205 ? -20.969 7.312 0.185 1 96.75 205 LEU B O 1
ATOM 3327 N N . LEU B 1 206 ? -22.188 5.777 1.204 1 97.44 206 LEU B N 1
ATOM 3328 C CA . LEU B 1 206 ? -21.5 4.641 0.597 1 97.44 206 LEU B CA 1
ATOM 3329 C C . LEU B 1 206 ? -21.859 4.512 -0.878 1 97.44 206 LEU B C 1
ATOM 3331 O O . LEU B 1 206 ? -21.188 3.807 -1.629 1 97.44 206 LEU B O 1
ATOM 3335 N N . GLU B 1 207 ? -22.906 5.203 -1.315 1 96.75 207 GLU B N 1
ATOM 3336 C CA . GLU B 1 207 ? -23.188 5.301 -2.746 1 96.75 207 GLU B CA 1
ATOM 3337 C C . GLU B 1 207 ? -22.156 6.176 -3.449 1 96.75 207 GLU B C 1
ATOM 3339 O O . GLU B 1 207 ? -21.812 5.926 -4.605 1 96.75 207 GLU B O 1
ATOM 3344 N N . VAL B 1 208 ? -21.688 7.172 -2.707 1 95 208 VAL B N 1
ATOM 3345 C CA . VAL B 1 208 ? -20.719 8.125 -3.26 1 95 208 VAL B CA 1
ATOM 3346 C C . VAL B 1 208 ? -19.297 7.609 -3.039 1 95 208 VAL B C 1
ATOM 3348 O O . VAL B 1 208 ? -18.422 7.828 -3.871 1 95 208 VAL B O 1
ATOM 3351 N N . VAL B 1 209 ? -19.062 6.945 -1.968 1 97.12 209 VAL B N 1
ATOM 3352 C CA . VAL B 1 209 ? -17.781 6.32 -1.61 1 97.12 209 VAL B CA 1
ATOM 3353 C C . VAL B 1 209 ? -17.984 4.82 -1.41 1 97.12 209 VAL B C 1
ATOM 3355 O O . VAL B 1 209 ? -18.031 4.336 -0.275 1 97.12 209 VAL B O 1
ATOM 3358 N N . PRO B 1 210 ? -18.109 4.094 -2.529 1 98.12 210 PRO B N 1
ATOM 3359 C CA . PRO B 1 210 ? -18.359 2.656 -2.393 1 98.12 210 PRO B CA 1
ATOM 3360 C C . PRO B 1 210 ? -17.219 1.927 -1.692 1 98.12 210 PRO B C 1
ATOM 3362 O O . PRO B 1 210 ? -16.047 2.076 -2.082 1 98.12 210 PRO B O 1
ATOM 3365 N N . MET B 1 211 ? -17.5 1.218 -0.649 1 98.69 211 MET B N 1
ATOM 3366 C CA . MET B 1 211 ? -16.531 0.42 0.107 1 98.69 211 MET B CA 1
ATOM 3367 C C . MET B 1 211 ? -17 -1.028 0.219 1 98.69 211 MET B C 1
ATOM 3369 O O . MET B 1 211 ? -17.375 -1.484 1.302 1 98.69 211 MET B O 1
ATOM 3373 N N . PRO B 1 212 ? -16.891 -1.772 -0.879 1 98.75 212 PRO B N 1
ATOM 3374 C CA . PRO B 1 212 ? -17.422 -3.141 -0.902 1 98.75 212 PRO B CA 1
ATOM 3375 C C . PRO B 1 212 ? -16.75 -4.043 0.141 1 98.75 212 PRO B C 1
ATOM 3377 O O . PRO B 1 212 ? -17.359 -5.023 0.584 1 98.75 212 PRO B O 1
ATOM 3380 N N . LEU B 1 213 ? -15.531 -3.744 0.494 1 98.88 213 LEU B N 1
ATOM 3381 C CA . LEU B 1 213 ? -14.852 -4.543 1.511 1 98.88 213 LEU B CA 1
ATOM 3382 C C . LEU B 1 213 ? -15.117 -3.98 2.904 1 98.88 213 LEU B C 1
ATOM 3384 O O . LEU B 1 213 ? -14.516 -2.977 3.297 1 98.88 213 LEU B O 1
ATOM 3388 N N . ASN B 1 214 ? -16.016 -4.426 3.697 1 98.62 214 ASN B N 1
ATOM 3389 C CA . ASN B 1 214 ? -16.266 -4.277 5.129 1 98.62 214 ASN B CA 1
ATOM 3390 C C . ASN B 1 214 ? -16.875 -2.918 5.449 1 98.62 214 ASN B C 1
ATOM 3392 O O . ASN B 1 214 ? -17.094 -2.592 6.617 1 98.62 214 ASN B O 1
ATOM 3396 N N . GLY B 1 215 ? -17.125 -2.018 4.449 1 98.31 215 GLY B N 1
ATOM 3397 C CA . GLY B 1 215 ? -17.844 -0.775 4.688 1 98.31 215 GLY B CA 1
ATOM 3398 C C . GLY B 1 215 ? -17.062 0.217 5.52 1 98.31 215 GLY B C 1
ATOM 3399 O O . GLY B 1 215 ? -15.836 0.309 5.391 1 98.31 215 GLY B O 1
ATOM 3400 N N . VAL B 1 216 ? -17.797 1.056 6.281 1 98.62 216 VAL B N 1
ATOM 3401 C CA . VAL B 1 216 ? -17.188 2.104 7.094 1 98.62 216 VAL B CA 1
ATOM 3402 C C . VAL B 1 216 ? -16.156 1.49 8.047 1 98.62 216 VAL B C 1
ATOM 3404 O O . VAL B 1 216 ? -16.438 0.48 8.695 1 98.62 216 VAL B O 1
ATOM 3407 N N . ALA B 1 217 ? -14.969 2.033 8.086 1 98.75 217 ALA B N 1
ATOM 3408 C CA . ALA B 1 217 ? -13.883 1.487 8.891 1 98.75 217 ALA B CA 1
ATOM 3409 C C . ALA B 1 217 ? -13.758 2.23 10.219 1 98.75 217 ALA B C 1
ATOM 3411 O O . ALA B 1 217 ? -14.164 3.389 10.328 1 98.75 217 ALA B O 1
ATOM 3412 N N . ALA B 1 218 ? -13.148 1.568 11.195 1 98.62 218 ALA B N 1
ATOM 3413 C CA . ALA B 1 218 ? -12.742 2.221 12.438 1 98.62 218 ALA B CA 1
ATOM 3414 C C . ALA B 1 218 ? -11.422 2.965 12.258 1 98.62 218 ALA B C 1
ATOM 3416 O O . ALA B 1 218 ? -10.648 2.656 11.344 1 98.62 218 ALA B O 1
ATOM 3417 N N . ALA B 1 219 ? -11.164 3.91 13.133 1 98.88 219 ALA B N 1
ATOM 3418 C CA . ALA B 1 219 ? -9.914 4.668 13.078 1 98.88 219 ALA B CA 1
ATOM 3419 C C . ALA B 1 219 ? -8.703 3.744 13.227 1 98.88 219 ALA B C 1
ATOM 3421 O O . ALA B 1 219 ? -7.656 3.988 12.625 1 98.88 219 ALA B O 1
ATOM 3422 N N . ASP B 1 220 ? -8.867 2.682 13.953 1 98.75 220 ASP B N 1
ATOM 3423 C CA . ASP B 1 220 ? -7.793 1.722 14.195 1 98.75 220 ASP B CA 1
ATOM 3424 C C . ASP B 1 220 ? -7.332 1.072 12.891 1 98.75 220 ASP B C 1
ATOM 3426 O O . ASP B 1 220 ? -6.156 0.746 12.742 1 98.75 220 ASP B O 1
ATOM 3430 N N . THR B 1 221 ? -8.266 0.866 11.992 1 98.81 221 THR B N 1
ATOM 3431 C CA . THR B 1 221 ? -7.93 0.303 10.688 1 98.81 221 THR B CA 1
ATOM 3432 C C . THR B 1 221 ? -6.867 1.15 9.992 1 98.81 221 THR B C 1
ATOM 3434 O O . THR B 1 221 ? -5.879 0.619 9.477 1 98.81 221 THR B O 1
ATOM 3437 N N . VAL B 1 222 ? -7.012 2.406 10.039 1 98.94 222 VAL B N 1
ATOM 3438 C CA . VAL B 1 222 ? -6.082 3.338 9.406 1 98.94 222 VAL B CA 1
ATOM 3439 C C . VAL B 1 222 ? -4.781 3.393 10.211 1 98.94 222 VAL B C 1
ATOM 3441 O O . VAL B 1 222 ? -3.689 3.381 9.641 1 98.94 222 VAL B O 1
ATOM 3444 N N . ALA B 1 223 ? -4.938 3.391 11.523 1 98.94 223 ALA B N 1
ATOM 3445 C CA . ALA B 1 223 ? -3.781 3.457 12.414 1 98.94 223 ALA B CA 1
ATOM 3446 C C . ALA B 1 223 ? -2.832 2.287 12.172 1 98.94 223 ALA B C 1
ATOM 3448 O O . ALA B 1 223 ? -1.61 2.453 12.211 1 98.94 223 ALA B O 1
ATOM 3449 N N . ARG B 1 224 ? -3.344 1.132 11.945 1 98.88 224 ARG B N 1
ATOM 3450 C CA . ARG B 1 224 ? -2.527 -0.06 11.734 1 98.88 224 ARG B CA 1
ATOM 3451 C C . ARG B 1 224 ? -1.683 0.069 10.469 1 98.88 224 ARG B C 1
ATOM 3453 O O . ARG B 1 224 ? -0.509 -0.306 10.461 1 98.88 224 ARG B O 1
ATOM 3460 N N . LEU B 1 225 ? -2.273 0.59 9.398 1 98.88 225 LEU B N 1
ATOM 3461 C CA . LEU B 1 225 ? -1.496 0.804 8.188 1 98.88 225 LEU B CA 1
ATOM 3462 C C . LEU B 1 225 ? -0.438 1.881 8.398 1 98.88 225 LEU B C 1
ATOM 3464 O O . LEU B 1 225 ? 0.707 1.727 7.969 1 98.88 225 LEU B O 1
ATOM 3468 N N . LEU B 1 226 ? -0.826 2.973 9.062 1 98.94 226 LEU B N 1
ATOM 3469 C CA . LEU B 1 226 ? 0.137 4.02 9.383 1 98.94 226 LEU B CA 1
ATOM 3470 C C . LEU B 1 226 ? 1.313 3.457 10.172 1 98.94 226 LEU B C 1
ATOM 3472 O O . LEU B 1 226 ? 2.471 3.729 9.852 1 98.94 226 LEU B O 1
ATOM 3476 N N . ALA B 1 227 ? 1.008 2.658 11.156 1 98.88 227 ALA B N 1
ATOM 3477 C CA . ALA B 1 227 ? 2.053 2.082 12 1 98.88 227 ALA B CA 1
ATOM 3478 C C . ALA B 1 227 ? 2.988 1.196 11.188 1 98.88 227 ALA B C 1
ATOM 3480 O O . ALA B 1 227 ? 4.203 1.203 11.398 1 98.88 227 ALA B O 1
ATOM 3481 N N . TRP B 1 228 ? 2.465 0.423 10.281 1 98.75 228 TRP B N 1
ATOM 3482 C CA . TRP B 1 228 ? 3.316 -0.419 9.445 1 98.75 228 TRP B CA 1
ATOM 3483 C C . TRP B 1 228 ? 4.219 0.431 8.555 1 98.75 228 TRP B C 1
ATOM 3485 O O . TRP B 1 228 ? 5.422 0.191 8.477 1 98.75 228 TRP B O 1
ATOM 3495 N N . LEU B 1 229 ? 3.645 1.467 7.906 1 98.75 229 LEU B N 1
ATOM 3496 C CA . LEU B 1 229 ? 4.395 2.346 7.016 1 98.75 229 LEU B CA 1
ATOM 3497 C C . LEU B 1 229 ? 5.473 3.104 7.785 1 98.75 229 LEU B C 1
ATOM 3499 O O . LEU B 1 229 ? 6.547 3.377 7.246 1 98.75 229 LEU B O 1
ATOM 3503 N N . GLY B 1 230 ? 5.168 3.43 9.008 1 98.62 230 GLY B N 1
ATOM 3504 C CA . GLY B 1 230 ? 6.102 4.164 9.852 1 98.62 230 GLY B CA 1
ATOM 3505 C C . GLY B 1 230 ? 7.074 3.266 10.586 1 98.62 230 GLY B C 1
ATOM 3506 O O . GLY B 1 230 ? 7.906 3.746 11.359 1 98.62 230 GLY B O 1
ATOM 3507 N N . GLY B 1 231 ? 6.996 1.982 10.414 1 98.12 231 GLY B N 1
ATOM 3508 C CA . GLY B 1 231 ? 7.836 1.017 11.109 1 98.12 231 GLY B CA 1
ATOM 3509 C C . GLY B 1 231 ? 9.133 0.729 10.375 1 98.12 231 GLY B C 1
ATOM 3510 O O . GLY B 1 231 ? 9.258 0.998 9.18 1 98.12 231 GLY B O 1
ATOM 3511 N N . ALA B 1 232 ? 10.023 0.068 11.047 1 97.25 232 ALA B N 1
ATOM 3512 C CA . ALA B 1 232 ? 11.367 -0.17 10.539 1 97.25 232 ALA B CA 1
ATOM 3513 C C . ALA B 1 232 ? 11.359 -1.211 9.422 1 97.25 232 ALA B C 1
ATOM 3515 O O . ALA B 1 232 ? 12.297 -1.28 8.625 1 97.25 232 ALA B O 1
ATOM 3516 N N . GLU B 1 233 ? 10.281 -2 9.336 1 97.06 233 GLU B N 1
ATOM 3517 C CA . GLU B 1 233 ? 10.219 -3.055 8.328 1 97.06 233 GLU B CA 1
ATOM 3518 C C . GLU B 1 233 ? 10.008 -2.471 6.93 1 97.06 233 GLU B C 1
ATOM 3520 O O . GLU B 1 233 ? 10.312 -3.121 5.93 1 97.06 233 GLU B O 1
ATOM 3525 N N . ASN B 1 234 ? 9.414 -1.273 6.84 1 98.25 234 ASN B N 1
ATOM 3526 C CA . ASN B 1 234 ? 9.219 -0.631 5.547 1 98.25 234 ASN B CA 1
ATOM 3527 C C . ASN B 1 234 ? 10.484 0.065 5.062 1 98.25 234 ASN B C 1
ATOM 3529 O O . ASN B 1 234 ? 10.797 1.174 5.5 1 98.25 234 ASN B O 1
ATOM 3533 N N . THR B 1 235 ? 11.172 -0.55 4.09 1 98.62 235 THR B N 1
ATOM 3534 C CA . THR B 1 235 ? 12.461 0.006 3.688 1 98.62 235 THR B CA 1
ATOM 3535 C C . THR B 1 235 ? 12.414 0.461 2.23 1 98.62 235 THR B C 1
ATOM 3537 O O . THR B 1 235 ? 13.305 1.183 1.776 1 98.62 235 THR B O 1
ATOM 3540 N N . HIS B 1 236 ? 11.328 0.052 1.5 1 98.88 236 HIS B N 1
ATOM 3541 C CA . HIS B 1 236 ? 11.445 0.255 0.06 1 98.88 236 HIS B CA 1
ATOM 3542 C C . HIS B 1 236 ? 10.141 0.773 -0.532 1 98.88 236 HIS B C 1
ATOM 3544 O O . HIS B 1 236 ? 9.945 0.723 -1.748 1 98.88 236 HIS B O 1
ATOM 3550 N N . LEU B 1 237 ? 9.172 1.181 0.306 1 98.81 237 LEU B N 1
ATOM 3551 C CA . LEU B 1 237 ? 8 1.888 -0.206 1 98.81 237 LEU B CA 1
ATOM 3552 C C . LEU B 1 237 ? 8.281 3.383 -0.321 1 98.81 237 LEU B C 1
ATOM 3554 O O . LEU B 1 237 ? 8.555 4.047 0.681 1 98.81 237 LEU B O 1
ATOM 3558 N N . CYS B 1 238 ? 8.219 3.885 -1.522 1 98.56 238 CYS B N 1
ATOM 3559 C CA . CYS B 1 238 ? 8.57 5.27 -1.81 1 98.56 238 CYS B CA 1
ATOM 3560 C C . CYS B 1 238 ? 7.547 5.918 -2.729 1 98.56 238 CYS B C 1
ATOM 3562 O O . CYS B 1 238 ? 7.363 5.488 -3.867 1 98.56 238 CYS B O 1
ATOM 3564 N N . GLY B 1 239 ? 6.879 6.941 -2.236 1 98.19 239 GLY B N 1
ATOM 3565 C CA . GLY B 1 239 ? 5.957 7.707 -3.061 1 98.19 239 GLY B CA 1
ATOM 3566 C C . GLY B 1 239 ? 4.652 6.98 -3.326 1 98.19 239 GLY B C 1
ATOM 3567 O O . GLY B 1 239 ? 3.994 7.227 -4.34 1 98.19 239 GLY B O 1
ATOM 3568 N N . GLN B 1 240 ? 4.301 6.043 -2.506 1 97.81 240 GLN B N 1
ATOM 3569 C CA . GLN B 1 240 ? 3.047 5.312 -2.646 1 97.81 240 GLN B CA 1
ATOM 3570 C C . GLN B 1 240 ? 1.892 6.074 -2.006 1 97.81 240 GLN B C 1
ATOM 3572 O O . GLN B 1 240 ? 2.057 6.688 -0.95 1 97.81 240 GLN B O 1
ATOM 3577 N N . VAL B 1 241 ? 0.793 6.145 -2.664 1 97.19 241 VAL B N 1
ATOM 3578 C CA . VAL B 1 241 ? -0.489 6.512 -2.072 1 97.19 241 VAL B CA 1
ATOM 3579 C C . VAL B 1 241 ? -1.372 5.273 -1.942 1 97.19 241 VAL B C 1
ATOM 3581 O O . VAL B 1 241 ? -1.96 4.816 -2.926 1 97.19 241 VAL B O 1
ATOM 3584 N N . ILE B 1 242 ? -1.429 4.711 -0.791 1 98 242 ILE B N 1
ATOM 3585 C CA . ILE B 1 242 ? -2.117 3.445 -0.553 1 98 242 ILE B CA 1
ATOM 3586 C C . ILE B 1 242 ? -3.531 3.717 -0.042 1 98 242 ILE B C 1
ATOM 3588 O O . ILE B 1 242 ? -3.709 4.297 1.032 1 98 242 ILE B O 1
ATOM 3592 N N . TYR B 1 243 ? -4.496 3.297 -0.777 1 97.81 243 TYR B N 1
ATOM 3593 C CA . TYR B 1 243 ? -5.879 3.539 -0.387 1 97.81 243 TYR B CA 1
ATOM 3594 C C . TYR B 1 243 ? -6.383 2.445 0.548 1 97.81 243 TYR B C 1
ATOM 3596 O O . TYR B 1 243 ? -6.43 1.272 0.171 1 97.81 243 TYR B O 1
ATOM 3604 N N . VAL B 1 244 ? -6.613 2.805 1.763 1 98.81 244 VAL B N 1
ATOM 3605 C CA . VAL B 1 244 ? -7.297 1.97 2.746 1 98.81 244 VAL B CA 1
ATOM 3606 C C . VAL B 1 244 ? -8.766 2.375 2.836 1 98.81 244 VAL B C 1
ATOM 3608 O O . VAL B 1 244 ? -9.211 2.9 3.859 1 98.81 244 VAL B O 1
ATOM 3611 N N . ASP B 1 245 ? -9.516 2.08 1.755 1 98.69 245 ASP B N 1
ATOM 3612 C CA . ASP B 1 245 ? -10.82 2.684 1.521 1 98.69 245 ASP B CA 1
ATOM 3613 C C . ASP B 1 245 ? -11.867 1.621 1.189 1 98.69 245 ASP B C 1
ATOM 3615 O O . ASP B 1 245 ? -12.875 1.914 0.543 1 98.69 245 ASP B O 1
ATOM 3619 N N . GLY B 1 246 ? -11.539 0.353 1.516 1 98.75 246 GLY B N 1
ATOM 3620 C CA . GLY B 1 246 ? -12.477 -0.732 1.278 1 98.75 246 GLY B CA 1
ATOM 3621 C C . GLY B 1 246 ? -12.773 -0.955 -0.193 1 98.75 246 GLY B C 1
ATOM 3622 O O . GLY B 1 246 ? -13.758 -1.606 -0.542 1 98.75 246 GLY B O 1
ATOM 3623 N N . GLY B 1 247 ? -12.023 -0.379 -1.052 1 98.38 247 GLY B N 1
ATOM 3624 C CA . GLY B 1 247 ? -12.156 -0.674 -2.469 1 98.38 247 GLY B CA 1
ATOM 3625 C C . GLY B 1 247 ? -12.695 0.493 -3.273 1 98.38 247 GLY B C 1
ATOM 3626 O O . GLY B 1 247 ? -12.914 0.376 -4.48 1 98.38 247 GLY B O 1
ATOM 3627 N N . SER B 1 248 ? -12.898 1.688 -2.691 1 97.62 248 SER B N 1
ATOM 3628 C CA . SER B 1 248 ? -13.43 2.846 -3.406 1 97.62 248 SER B CA 1
ATOM 3629 C C . SER B 1 248 ? -12.57 3.186 -4.621 1 97.62 248 SER B C 1
ATOM 3631 O O . SER B 1 248 ? -13.094 3.404 -5.715 1 97.62 248 SER B O 1
ATOM 3633 N N . ASP B 1 249 ? -11.281 3.219 -4.426 1 95.88 249 ASP B N 1
ATOM 3634 C CA . ASP B 1 249 ? -10.344 3.492 -5.508 1 95.88 249 ASP B CA 1
ATOM 3635 C C . ASP B 1 249 ? -10.508 2.49 -6.648 1 95.88 249 ASP B C 1
ATOM 3637 O O . ASP B 1 249 ? -10.578 2.877 -7.816 1 95.88 249 ASP B O 1
ATOM 3641 N N . ALA B 1 250 ? -10.578 1.227 -6.277 1 96.62 250 ALA B N 1
ATOM 3642 C CA . ALA B 1 250 ? -10.695 0.168 -7.273 1 96.62 250 ALA B CA 1
ATOM 3643 C C . ALA B 1 250 ? -12.023 0.261 -8.023 1 96.62 250 ALA B C 1
ATOM 3645 O O . ALA B 1 250 ? -12.078 0.033 -9.234 1 96.62 250 ALA B O 1
ATOM 3646 N N . VAL B 1 251 ? -13.109 0.633 -7.336 1 96.75 251 VAL B N 1
ATOM 3647 C CA . VAL B 1 251 ? -14.422 0.76 -7.953 1 96.75 251 VAL B CA 1
ATOM 3648 C C . VAL B 1 251 ? -14.453 1.987 -8.859 1 96.75 251 VAL B C 1
ATOM 3650 O O . VAL B 1 251 ? -14.93 1.916 -10 1 96.75 251 VAL B O 1
ATOM 3653 N N . LEU B 1 252 ? -13.945 3.088 -8.391 1 93.25 252 LEU B N 1
ATOM 3654 C CA . LEU B 1 252 ? -14.094 4.367 -9.086 1 93.25 252 LEU B CA 1
ATOM 3655 C C . LEU B 1 252 ? -13.156 4.441 -10.289 1 93.25 252 LEU B C 1
ATOM 3657 O O . LEU B 1 252 ? -13.516 5.008 -11.32 1 93.25 252 LEU B O 1
ATOM 3661 N N . ARG B 1 253 ? -11.93 3.859 -10.125 1 93.88 253 ARG B N 1
ATOM 3662 C CA . ARG B 1 253 ? -10.93 4.09 -11.164 1 93.88 253 ARG B CA 1
ATOM 3663 C C . ARG B 1 253 ? -10.672 2.82 -11.969 1 93.88 253 ARG B C 1
ATOM 3665 O O . ARG B 1 253 ? -10.047 2.867 -13.031 1 93.88 253 ARG B O 1
ATOM 3672 N N . GLY B 1 254 ? -11.172 1.68 -11.445 1 92.56 254 GLY B N 1
ATOM 3673 C CA . GLY B 1 254 ? -10.953 0.441 -12.18 1 92.56 254 GLY B CA 1
ATOM 3674 C C . GLY B 1 254 ? -9.492 0.1 -12.352 1 92.56 254 GLY B C 1
ATOM 3675 O O . GLY B 1 254 ? -8.695 0.244 -11.414 1 92.56 254 GLY B O 1
ATOM 3676 N N . ASP B 1 255 ? -9.172 -0.43 -13.492 1 87.12 255 ASP B N 1
ATOM 3677 C CA . ASP B 1 255 ? -7.816 -0.91 -13.727 1 87.12 255 ASP B CA 1
ATOM 3678 C C . ASP B 1 255 ? -7.016 0.091 -14.555 1 87.12 255 ASP B C 1
ATOM 3680 O O . ASP B 1 255 ? -6.004 -0.268 -15.164 1 87.12 255 ASP B O 1
ATOM 3684 N N . SER B 1 256 ? -7.543 1.328 -14.578 1 73.94 256 SER B N 1
ATOM 3685 C CA . SER B 1 256 ? -6.906 2.361 -15.391 1 73.94 256 SER B CA 1
ATOM 3686 C C . SER B 1 256 ? -5.766 3.029 -14.633 1 73.94 256 SER B C 1
ATOM 3688 O O . SER B 1 256 ? -5.086 3.906 -15.172 1 73.94 256 SER B O 1
ATOM 3690 N N . VAL B 1 257 ? -5.66 2.73 -13.391 1 64.06 257 VAL B N 1
ATOM 3691 C CA . VAL B 1 257 ? -4.785 3.523 -12.531 1 64.06 257 VAL B CA 1
ATOM 3692 C C . VAL B 1 257 ? -3.354 3.469 -13.062 1 64.06 257 VAL B C 1
ATOM 3694 O O . VAL B 1 257 ? -2.527 4.32 -12.727 1 64.06 257 VAL B O 1
ATOM 3697 N N . TRP B 1 258 ? -3.09 2.352 -13.766 1 55.44 258 TRP B N 1
ATOM 3698 C CA . TRP B 1 258 ? -1.742 2.105 -14.266 1 55.44 258 TRP B CA 1
ATOM 3699 C C . TRP B 1 258 ? -1.733 2.041 -15.789 1 55.44 258 TRP B C 1
ATOM 3701 O O . TRP B 1 258 ? -2.73 1.657 -16.406 1 55.44 258 TRP B O 1
#

Organism: NCBI:txid175570

Sequence (516 aa):
MTRTSVVTGSASGIGKATRELLEGRGERVVGVDLHDADLTLDLATAEGRAAMVEGVRRLTGGTVDAVFAVAGISLPAPATVAVNYFGAVATLEGLRPYLLRSAAPRAVVVSSMAALHPVDDDLVAAIERGDEAAALNRAELLAGEPAGQLIYGSSKKAISRWVRRQAPGAAWAGAGIPLNAIGPGVIATPMTAEMISTEEKRAALLEVVPMPLNGVAAADTVARLLAWLGGAENTHLCGQVIYVDGGSDAVLRGDSVWMTRTSVVTGSASGIGKATRELLEGRGERVVGVDLHDADLTLDLATAEGRAAMVEGVRRLTGGTVDAVFAVAGISLPAPATVAVNYFGAVATLEGLRPYLLRSAAPRAVVVSSMAALHPVDDDLVAAIERGDEAAALNRAELLAGEPAGQLIYGSSKKAISRWVRRQAPGAAWAGAGIPLNAIGPGVIATPMTAEMISTEEKRAALLEVVPMPLNGVAAADTVARLLAWLGGAENTHLCGQVIYVDGGSDAVLRGDSVW

pLDDT: mean 97.32, std 4.59, range [54.53, 99.0]

Radius of gyration: 22.75 Å; Cα contacts (8 Å, |Δi|>4): 1236; chains: 2; bounding box: 59×66×56 Å